Protein AF-A0A0P5ZLC6-F1 (afdb_monomer)

Solvent-accessible surface area (backbone atoms only — not comparable to full-atom values): 36305 Å² total; per-residue (Å²): 135,82,75,66,70,66,67,54,58,65,62,53,58,72,60,64,80,68,74,82,70,74,72,88,78,75,92,68,89,77,82,66,95,49,69,71,35,70,66,55,38,49,47,31,71,75,68,74,49,77,73,82,90,65,51,75,67,50,53,50,52,31,55,66,55,39,73,38,44,49,76,55,96,86,38,50,26,39,29,52,99,82,68,77,58,70,16,45,52,54,86,52,72,65,59,50,50,48,56,44,39,51,44,32,66,30,88,89,67,7,75,60,70,48,57,68,54,36,47,58,57,46,61,67,49,38,42,52,92,61,47,72,61,52,48,45,51,51,46,62,66,31,63,71,49,45,54,54,50,55,52,52,53,52,52,55,55,53,67,71,70,75,76,87,81,88,84,89,78,86,88,78,81,89,84,87,89,83,86,88,80,88,75,60,71,64,57,63,51,47,54,54,49,51,53,50,48,56,52,48,54,54,48,52,53,52,50,56,45,53,52,52,46,52,54,49,52,49,53,53,50,53,51,52,52,50,56,53,51,51,51,50,49,53,53,52,54,51,51,52,53,48,53,56,49,54,54,53,49,54,53,51,52,51,51,51,51,35,50,50,53,52,51,52,52,50,52,52,52,53,53,43,51,51,52,44,53,48,52,50,53,54,50,55,48,30,61,74,69,74,45,89,81,74,79,75,91,59,73,75,64,74,57,82,78,86,76,85,57,78,76,79,50,59,88,90,84,87,86,87,83,60,63,70,59,50,51,54,51,51,59,50,56,72,66,62,75,79,93,65,98,60,64,66,64,39,81,76,46,76,45,73,32,59,11,20,36,40,35,31,56,42,51,48,59,43,81,79,31,65,72,53,30,53,38,38,70,68,59,78,55,69,75,61,32,39,38,38,37,38,69,44,75,57,57,95,83,58,71,80,85,52,67,83,73,68,49,73,95,62,49,48,76,45,71,72,76,56,90,78,42,63,46,77,48,67,86,44,58,56,69,44,51,28,30,36,32,45,29,42,28,58,75,90,56,95,58,68,50,71,68,46,76,67,47,78,48,61,18,80,38,62,54,76,39,48,50,88,87,51,97,39,46,49,67,44,99,81,29,31,38,40,32,33,70,36,80,37,81,68,61,48,45,36,63,52,60,75,48,40,65,55,37,70,45,34,39,29,37,61,32,72,37,97,65,81,51,85,81,19,34,42,25,41,31,32,79,88,60,73,83,80,64,64,71,26,70,49,18,46,20,36,25,39,71,18,43,32,24,52,48,55,37,84,72,53,72,53,79,55,47,79,49,75,58,36,48,43,32,43,37,30,44,64,71,65,46,82,48,99,72,24,30,37,39,41,35,37,42,34,43,90,94,47,77,47,79,47,78,48,70,32,64,52,88,62,71,45,21,27,39,35,40,33,51,54,45,40,57,27,26,40,36,56,89

Foldseek 3Di:
DDDCPVVVVVVVVLVVPDDPQPDPPPPDDDDPVDLQDPNQLLCCQVPVDGPPPDDPVSVVVSVVSNVQWHQDPSWIWGQDPVRPATATEDDDPVVLVVLLCQCDPDPVHHPNPDLPSSLVVNVRHHDDPCSSVVSNVVSCVDPVNVVVVVVVVVVVVVVVPPPDDDDDDDDDDDDDDDDDDDDPVVVVVVVVVVVVVVVVVLVVVVVVLVVVVVVVQVVVVVVLVCVVVVVVVVVVVVVVVVVVVVVVVVLVVLVVVLVVVVVVVVVVQVVLVVVVVVVVVVVVVCVVVVHDDDDDPCPVSPDDDDDDDPPNSPDDDDDDDCPVVVVVVVVVVVVPDDDDPDDQKDFPDWDFAAQKIWTDIDGPVLVVPVVVVVCQLVVVDFQFKKKKKAKDQDDSPDPRPPPVVDDVVRIDIDTRDHDGDIDMDHNHDAPGKMWMWMWMDGPPRPDIRDIDGTDIDGHNHHHWAWAPDDPQWDADPSRFKIFGDDQDFDKIKTNDLRDFAQHKKKKWFQWDDPDFDQQFFKKWAAPPDDDDGQQAARIFTAGQQQFTHAHNHTDDGDHGNPDHGWMKMKHWHNDWDADPQEIKIWIWIDTDPDIDIDIHGHRDNDRGTMMIGGTRDGTTMMGMD

InterPro domains:
  IPR041588 Integrase zinc-binding domain [PF17921] (94-148)
  IPR052742 Mitochondrial N-acetyltransferase [PTHR43138] (35-176)
  IPR059495 CRLF3, C-terminal domain [PF27985] (475-624)

Mean predicted aligned error: 20.34 Å

pLDDT: mean 76.03, std 17.11, range [25.86, 96.0]

Radius of gyration: 42.12 Å; Cα contacts (8 Å, |Δi|>4): 835; chains: 1; bounding box: 69×86×165 Å

Structure (mmCIF, N/CA/C/O backbone):
data_AF-A0A0P5ZLC6-F1
#
_entry.id   AF-A0A0P5ZLC6-F1
#
loop_
_atom_site.group_PDB
_atom_site.id
_atom_site.type_symbol
_atom_site.label_atom_id
_atom_site.label_alt_id
_atom_site.label_comp_id
_atom_site.label_asym_id
_atom_site.label_entity_id
_atom_site.label_seq_id
_atom_site.pdbx_PDB_ins_code
_atom_site.Cartn_x
_atom_site.Cartn_y
_atom_site.Cartn_z
_atom_site.occupancy
_atom_site.B_iso_or_equiv
_atom_site.auth_seq_id
_atom_site.auth_comp_id
_atom_site.auth_asym_id
_atom_site.auth_atom_id
_atom_site.pdbx_PDB_model_num
ATOM 1 N N . MET A 1 1 ? 9.560 -15.381 13.502 1.00 28.95 1 MET A N 1
ATOM 2 C CA . MET A 1 1 ? 8.642 -16.264 14.250 1.00 28.95 1 MET A CA 1
ATOM 3 C C . MET A 1 1 ? 7.577 -15.371 14.850 1.00 28.95 1 MET A C 1
ATOM 5 O O . MET A 1 1 ? 7.908 -14.575 15.717 1.00 28.95 1 MET A O 1
ATOM 9 N N . MET A 1 2 ? 6.371 -15.386 14.280 1.00 25.91 2 MET A N 1
ATOM 10 C CA . MET A 1 2 ? 5.254 -14.570 14.760 1.00 25.91 2 MET A CA 1
ATOM 11 C C . MET A 1 2 ? 4.713 -15.161 16.063 1.00 25.91 2 MET A C 1
ATOM 13 O O . MET A 1 2 ? 4.604 -16.378 16.200 1.00 25.91 2 MET A O 1
ATOM 17 N N . ASP A 1 3 ? 4.433 -14.281 17.015 1.00 25.86 3 ASP A N 1
ATOM 18 C CA . ASP A 1 3 ? 3.972 -14.602 18.357 1.00 25.86 3 ASP A CA 1
ATOM 19 C C . ASP A 1 3 ? 2.525 -15.128 18.310 1.00 25.86 3 ASP A C 1
ATOM 21 O O . ASP A 1 3 ? 1.561 -14.383 18.141 1.00 25.86 3 ASP A O 1
ATOM 25 N N . THR A 1 4 ? 2.369 -16.447 18.425 1.00 31.38 4 THR A N 1
ATOM 26 C CA . THR A 1 4 ? 1.079 -17.158 18.412 1.00 31.38 4 THR A CA 1
ATOM 27 C C . THR A 1 4 ? 0.213 -16.871 19.646 1.00 31.38 4 THR A C 1
ATOM 29 O O . THR A 1 4 ? -0.922 -17.342 19.721 1.00 31.38 4 THR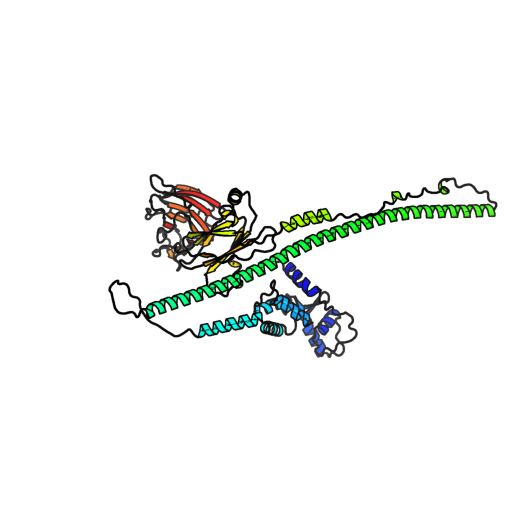 A O 1
ATOM 32 N N . SER A 1 5 ? 0.715 -16.110 20.626 1.00 31.25 5 SER A N 1
ATOM 33 C CA . SER A 1 5 ? -0.018 -15.800 21.859 1.00 31.25 5 SER A CA 1
ATOM 34 C C . SER A 1 5 ? -1.151 -14.784 21.649 1.00 31.25 5 SER A C 1
ATOM 36 O O . SER A 1 5 ? -2.208 -14.934 22.266 1.00 31.25 5 SER A O 1
ATOM 38 N N . GLN A 1 6 ? -1.005 -13.832 20.718 1.00 31.92 6 GLN A N 1
ATOM 39 C CA . GLN A 1 6 ? -2.061 -12.860 20.385 1.00 31.92 6 GLN A CA 1
ATOM 40 C C . GLN A 1 6 ? -3.216 -13.484 19.586 1.00 31.92 6 GLN A C 1
ATOM 42 O O . GLN A 1 6 ? -4.374 -13.159 19.841 1.00 31.92 6 GLN A O 1
ATOM 47 N N . PHE A 1 7 ? -2.928 -14.463 18.721 1.00 33.59 7 PHE A N 1
ATOM 48 C CA . PHE A 1 7 ? -3.941 -15.215 17.962 1.00 33.59 7 PHE A CA 1
ATOM 49 C C . PHE A 1 7 ? -4.897 -16.022 18.856 1.00 33.59 7 PHE A C 1
ATOM 51 O O . PHE A 1 7 ? -6.050 -16.248 18.502 1.00 33.59 7 PHE A O 1
ATOM 58 N N . SER A 1 8 ? -4.442 -16.437 20.042 1.00 34.16 8 SER A N 1
ATOM 59 C CA . SER A 1 8 ? -5.262 -17.212 20.983 1.00 34.16 8 SER A CA 1
ATOM 60 C C . SER A 1 8 ? -6.288 -16.371 21.756 1.00 34.16 8 SER A C 1
ATOM 62 O O . SER A 1 8 ? -7.283 -16.904 22.249 1.00 34.16 8 SER A O 1
ATOM 64 N N . PHE A 1 9 ? -6.066 -15.057 21.867 1.00 34.09 9 PHE A N 1
ATOM 65 C CA . PHE A 1 9 ? -6.827 -14.200 22.778 1.00 34.09 9 PHE A CA 1
ATOM 66 C C . PHE A 1 9 ? -8.134 -13.678 22.164 1.00 34.09 9 PHE A C 1
ATOM 68 O O . PHE A 1 9 ? -9.108 -13.485 22.889 1.00 34.09 9 PHE A O 1
ATOM 75 N N . GLN A 1 10 ? -8.182 -13.510 20.837 1.00 36.94 10 GLN A N 1
ATOM 76 C CA . GLN A 1 10 ? -9.348 -12.964 20.127 1.00 36.94 10 GLN A CA 1
ATOM 77 C C . GLN A 1 10 ? -10.417 -14.037 19.863 1.00 36.94 10 GLN A C 1
ATOM 79 O O . GLN A 1 10 ? -11.593 -13.829 20.150 1.00 36.94 10 GLN A O 1
ATOM 84 N N . ILE A 1 11 ? -9.989 -15.251 19.503 1.00 38.09 11 ILE A N 1
ATOM 85 C CA . ILE A 1 11 ? -10.858 -16.439 19.415 1.00 38.09 11 ILE A CA 1
ATOM 86 C C . ILE A 1 11 ? -11.350 -16.871 20.811 1.00 38.09 11 ILE A C 1
ATOM 88 O O . ILE A 1 11 ? -12.447 -17.406 20.978 1.00 38.09 11 ILE A O 1
ATOM 92 N N . GLY A 1 12 ? -10.571 -16.569 21.854 1.00 36.78 12 GLY A N 1
ATOM 93 C CA . GLY A 1 12 ? -10.929 -16.821 23.248 1.00 36.78 12 GLY A CA 1
ATOM 94 C C . GLY A 1 12 ? -12.065 -15.954 23.805 1.00 36.78 12 GLY A C 1
ATOM 95 O O . GLY A 1 12 ? -12.509 -16.242 24.917 1.00 36.78 12 GLY A O 1
ATOM 96 N N . HIS A 1 13 ? -12.530 -14.919 23.092 1.00 38.31 13 HIS A N 1
ATOM 97 C CA . HIS A 1 13 ? -13.626 -14.059 23.556 1.00 38.31 13 HIS A CA 1
ATOM 98 C C . HIS A 1 13 ? -15.006 -14.512 23.050 1.00 38.31 13 HIS A C 1
ATOM 100 O O . HIS A 1 13 ? -15.978 -14.365 23.781 1.00 38.31 13 HIS A O 1
ATOM 106 N N . VAL A 1 14 ? -15.092 -15.145 21.872 1.00 39.56 14 VAL A N 1
ATOM 107 C CA . VAL A 1 14 ? -16.370 -15.633 21.305 1.00 39.56 14 VAL A CA 1
ATOM 108 C C . VAL A 1 14 ? -16.795 -16.977 21.918 1.00 39.56 14 VAL A C 1
ATOM 110 O O . VAL A 1 14 ? -17.975 -17.236 22.125 1.00 39.56 14 VAL A O 1
ATOM 113 N N . VAL A 1 15 ? -15.840 -17.803 22.360 1.00 39.44 15 VAL A N 1
ATOM 114 C CA . VAL A 1 15 ? -16.124 -19.077 23.058 1.00 39.44 15 VAL A CA 1
ATOM 115 C C . VAL A 1 15 ? -16.441 -18.875 24.558 1.00 39.44 15 VAL A C 1
ATOM 117 O O . VAL A 1 15 ? -16.693 -19.841 25.275 1.00 39.44 15 VAL A O 1
ATOM 120 N N . ARG A 1 16 ? -16.432 -17.635 25.079 1.00 39.97 16 ARG A N 1
ATOM 121 C CA . ARG A 1 16 ? -16.689 -17.359 26.510 1.00 39.97 16 ARG A CA 1
ATOM 122 C C . ARG A 1 16 ? -18.163 -17.334 26.907 1.00 39.97 16 ARG A C 1
ATOM 124 O O . ARG A 1 16 ? -18.427 -17.387 28.101 1.00 39.97 16 ARG A O 1
ATOM 131 N N . GLU A 1 17 ? -19.098 -17.287 25.961 1.00 36.44 17 GLU A N 1
ATOM 132 C CA . GLU A 1 17 ? -20.529 -17.199 26.299 1.00 36.44 17 GLU A CA 1
ATOM 133 C C . GLU A 1 17 ? -21.289 -18.529 26.166 1.00 36.44 17 GLU A C 1
ATOM 135 O O . GLU A 1 17 ? -22.337 -18.685 26.784 1.00 36.44 17 GLU A O 1
ATOM 140 N N . ASN A 1 18 ? -20.714 -19.537 25.497 1.00 38.59 18 ASN A N 1
ATOM 141 C CA . ASN A 1 18 ? -21.269 -20.895 25.427 1.00 38.59 18 ASN A CA 1
ATOM 142 C C . ASN A 1 18 ? -20.369 -21.888 26.184 1.00 38.59 18 ASN A C 1
ATOM 144 O O . ASN A 1 18 ? -19.677 -22.727 25.606 1.00 38.59 18 ASN A O 1
ATOM 148 N N . GLU A 1 19 ? -20.339 -21.770 27.514 1.00 37.28 19 GLU A N 1
ATOM 149 C CA . GLU A 1 19 ? -19.616 -22.693 28.392 1.00 37.28 19 GLU A CA 1
ATOM 150 C C . GLU A 1 19 ? -20.279 -24.084 28.426 1.00 37.28 19 GLU A C 1
ATOM 152 O O . GLU A 1 19 ? -21.095 -24.381 29.296 1.00 37.28 19 GLU A O 1
ATOM 157 N N . THR A 1 20 ? -19.865 -25.015 27.561 1.00 39.91 20 THR A N 1
ATOM 158 C CA . THR A 1 20 ? -19.992 -26.452 27.875 1.00 39.91 20 THR A CA 1
ATOM 159 C C . THR A 1 20 ? -18.895 -26.855 28.856 1.00 39.91 20 THR A C 1
ATOM 161 O O . THR A 1 20 ? -17.867 -27.431 28.495 1.00 39.91 20 THR A O 1
ATOM 164 N N . THR A 1 21 ? -19.111 -26.545 30.131 1.00 39.16 21 THR A N 1
ATOM 165 C CA . THR A 1 21 ? -18.448 -27.263 31.217 1.00 39.16 21 THR A CA 1
ATOM 166 C C . THR A 1 21 ? -18.990 -28.695 31.236 1.00 39.16 21 THR A C 1
ATOM 168 O O . THR A 1 21 ? -20.187 -28.933 31.391 1.00 39.16 21 THR A O 1
ATOM 171 N N . LEU A 1 22 ? -18.116 -29.689 31.051 1.00 44.75 22 LEU A N 1
ATOM 172 C CA . LEU A 1 22 ? -18.455 -31.076 31.370 1.00 44.75 22 LEU A CA 1
ATOM 173 C C . LEU A 1 22 ? -18.626 -31.154 32.894 1.00 44.75 22 LEU A C 1
ATOM 175 O O . LEU A 1 22 ? -17.638 -31.220 33.625 1.00 44.75 22 LEU A O 1
ATOM 179 N N . ASN A 1 23 ? -19.874 -31.069 33.366 1.00 41.03 23 ASN A N 1
ATOM 180 C CA . ASN A 1 23 ? -20.218 -31.170 34.783 1.00 41.03 23 ASN A CA 1
ATOM 181 C C . ASN A 1 23 ? -19.609 -32.440 35.394 1.00 41.03 23 ASN A C 1
ATOM 183 O O . ASN A 1 23 ? -19.802 -33.550 34.900 1.00 41.03 23 ASN A O 1
ATOM 187 N N . ALA A 1 24 ? -18.880 -32.255 36.494 1.00 38.88 24 ALA A N 1
ATOM 188 C CA . ALA A 1 24 ? -18.143 -33.291 37.212 1.00 38.88 24 ALA A CA 1
ATOM 189 C C . ALA A 1 24 ? -19.029 -34.222 38.069 1.00 38.88 24 ALA A C 1
ATOM 191 O O . ALA A 1 24 ? -18.501 -34.976 38.884 1.00 38.88 24 ALA A O 1
ATOM 192 N N . ASP A 1 25 ? -20.348 -34.225 37.864 1.00 39.88 25 ASP A N 1
ATOM 193 C CA . ASP A 1 25 ? -21.283 -35.146 38.518 1.00 39.88 25 ASP A CA 1
ATOM 194 C C . ASP A 1 25 ? -21.645 -36.305 37.578 1.00 39.88 25 ASP A C 1
ATOM 196 O O . ASP A 1 25 ? -22.735 -36.396 37.022 1.00 39.88 25 ASP A O 1
ATOM 200 N N . LEU A 1 26 ? -20.700 -37.229 37.396 1.00 42.03 26 LEU A N 1
ATOM 201 C CA . LEU A 1 26 ? -20.891 -38.476 36.645 1.00 42.03 26 LEU A CA 1
ATOM 202 C C . LEU A 1 26 ? -20.723 -39.683 37.576 1.00 42.03 26 LEU A C 1
ATOM 204 O O . LEU A 1 26 ? -19.782 -40.467 37.459 1.00 42.03 26 LEU A O 1
ATOM 208 N N . SER A 1 27 ? -21.662 -39.837 38.515 1.00 34.69 27 SER A N 1
ATOM 209 C CA . SER A 1 27 ? -21.934 -41.139 39.144 1.00 34.69 27 SER A CA 1
ATOM 210 C C . SER A 1 27 ? -23.074 -41.903 38.468 1.00 34.69 27 SER A C 1
ATOM 212 O O . SER A 1 27 ? -23.225 -43.088 38.733 1.00 34.69 27 SER A O 1
ATOM 214 N N . ASN A 1 28 ? -23.815 -41.298 37.535 1.00 42.03 28 ASN A N 1
ATOM 215 C CA . ASN A 1 28 ? -24.847 -41.986 36.768 1.00 42.03 28 ASN A CA 1
ATOM 216 C C . ASN A 1 28 ? -24.924 -41.426 35.343 1.00 42.03 28 ASN A C 1
ATOM 218 O O . ASN A 1 28 ? -24.839 -40.223 35.148 1.00 42.03 28 ASN A O 1
ATOM 222 N N . VAL A 1 29 ? -25.146 -42.323 34.378 1.00 43.06 29 VAL A N 1
ATOM 223 C CA . VAL A 1 29 ? -25.292 -42.101 32.925 1.00 43.06 29 VAL A CA 1
ATOM 224 C C . VAL A 1 29 ? -23.987 -42.127 32.119 1.00 43.06 29 VAL A C 1
ATOM 226 O O . VAL A 1 29 ? -23.409 -41.107 31.773 1.00 43.06 29 VAL A O 1
ATOM 229 N N . ILE A 1 30 ? -23.606 -43.328 31.676 1.00 42.31 30 ILE A N 1
ATOM 230 C CA . ILE A 1 30 ? -23.017 -43.502 30.344 1.00 42.31 30 ILE A CA 1
ATOM 231 C C . ILE A 1 30 ? -23.722 -44.688 29.687 1.00 42.31 30 ILE A C 1
ATOM 233 O O . ILE A 1 30 ? -23.449 -45.842 30.003 1.00 42.31 30 ILE A O 1
ATOM 237 N N . SER A 1 31 ? -24.599 -44.394 28.733 1.00 44.81 31 SER A N 1
ATOM 238 C CA . SER A 1 31 ? -24.837 -45.283 27.597 1.00 44.81 31 SER A CA 1
ATOM 239 C C . SER A 1 31 ? -24.770 -44.446 26.327 1.00 44.81 31 SER A C 1
ATOM 241 O O . SER A 1 31 ? -25.758 -44.265 25.622 1.00 44.81 31 SER A O 1
ATOM 243 N N . SER A 1 32 ? -23.589 -43.894 26.031 1.00 50.62 32 SER A N 1
ATOM 244 C CA . SER A 1 32 ? -23.278 -43.643 24.631 1.00 50.62 32 SER A CA 1
ATOM 245 C C . SER A 1 32 ? -22.975 -45.016 24.021 1.00 50.62 32 SER A C 1
ATOM 247 O O . SER A 1 32 ? -22.033 -45.699 24.418 1.00 50.62 32 SER A O 1
ATOM 249 N N . ASN A 1 33 ? -23.778 -45.450 23.045 1.00 58.88 33 ASN A N 1
ATOM 250 C CA . ASN A 1 33 ? -23.579 -46.718 22.322 1.00 58.88 33 ASN A CA 1
ATOM 251 C C . ASN A 1 33 ? -22.194 -46.812 21.632 1.00 58.88 33 ASN A C 1
ATOM 253 O O . ASN A 1 33 ? -21.820 -47.856 21.099 1.00 58.88 33 ASN A O 1
ATOM 257 N N . ASN A 1 34 ? -21.413 -45.724 21.636 1.00 74.50 34 ASN A N 1
ATOM 258 C CA . ASN A 1 34 ? -20.078 -45.633 21.071 1.00 74.50 34 ASN A CA 1
ATOM 259 C C . ASN A 1 34 ? -19.000 -45.601 22.166 1.00 74.50 34 ASN A C 1
ATOM 261 O O . ASN A 1 34 ? -18.747 -44.582 22.805 1.00 74.50 34 ASN A O 1
ATOM 265 N N . VAL A 1 35 ? -18.265 -46.705 22.280 1.00 78.62 35 VAL A N 1
ATOM 266 C CA . VAL A 1 35 ? -17.125 -46.890 23.196 1.00 78.62 35 VAL A CA 1
ATOM 267 C C . VAL A 1 35 ? -16.083 -45.772 23.099 1.00 78.62 35 VAL A C 1
ATOM 269 O O . VAL A 1 35 ? -15.397 -45.494 24.073 1.00 78.62 35 VAL A O 1
ATOM 272 N N . THR A 1 36 ? -15.951 -45.121 21.941 1.00 81.81 36 THR A N 1
ATOM 273 C CA . THR A 1 36 ? -14.960 -44.059 21.702 1.00 81.81 36 THR A CA 1
ATOM 274 C C . THR A 1 36 ? -15.544 -42.648 21.763 1.00 81.81 36 THR A C 1
ATOM 276 O O . THR A 1 36 ? -14.909 -41.730 21.251 1.00 81.81 36 THR A O 1
ATOM 279 N N . SER A 1 37 ? -16.743 -42.449 22.318 1.00 83.44 37 SER A N 1
ATOM 280 C CA . SER A 1 37 ? -17.325 -41.105 22.437 1.00 83.44 37 SER A CA 1
ATOM 281 C C . SER A 1 37 ? -16.407 -40.158 23.224 1.00 83.44 37 SER A C 1
ATOM 283 O O . SER A 1 37 ? -15.587 -40.601 24.036 1.00 83.44 37 SER A O 1
ATOM 285 N N . PHE A 1 38 ? -16.499 -38.855 22.955 1.00 86.31 38 PHE A N 1
ATOM 286 C CA . PHE A 1 38 ? -15.625 -37.874 23.599 1.00 86.31 38 PHE A CA 1
ATOM 287 C C . PHE A 1 38 ? -15.866 -37.795 25.112 1.00 86.31 38 PHE A C 1
ATOM 289 O O . PHE A 1 38 ? -14.915 -37.592 25.859 1.00 86.31 38 PHE A O 1
ATOM 296 N N . GLU A 1 39 ? -17.086 -38.075 25.570 1.00 83.50 39 GLU A N 1
ATOM 297 C CA . GLU A 1 39 ? -17.454 -38.188 26.985 1.00 83.50 39 GLU A CA 1
ATOM 298 C C . GLU A 1 39 ? -16.741 -39.378 27.639 1.00 83.50 39 GLU A C 1
ATOM 300 O O . GLU A 1 39 ? -16.135 -39.233 28.698 1.00 83.50 39 GLU A O 1
ATOM 305 N N . ASN A 1 40 ? -16.717 -40.539 26.969 1.00 80.94 40 ASN A N 1
ATOM 306 C CA . ASN A 1 40 ? -16.002 -41.730 27.441 1.00 80.94 40 ASN A CA 1
ATOM 307 C C . ASN A 1 40 ? -14.485 -41.514 27.482 1.00 80.94 40 ASN A C 1
ATOM 309 O O . ASN A 1 40 ? -13.812 -41.977 28.406 1.00 80.94 40 ASN A O 1
ATOM 313 N N . ILE A 1 41 ? -13.941 -40.813 26.482 1.00 85.19 41 ILE A N 1
ATOM 314 C CA . ILE A 1 41 ? -12.521 -40.450 26.419 1.00 85.19 41 ILE A CA 1
ATOM 315 C C . ILE A 1 41 ? -12.179 -39.461 27.537 1.00 85.19 41 ILE A C 1
ATOM 317 O O . ILE A 1 41 ? -11.199 -39.679 28.247 1.00 85.19 41 ILE A O 1
ATOM 321 N N . SER A 1 42 ? -12.994 -38.424 27.731 1.00 83.69 42 SER A N 1
ATOM 322 C CA . SER A 1 42 ? -12.812 -37.428 28.789 1.00 83.69 42 SER A CA 1
ATOM 323 C C . SER A 1 42 ? -12.886 -38.072 30.177 1.00 83.69 42 SER A C 1
ATOM 325 O O . SER A 1 42 ? -11.958 -37.924 30.971 1.00 83.69 42 SER A O 1
ATOM 327 N N . PHE A 1 43 ? -13.900 -38.911 30.428 1.00 81.94 43 PHE A N 1
ATOM 328 C CA . PHE A 1 43 ? -14.047 -39.670 31.674 1.00 81.94 43 PHE A CA 1
ATOM 329 C C . PHE A 1 43 ? -12.829 -40.558 31.957 1.00 81.94 43 PHE A C 1
ATOM 331 O O . PHE A 1 43 ? -12.304 -40.560 33.073 1.00 81.94 43 PHE A O 1
ATOM 338 N N . PHE A 1 44 ? -12.335 -41.287 30.950 1.00 83.81 44 PHE A N 1
ATOM 339 C CA . PHE A 1 44 ? -11.149 -42.132 31.097 1.00 83.81 44 PHE A CA 1
ATOM 340 C C . PHE A 1 44 ? -9.868 -41.315 31.335 1.00 83.81 44 PHE A C 1
ATOM 342 O O . PHE A 1 44 ? -9.028 -41.722 32.139 1.00 83.81 44 PHE A O 1
ATOM 349 N N . LEU A 1 45 ? -9.697 -40.168 30.668 1.00 85.75 45 LEU A N 1
ATOM 350 C CA . LEU A 1 45 ? -8.536 -39.290 30.857 1.00 85.75 45 LEU A CA 1
ATOM 351 C C . LEU A 1 45 ? -8.540 -38.605 32.231 1.00 85.75 45 LEU A C 1
ATOM 353 O O . LEU A 1 45 ? -7.473 -38.511 32.838 1.00 85.75 45 LEU A O 1
ATOM 357 N N . ALA A 1 46 ? -9.712 -38.202 32.729 1.00 82.31 46 ALA A N 1
ATOM 358 C CA . ALA A 1 46 ? -9.887 -37.560 34.031 1.00 82.31 46 ALA A CA 1
ATOM 359 C C . ALA A 1 46 ? -9.755 -38.546 35.204 1.00 82.31 46 ALA A C 1
ATOM 361 O O . ALA A 1 46 ? -9.043 -38.279 36.167 1.00 82.31 46 ALA A O 1
ATOM 362 N N . THR A 1 47 ? -10.426 -39.702 35.132 1.00 82.25 47 THR A N 1
ATOM 363 C CA . THR A 1 47 ? -10.571 -40.616 36.284 1.00 82.25 47 THR A CA 1
ATO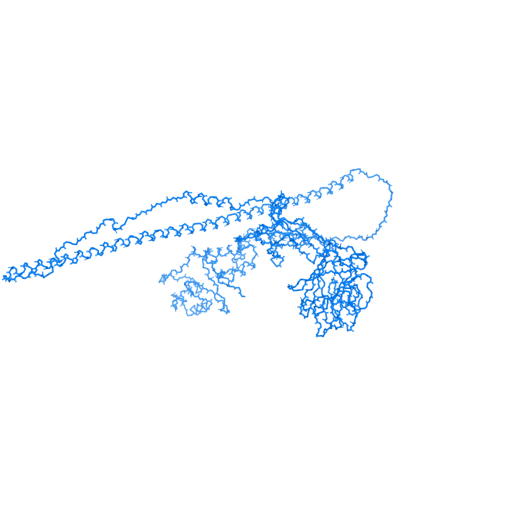M 364 C C . THR A 1 47 ? -9.643 -41.829 36.245 1.00 82.25 47 THR A C 1
ATOM 366 O O . THR A 1 47 ? -9.493 -42.518 37.254 1.00 82.25 47 THR A O 1
ATOM 369 N N . ARG A 1 48 ? -9.068 -42.148 35.074 1.00 83.81 48 ARG A N 1
ATOM 370 C CA . ARG A 1 48 ? -8.356 -43.412 34.785 1.00 83.81 48 ARG A CA 1
ATOM 371 C C . ARG A 1 48 ? -9.189 -44.681 35.036 1.00 83.81 48 ARG A C 1
ATOM 373 O O . ARG A 1 48 ? -8.640 -45.783 35.043 1.00 83.81 48 ARG A O 1
ATOM 380 N N . LYS A 1 49 ? -10.512 -44.546 35.180 1.00 81.31 49 LYS A N 1
ATOM 381 C CA . LYS A 1 49 ? -11.486 -45.641 35.291 1.00 81.31 49 LYS A CA 1
ATOM 382 C C . LYS A 1 49 ? -12.242 -45.819 33.971 1.00 81.31 49 LYS A C 1
ATOM 384 O O . LYS A 1 49 ? -12.244 -44.942 33.112 1.00 81.31 49 LYS A O 1
ATOM 389 N N . TYR A 1 50 ? -12.868 -46.980 33.797 1.00 78.12 50 TYR A N 1
ATOM 390 C CA . TYR A 1 50 ? -13.663 -47.295 32.607 1.00 78.12 50 TYR A CA 1
ATOM 391 C C . TYR A 1 50 ? -15.155 -47.098 32.898 1.00 78.12 50 TYR A C 1
ATOM 393 O O . TYR A 1 50 ? -15.577 -47.462 33.997 1.00 78.12 50 TYR A O 1
ATOM 401 N N . PRO A 1 51 ? -15.951 -46.613 31.928 1.00 78.31 51 PRO A N 1
ATOM 402 C CA . PRO A 1 51 ? -17.408 -46.663 32.009 1.00 78.31 51 PRO A CA 1
ATOM 403 C C . PRO A 1 51 ? -17.924 -48.079 32.324 1.00 78.31 51 PRO A C 1
ATOM 405 O O . PRO A 1 51 ? -17.345 -49.080 31.879 1.00 78.31 51 PRO A O 1
ATOM 408 N N . ASN A 1 52 ? -19.005 -48.164 33.103 1.00 72.88 52 ASN A N 1
ATOM 409 C CA . ASN A 1 52 ? -19.603 -49.436 33.517 1.00 72.88 52 ASN A CA 1
ATOM 410 C C . ASN A 1 52 ? -20.127 -50.216 32.294 1.00 72.88 52 ASN A C 1
ATOM 412 O O . ASN A 1 52 ? -20.685 -49.631 31.373 1.00 72.88 52 ASN A O 1
ATOM 416 N N . GLY A 1 53 ? -19.937 -51.542 32.273 1.00 74.62 53 GLY A N 1
ATOM 417 C CA . GLY A 1 53 ? -20.438 -52.420 31.200 1.00 74.62 53 GLY A CA 1
ATOM 418 C C . GLY A 1 53 ? -19.499 -52.661 30.005 1.00 74.62 53 GLY A C 1
ATOM 419 O O . GLY A 1 53 ? -19.847 -53.439 29.122 1.00 74.62 53 GLY A O 1
ATOM 420 N N . LEU A 1 54 ? -18.295 -52.067 29.966 1.00 78.75 54 LEU A N 1
ATOM 421 C CA . LEU A 1 54 ? -17.336 -52.302 28.870 1.00 78.75 54 LEU A CA 1
ATOM 422 C C . LEU A 1 54 ? -16.574 -53.638 28.997 1.00 78.75 54 LEU A C 1
ATOM 424 O O . LEU A 1 54 ? -15.957 -53.922 30.030 1.00 78.75 54 LEU A O 1
ATOM 428 N N . ASN A 1 55 ? -16.508 -54.414 27.909 1.00 79.69 55 ASN A N 1
ATOM 429 C CA . ASN A 1 55 ? -15.701 -55.641 27.823 1.00 79.69 55 ASN A CA 1
ATOM 430 C C . ASN A 1 55 ? -14.200 -55.361 27.561 1.00 79.69 55 ASN A C 1
ATOM 432 O O . ASN A 1 55 ? -13.797 -54.231 27.276 1.00 79.69 55 ASN A O 1
ATOM 436 N N . LEU A 1 56 ? -13.341 -56.388 27.645 1.00 77.75 56 LEU A N 1
ATOM 437 C CA . LEU A 1 56 ? -11.880 -56.242 27.496 1.00 77.75 56 LEU A CA 1
ATOM 438 C C . LEU A 1 56 ? -11.456 -55.606 26.159 1.00 77.75 56 LEU A C 1
ATOM 440 O O . LEU A 1 56 ? -10.559 -54.757 26.137 1.00 77.75 56 LEU A O 1
ATOM 444 N N . ASN A 1 57 ? -12.122 -55.965 25.059 1.00 76.69 57 ASN A N 1
ATOM 445 C CA . ASN A 1 57 ? -11.838 -55.403 23.738 1.00 76.69 57 ASN A CA 1
ATOM 446 C C . ASN A 1 57 ? -12.259 -53.934 23.657 1.00 76.69 57 ASN A C 1
ATOM 448 O O . ASN A 1 57 ? -11.489 -53.100 23.190 1.00 76.69 57 ASN A O 1
ATOM 452 N N . GLN A 1 58 ? -13.428 -53.585 24.189 1.00 82.00 58 GLN A N 1
ATOM 453 C CA . GLN A 1 58 ? -13.908 -52.204 24.234 1.00 82.00 58 GLN A CA 1
ATOM 454 C C . GLN A 1 58 ? -13.000 -51.315 25.099 1.00 82.00 58 GLN A C 1
ATOM 456 O O . GLN A 1 58 ? -12.630 -50.219 24.683 1.00 82.00 58 GLN A O 1
ATOM 461 N N . LYS A 1 59 ? -12.527 -51.818 26.248 1.00 82.44 59 LYS A N 1
ATOM 462 C CA . LYS A 1 59 ? -11.526 -51.129 27.085 1.00 82.44 59 LYS A CA 1
ATOM 463 C C . LYS A 1 59 ? -10.197 -50.917 26.352 1.00 82.44 59 LYS A C 1
ATOM 465 O O . LYS A 1 59 ? -9.548 -49.885 26.527 1.00 82.44 59 LYS A O 1
ATOM 470 N N . ARG A 1 60 ? -9.761 -51.875 25.525 1.00 79.12 60 ARG A N 1
ATOM 471 C CA . ARG A 1 60 ? -8.571 -51.725 24.665 1.00 79.12 60 ARG A CA 1
ATOM 472 C C . ARG A 1 60 ? -8.791 -50.653 23.593 1.00 79.12 60 ARG A C 1
ATOM 474 O O . ARG A 1 60 ? -7.907 -49.825 23.385 1.00 79.12 60 ARG A O 1
ATOM 481 N N . THR A 1 61 ? -9.960 -50.640 22.963 1.00 82.19 61 THR A N 1
ATOM 482 C CA . THR A 1 61 ? -10.340 -49.648 21.949 1.00 82.19 61 THR A CA 1
ATOM 483 C C . THR A 1 61 ? -10.403 -48.236 22.526 1.00 82.19 61 THR A C 1
ATOM 485 O O . THR A 1 61 ? -9.832 -47.322 21.936 1.00 82.19 61 THR A O 1
ATOM 488 N N . LEU A 1 62 ? -10.995 -48.062 23.714 1.00 85.50 62 LEU A N 1
ATOM 489 C CA . LEU A 1 62 ? -11.042 -46.772 24.409 1.00 85.50 62 LEU A CA 1
ATOM 490 C C . LEU A 1 62 ? -9.637 -46.257 24.746 1.00 85.50 62 LEU A C 1
ATOM 492 O O . LEU A 1 62 ? -9.325 -45.108 24.451 1.00 85.50 62 LEU A O 1
ATOM 496 N N . ARG A 1 63 ? -8.754 -47.118 25.275 1.00 85.12 63 ARG A N 1
ATOM 497 C CA . ARG A 1 63 ? -7.351 -46.749 25.537 1.00 85.12 63 ARG A CA 1
ATOM 498 C C . ARG A 1 63 ? -6.632 -46.278 24.279 1.00 85.12 63 ARG A C 1
ATOM 500 O O . ARG A 1 63 ? -5.957 -45.258 24.321 1.00 85.12 63 ARG A O 1
ATOM 507 N N . LYS A 1 64 ? -6.787 -47.006 23.168 1.00 85.81 64 LYS A N 1
ATOM 508 C CA . LYS A 1 64 ? -6.162 -46.656 21.884 1.00 85.81 64 LYS A CA 1
ATOM 509 C C . LYS A 1 64 ? -6.724 -45.358 21.299 1.00 85.81 64 LYS A C 1
ATOM 511 O O . LYS A 1 64 ? -5.990 -44.623 20.658 1.00 85.81 64 LYS A O 1
ATOM 516 N N . ALA A 1 65 ? -8.008 -45.069 21.500 1.00 85.25 65 ALA A N 1
ATOM 517 C CA . ALA A 1 65 ? -8.589 -43.798 21.080 1.00 85.25 65 ALA A CA 1
ATOM 518 C C . ALA A 1 65 ? -8.065 -42.637 21.940 1.00 85.25 65 ALA A C 1
ATOM 520 O O . ALA A 1 65 ? -7.653 -41.614 21.401 1.00 85.25 65 ALA A O 1
ATOM 521 N N . ALA A 1 66 ? -8.013 -42.825 23.263 1.00 87.31 66 ALA A N 1
ATOM 522 C CA . ALA A 1 66 ? -7.604 -41.805 24.224 1.00 87.31 66 ALA A CA 1
ATOM 523 C C . ALA A 1 66 ? -6.144 -41.343 24.069 1.00 87.31 66 ALA A C 1
ATOM 525 O O . ALA A 1 66 ? -5.822 -40.245 24.505 1.00 87.31 66 ALA A O 1
ATOM 526 N N . THR A 1 67 ? -5.260 -42.118 23.425 1.00 86.75 67 THR A N 1
ATOM 527 C CA . THR A 1 67 ? -3.871 -41.679 23.172 1.00 86.75 67 THR A CA 1
ATOM 528 C C . THR A 1 67 ? -3.765 -40.472 22.245 1.00 86.75 67 THR A C 1
ATOM 530 O O . THR A 1 67 ? -2.733 -39.809 22.253 1.00 86.75 67 THR A O 1
ATOM 533 N N . ASN A 1 68 ? -4.802 -40.193 21.451 1.00 87.19 68 ASN A N 1
ATOM 534 C CA . ASN A 1 68 ? -4.838 -39.054 20.532 1.00 87.19 68 ASN A CA 1
ATOM 535 C C . ASN A 1 68 ? -5.482 -37.812 21.168 1.00 87.19 68 ASN A C 1
ATOM 537 O O . ASN A 1 68 ? -5.808 -36.865 20.460 1.00 87.19 68 ASN A O 1
ATOM 541 N N . PHE A 1 69 ? -5.728 -37.821 22.481 1.00 88.62 69 PHE A N 1
ATOM 542 C CA . PHE A 1 69 ? -6.392 -36.724 23.176 1.00 88.62 69 PHE A CA 1
ATOM 543 C C . PHE A 1 69 ? -5.677 -36.369 24.480 1.00 88.62 69 PHE A C 1
ATOM 545 O O . PHE A 1 69 ? -5.098 -37.227 25.147 1.00 88.62 69 PHE A O 1
ATOM 552 N N . SER A 1 70 ? -5.760 -35.100 24.872 1.00 87.81 70 SER A N 1
ATOM 553 C CA . SER A 1 70 ? -5.379 -34.627 26.206 1.00 87.81 70 SER A CA 1
ATOM 554 C C . SER A 1 70 ? -6.494 -33.814 26.825 1.00 87.81 70 SER A C 1
ATOM 556 O O . SER A 1 70 ? -7.114 -33.005 26.143 1.00 87.81 70 SER A O 1
ATOM 558 N N . LEU A 1 71 ? -6.684 -33.978 28.128 1.00 85.56 71 LEU A N 1
ATOM 559 C CA . LEU A 1 71 ? -7.579 -33.149 28.920 1.00 85.56 71 LEU A CA 1
ATOM 560 C C . LEU A 1 71 ? -6.743 -32.094 29.659 1.00 85.56 71 LEU A C 1
ATOM 562 O O . LEU A 1 71 ? -5.826 -32.460 30.393 1.00 85.56 71 LEU A O 1
ATOM 566 N N . VAL A 1 72 ? -7.031 -30.814 29.432 1.00 82.88 72 VAL A N 1
ATOM 567 C CA . VAL A 1 72 ? -6.373 -29.666 30.083 1.00 82.88 72 VAL A CA 1
ATOM 568 C C . VAL A 1 72 ? -7.469 -28.691 30.498 1.00 82.88 72 VAL A C 1
ATOM 570 O O . VAL A 1 72 ? -8.305 -28.354 29.669 1.00 82.88 72 VAL A O 1
ATOM 573 N N . ASP A 1 73 ? -7.509 -28.283 31.769 1.00 77.50 73 ASP A N 1
ATOM 574 C CA . ASP A 1 73 ? -8.509 -27.346 32.313 1.00 77.50 73 ASP A CA 1
ATOM 575 C C . ASP A 1 73 ? -9.968 -27.722 31.977 1.00 77.50 73 ASP A C 1
ATOM 577 O O . ASP A 1 73 ? -10.757 -26.896 31.524 1.00 77.50 73 ASP A O 1
ATOM 581 N N . ASN A 1 74 ? -10.319 -29.006 32.143 1.00 77.44 74 ASN A N 1
ATOM 582 C CA . ASN A 1 74 ? -11.612 -29.603 31.761 1.00 77.44 74 ASN A CA 1
ATOM 583 C C . ASN A 1 74 ? -11.988 -29.492 30.269 1.00 77.44 74 ASN A C 1
ATOM 585 O O . ASN A 1 74 ? -13.103 -29.847 29.888 1.00 77.44 74 ASN A O 1
ATOM 589 N N . LYS A 1 75 ? -11.055 -29.084 29.405 1.00 81.88 75 LYS A N 1
ATOM 590 C CA . LYS A 1 75 ? -11.226 -29.023 27.951 1.00 81.88 75 LYS A CA 1
ATOM 591 C C . LYS A 1 75 ? -10.477 -30.162 27.277 1.00 81.88 75 LYS A C 1
ATOM 593 O O . LYS A 1 75 ? -9.320 -30.457 27.592 1.00 81.88 75 LYS A O 1
ATOM 598 N N . LEU A 1 76 ? -11.152 -30.826 26.344 1.00 86.50 76 LEU A N 1
ATOM 599 C CA . LEU A 1 76 ? -10.572 -31.921 25.579 1.00 86.50 76 LEU A CA 1
ATOM 600 C C . LEU A 1 76 ? -9.864 -31.356 24.344 1.00 86.50 76 LEU A C 1
ATOM 602 O O . LEU A 1 76 ? -10.453 -30.611 23.567 1.00 86.50 76 LEU A O 1
ATOM 606 N N . TYR A 1 77 ? -8.610 -31.741 24.145 1.00 87.25 77 TYR A N 1
ATOM 607 C CA . TYR A 1 77 ? -7.808 -31.381 22.980 1.00 87.25 77 TYR A CA 1
ATOM 608 C C . TYR A 1 77 ? -7.464 -32.630 22.183 1.00 87.25 77 TYR A C 1
ATOM 610 O O . TYR A 1 77 ? -7.077 -33.649 22.757 1.00 87.25 77 TYR A O 1
ATOM 618 N N . TYR A 1 78 ? -7.568 -32.544 20.861 1.00 87.06 78 TYR A N 1
ATOM 619 C CA . TYR A 1 78 ? -7.056 -33.544 19.941 1.00 87.06 78 TYR A CA 1
ATOM 620 C C . TYR A 1 78 ? -5.577 -33.279 19.674 1.00 87.06 78 TYR A C 1
ATOM 622 O O . TYR A 1 78 ? -5.181 -32.178 19.291 1.00 87.06 78 TYR A O 1
ATOM 630 N N . ILE A 1 79 ? -4.771 -34.310 19.889 1.00 83.75 79 ILE A N 1
ATOM 631 C CA . ILE A 1 79 ? -3.337 -34.321 19.661 1.00 83.75 79 ILE A CA 1
ATOM 632 C C . ILE A 1 79 ? -3.118 -35.287 18.500 1.00 83.75 79 ILE A C 1
ATOM 634 O O . ILE A 1 79 ? -3.218 -36.505 18.665 1.00 83.75 79 ILE A O 1
ATOM 638 N N . GLY A 1 80 ? -2.884 -34.748 17.304 1.00 67.31 80 GLY A N 1
ATOM 639 C CA . GLY A 1 80 ? -2.685 -35.549 16.094 1.00 67.31 80 GLY A CA 1
ATOM 640 C C . GLY A 1 80 ? -1.505 -36.532 16.196 1.00 67.31 80 GLY A C 1
ATOM 641 O O . GLY A 1 80 ? -0.769 -36.575 17.182 1.00 67.31 80 GLY A O 1
ATOM 642 N N . LYS A 1 81 ? -1.270 -37.317 15.135 1.00 60.00 81 LYS A N 1
ATOM 643 C CA . LYS A 1 81 ? -0.244 -38.386 15.109 1.00 60.00 81 LYS A CA 1
ATOM 644 C C . LYS A 1 81 ? 1.177 -37.912 15.470 1.00 60.00 81 LYS A C 1
ATOM 646 O O . LYS A 1 81 ? 1.941 -38.699 16.022 1.00 60.00 81 LYS A O 1
ATOM 651 N N . ASN A 1 82 ? 1.499 -36.642 15.208 1.00 64.06 82 ASN A N 1
ATOM 652 C CA . ASN A 1 82 ? 2.827 -36.052 15.427 1.00 64.06 82 ASN A CA 1
ATOM 653 C C . ASN A 1 82 ? 3.023 -35.466 16.839 1.00 64.06 82 ASN A C 1
ATOM 655 O O . ASN A 1 82 ? 4.120 -35.042 17.173 1.00 64.06 82 ASN A O 1
ATOM 659 N N . LYS A 1 83 ? 1.981 -35.458 17.683 1.00 66.50 83 LYS A N 1
ATOM 660 C CA . LYS A 1 83 ? 1.982 -34.962 19.074 1.00 66.50 83 LYS A CA 1
ATOM 661 C C . LYS A 1 83 ? 2.351 -33.490 19.324 1.00 66.50 83 LYS A C 1
ATOM 663 O O . LYS A 1 83 ? 2.365 -33.080 20.483 1.00 66.50 83 LYS A O 1
ATOM 668 N N . THR A 1 84 ? 2.594 -32.698 18.285 1.00 61.69 84 THR A N 1
ATOM 669 C CA . THR A 1 84 ? 2.981 -31.281 18.390 1.00 61.69 84 THR A CA 1
ATOM 670 C C . THR A 1 84 ? 1.790 -30.325 18.393 1.00 61.69 84 THR A C 1
ATOM 672 O O . THR A 1 84 ? 1.803 -29.346 19.134 1.00 61.69 84 THR A O 1
ATOM 675 N N . ASP A 1 85 ? 0.738 -30.638 17.635 1.00 71.81 85 ASP A N 1
ATOM 676 C CA . ASP A 1 85 ? -0.365 -29.705 17.388 1.00 71.81 85 ASP A CA 1
ATOM 677 C C . ASP A 1 85 ? -1.574 -30.077 18.254 1.00 71.81 85 ASP A C 1
ATOM 679 O O . ASP A 1 85 ? -2.093 -31.197 18.166 1.00 71.81 85 ASP A O 1
ATOM 683 N N . LYS A 1 86 ? -2.018 -29.140 19.100 1.00 81.38 86 LYS A N 1
ATOM 684 C CA . LYS A 1 86 ? -3.196 -29.292 19.965 1.00 81.38 86 LYS A CA 1
ATOM 685 C C . LYS A 1 86 ? -4.375 -28.531 19.371 1.00 81.38 86 LYS A C 1
ATOM 687 O O . LYS A 1 86 ? -4.311 -27.315 19.250 1.00 81.38 86 LYS A O 1
ATOM 692 N N . ARG A 1 87 ? -5.458 -29.243 19.063 1.00 85.50 87 ARG A N 1
ATOM 693 C CA . ARG A 1 87 ? -6.700 -28.671 18.516 1.00 85.50 87 ARG A CA 1
ATOM 694 C C . ARG A 1 87 ? -7.824 -28.823 19.531 1.00 85.50 87 ARG A C 1
ATOM 696 O O . ARG A 1 87 ? -7.977 -29.908 20.090 1.00 85.50 87 ARG A O 1
ATOM 703 N N . LEU A 1 88 ? -8.594 -27.774 19.796 1.00 85.06 88 LEU A N 1
ATOM 704 C CA . LEU A 1 88 ? -9.693 -27.829 20.764 1.00 85.06 88 LEU A CA 1
ATOM 705 C C . LEU A 1 88 ? -10.848 -28.682 20.216 1.00 85.06 88 LEU A C 1
ATOM 707 O O . LEU A 1 88 ? -11.272 -28.486 19.078 1.00 85.06 88 LEU A O 1
ATOM 711 N N . VAL A 1 89 ? -11.357 -29.632 21.008 1.00 86.69 89 VAL A N 1
ATOM 712 C CA . VAL A 1 89 ? -12.488 -30.477 20.600 1.00 86.69 89 VAL A CA 1
ATOM 713 C C . VAL A 1 89 ? -13.809 -29.763 20.875 1.00 86.69 89 VAL A C 1
ATOM 715 O O . VAL A 1 89 ? -14.084 -29.421 22.023 1.00 86.69 89 VAL A O 1
ATOM 718 N N . ILE A 1 90 ? -14.634 -29.595 19.840 1.00 85.19 90 ILE A N 1
ATOM 719 C CA . ILE A 1 90 ? -15.982 -29.016 19.943 1.00 85.19 90 ILE A CA 1
ATOM 720 C C . ILE A 1 90 ? -17.017 -30.146 19.923 1.00 85.19 90 ILE A C 1
ATOM 722 O O . ILE A 1 90 ? -16.977 -31.022 19.050 1.00 85.19 90 ILE A O 1
ATOM 726 N N . LEU A 1 91 ? -17.903 -30.172 20.920 1.00 77.62 91 LEU A N 1
ATOM 727 C CA . LEU A 1 91 ? -18.823 -31.289 21.161 1.00 77.62 91 LEU A CA 1
ATOM 728 C C . LEU A 1 91 ? -20.234 -30.994 20.653 1.00 77.62 91 LEU A C 1
ATOM 730 O O . LEU A 1 91 ? -20.846 -31.852 20.017 1.00 77.62 91 LEU A O 1
ATOM 734 N N . ASP A 1 92 ? -20.724 -29.790 20.919 1.00 79.25 92 ASP A N 1
ATOM 735 C CA . ASP A 1 92 ? -22.071 -29.336 20.617 1.00 79.25 92 ASP A CA 1
ATOM 736 C C . ASP A 1 92 ? -22.198 -28.804 19.182 1.00 79.25 92 ASP A C 1
ATOM 738 O O . ASP A 1 92 ? -21.257 -28.266 18.602 1.00 79.25 92 ASP A O 1
ATOM 742 N N . GLU A 1 93 ? -23.373 -28.992 18.579 1.00 76.19 93 GLU A N 1
ATOM 743 C CA . GLU A 1 93 ? -23.642 -28.552 17.202 1.00 76.19 93 GLU A CA 1
ATOM 744 C C . GLU A 1 93 ? -23.628 -27.025 17.054 1.00 76.19 93 GLU A C 1
ATOM 746 O O . GLU A 1 93 ? -23.228 -26.519 16.006 1.00 76.19 93 GLU A O 1
ATOM 751 N N . GLU A 1 94 ? -24.016 -26.294 18.101 1.00 76.75 94 GLU A N 1
ATOM 752 C CA . GLU A 1 94 ? -24.062 -24.829 18.092 1.00 76.75 94 GLU A CA 1
ATOM 753 C C . GLU A 1 94 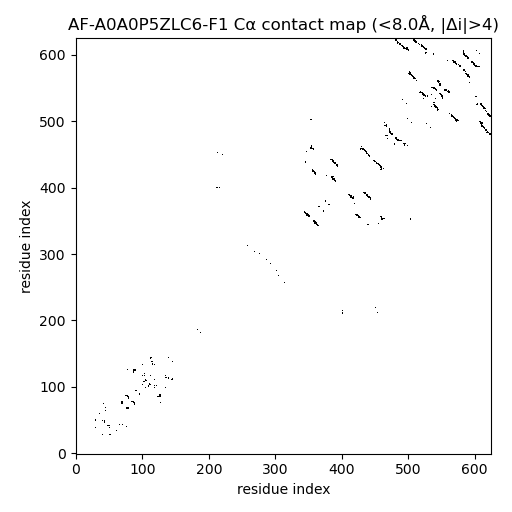? -22.651 -24.232 18.049 1.00 76.75 94 GLU A C 1
ATOM 755 O O . GLU A 1 94 ? -22.341 -23.412 17.189 1.00 76.75 94 GLU A O 1
ATOM 760 N N . GLY A 1 95 ? -21.743 -24.739 18.881 1.00 77.25 95 GLY A N 1
ATOM 761 C CA . GLY A 1 95 ? -20.333 -24.374 18.880 1.00 77.25 95 GLY A CA 1
ATOM 762 C C . GLY A 1 95 ? -19.640 -24.699 17.559 1.00 77.25 95 GLY A C 1
ATOM 763 O O . GLY A 1 95 ? -18.809 -23.917 17.101 1.00 77.25 95 GLY A O 1
ATOM 764 N N . LYS A 1 96 ? -19.992 -25.809 16.890 1.00 86.19 96 LYS A N 1
ATOM 765 C CA . LYS A 1 96 ? -19.435 -26.115 15.557 1.00 86.19 96 LYS A CA 1
ATOM 766 C C . LYS A 1 96 ? -19.889 -25.098 14.510 1.00 86.19 96 LYS A C 1
ATOM 768 O O . LYS A 1 96 ? -19.072 -24.686 13.687 1.00 86.19 96 LYS A O 1
ATOM 773 N N . LYS A 1 97 ? -21.166 -24.696 14.541 1.00 82.12 97 LYS A N 1
ATOM 774 C CA . LYS A 1 97 ? -21.710 -23.661 13.650 1.00 82.12 97 LYS A CA 1
ATOM 775 C C . LYS A 1 97 ? -21.088 -22.297 13.921 1.00 82.12 97 LYS A C 1
ATOM 777 O O . LYS A 1 97 ? -20.729 -21.623 12.966 1.00 82.12 97 LYS A O 1
ATOM 782 N N . GLN A 1 98 ? -20.896 -21.931 15.186 1.00 80.12 98 GLN A N 1
ATOM 783 C CA . GLN A 1 98 ? -20.251 -20.670 15.549 1.00 80.12 98 GLN A CA 1
ATOM 784 C C . GLN A 1 98 ? -18.800 -20.623 15.058 1.00 80.12 98 GLN A C 1
ATOM 786 O O . GLN A 1 98 ? -18.411 -19.687 14.371 1.00 80.12 98 GLN A O 1
ATOM 791 N N . VAL A 1 99 ? -18.019 -21.681 15.318 1.00 82.56 99 VAL A N 1
ATOM 792 C CA . VAL A 1 99 ? -16.641 -21.799 14.812 1.00 82.56 99 VAL A CA 1
ATOM 793 C C . VAL A 1 99 ? -16.600 -21.717 13.287 1.00 82.56 99 VAL A C 1
ATOM 795 O O . VAL A 1 99 ? -15.686 -21.112 12.725 1.00 82.56 99 VAL A O 1
ATOM 798 N N . PHE A 1 100 ? -17.574 -22.330 12.608 1.00 84.00 100 PHE A N 1
ATOM 799 C CA . PHE A 1 100 ? -17.711 -22.195 11.166 1.00 84.00 100 PHE A CA 1
ATOM 800 C C . PHE A 1 100 ? -17.976 -20.744 10.762 1.00 84.00 100 PHE A C 1
ATOM 802 O O . PHE A 1 100 ? -17.228 -20.239 9.934 1.00 84.00 100 PHE A O 1
ATOM 809 N N . GLU A 1 101 ? -18.962 -20.068 11.350 1.00 80.69 101 GLU A N 1
ATOM 8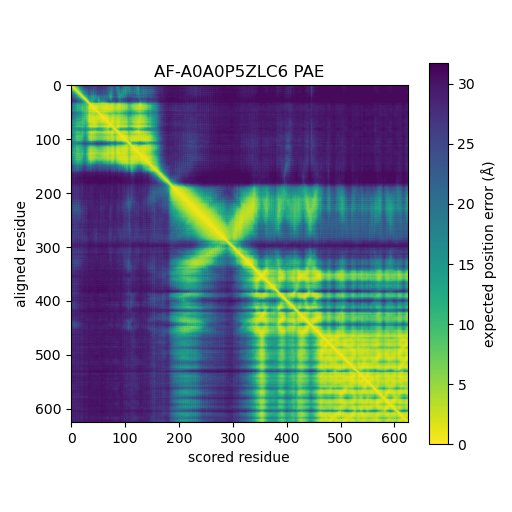10 C CA . GLU A 1 101 ? -19.336 -18.694 11.000 1.00 80.69 101 GLU A CA 1
ATOM 811 C C . GLU A 1 101 ? -18.184 -17.705 11.238 1.00 80.69 101 GLU A C 1
ATOM 813 O O . GLU A 1 101 ? -17.843 -16.917 10.356 1.00 80.69 101 GLU A O 1
ATOM 818 N N . ASP A 1 102 ? -17.479 -17.833 12.362 1.00 77.94 102 ASP A N 1
ATOM 819 C CA . ASP A 1 102 ? -16.316 -17.002 12.688 1.00 77.94 102 ASP A CA 1
ATOM 820 C C . ASP A 1 102 ? -15.168 -17.205 11.681 1.00 77.94 102 ASP A C 1
ATOM 822 O O . ASP A 1 102 ? -14.468 -16.265 11.298 1.00 77.94 102 ASP A O 1
ATOM 826 N N . CYS A 1 103 ? -14.977 -18.443 11.210 1.00 75.75 103 CYS A N 1
ATOM 827 C CA . CYS A 1 103 ? -13.923 -18.788 10.254 1.00 75.75 103 CYS A CA 1
ATOM 828 C C . CYS A 1 103 ? -14.340 -18.639 8.779 1.00 75.75 103 CYS A C 1
ATOM 830 O O . CYS A 1 103 ? -13.470 -18.689 7.903 1.00 75.75 103 CYS A O 1
ATOM 832 N N . HIS A 1 104 ? -15.636 -18.507 8.484 1.00 78.12 104 HIS A N 1
ATOM 833 C CA . HIS A 1 104 ? -16.195 -18.543 7.128 1.00 78.12 104 HIS A CA 1
ATOM 834 C C . HIS A 1 104 ? -16.937 -17.273 6.700 1.00 78.12 104 HIS A C 1
ATOM 836 O O . HIS A 1 104 ? -16.809 -16.924 5.526 1.00 78.12 104 HIS A O 1
ATOM 842 N N . GLY A 1 105 ? -17.725 -16.660 7.590 1.00 53.78 105 GLY A N 1
ATOM 843 C CA . GLY A 1 105 ? -18.637 -15.545 7.303 1.00 53.78 105 GLY A CA 1
ATOM 844 C C . GLY A 1 105 ? -18.266 -14.210 7.961 1.00 53.78 105 GLY A C 1
ATOM 845 O O . GLY A 1 105 ? -18.732 -13.165 7.513 1.00 53.78 105 GLY A O 1
ATOM 846 N N . SER A 1 106 ? -17.410 -14.199 8.989 1.00 54.88 106 SER A N 1
ATOM 847 C CA . SER A 1 106 ? -16.973 -12.949 9.629 1.00 54.88 106 SER A CA 1
ATOM 848 C C . SER A 1 106 ? -16.069 -12.112 8.714 1.00 54.88 106 SER A C 1
ATOM 850 O O . SER A 1 106 ? -15.002 -12.569 8.307 1.00 54.88 106 SER A O 1
ATOM 852 N N . SER A 1 107 ? -16.430 -10.849 8.465 1.00 38.72 107 SER A N 1
ATOM 853 C CA . SER A 1 107 ? -15.666 -9.898 7.633 1.00 38.72 107 SER A CA 1
ATOM 854 C C . SER A 1 107 ? -14.225 -9.655 8.101 1.00 38.72 107 SER A C 1
ATOM 856 O O . SER A 1 107 ? -13.391 -9.216 7.317 1.00 38.72 107 SER A O 1
ATOM 858 N N . ILE A 1 108 ? -13.917 -9.954 9.367 1.00 42.28 108 ILE A N 1
ATOM 859 C CA . ILE A 1 108 ? -12.586 -9.756 9.962 1.00 42.28 108 ILE A CA 1
ATOM 860 C C . ILE A 1 108 ? -11.684 -10.978 9.726 1.00 42.28 108 ILE A C 1
ATOM 862 O O . ILE A 1 108 ? -10.465 -10.856 9.632 1.00 42.28 108 ILE A O 1
ATOM 866 N N . GLU A 1 109 ? -12.265 -12.176 9.629 1.00 50.22 109 GLU A N 1
ATOM 867 C CA . GLU A 1 109 ? -11.523 -13.430 9.789 1.00 50.22 109 GLU A CA 1
ATOM 868 C C . GLU A 1 109 ? -11.845 -14.513 8.744 1.00 50.22 109 GLU A C 1
ATOM 870 O O . GLU A 1 109 ? -11.000 -15.372 8.468 1.00 50.22 109 GLU A O 1
ATOM 875 N N . GLY A 1 110 ? -13.030 -14.482 8.143 1.00 57.28 110 GLY A N 1
ATOM 876 C CA . GLY A 1 110 ? -13.556 -15.460 7.200 1.00 57.28 110 GLY A CA 1
ATOM 877 C C . GLY A 1 110 ? -14.232 -14.761 6.025 1.00 57.28 110 GLY A C 1
ATOM 878 O O . GLY A 1 110 ? -15.440 -14.608 5.989 1.00 57.28 110 GLY A O 1
ATOM 879 N N . GLY A 1 111 ? -13.456 -14.338 5.029 1.00 59.69 111 GLY A N 1
ATOM 880 C CA . GLY A 1 111 ? -13.973 -13.680 3.821 1.00 59.69 11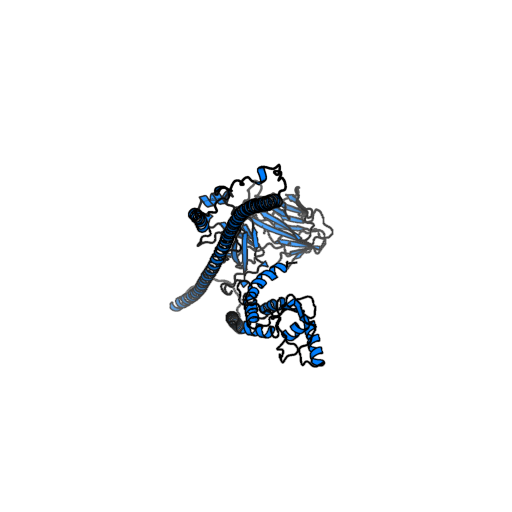1 GLY A CA 1
ATOM 881 C C . GLY A 1 111 ? -14.525 -14.650 2.767 1.00 59.69 111 GLY A C 1
ATOM 882 O O . GLY A 1 111 ? -14.111 -14.580 1.609 1.00 59.69 111 GLY A O 1
ATOM 883 N N . HIS A 1 112 ? -15.373 -15.618 3.141 1.00 75.06 112 HIS A N 1
ATOM 884 C CA . HIS A 1 112 ? -15.968 -16.602 2.215 1.00 75.06 112 HIS A CA 1
ATOM 885 C C . HIS A 1 112 ? -14.953 -17.281 1.264 1.00 75.06 112 HIS A C 1
ATOM 887 O O . HIS A 1 112 ? -15.209 -17.496 0.074 1.00 75.06 112 HIS A O 1
ATOM 893 N N . GLY A 1 113 ? -13.770 -17.636 1.781 1.00 65.12 113 GLY A N 1
ATOM 894 C CA . GLY A 1 113 ? -12.598 -18.094 1.013 1.00 65.12 113 GLY A CA 1
ATOM 895 C C . GLY A 1 113 ? -12.705 -19.468 0.327 1.00 65.12 113 GLY A C 1
ATOM 896 O O . GLY A 1 113 ? -11.699 -19.978 -0.172 1.00 65.12 113 GLY A O 1
ATOM 897 N N . GLY A 1 114 ? -13.894 -20.074 0.297 1.00 71.88 114 GLY A N 1
ATOM 898 C CA . GLY A 1 114 ? -14.150 -21.402 -0.261 1.00 71.88 114 GLY A CA 1
ATOM 899 C C . GLY A 1 114 ? -13.751 -22.559 0.664 1.00 71.88 114 GLY A C 1
ATOM 900 O O . GLY A 1 114 ? -13.069 -22.383 1.673 1.00 71.88 114 GLY A O 1
ATOM 901 N N . GLN A 1 115 ? -14.175 -23.775 0.298 1.00 81.19 115 GLN A N 1
ATOM 902 C CA . GLN A 1 115 ? -14.104 -24.976 1.149 1.00 81.19 115 GLN A CA 1
ATOM 903 C C . GLN A 1 115 ? -12.695 -25.252 1.691 1.00 81.19 115 GLN A C 1
ATOM 905 O O . GLN A 1 115 ? -12.528 -25.496 2.883 1.00 81.19 115 GLN A O 1
ATOM 910 N N . LYS A 1 116 ? -11.676 -25.177 0.825 1.00 75.94 116 LYS A N 1
ATOM 911 C CA . LYS A 1 116 ? -10.287 -25.504 1.173 1.00 75.94 116 LYS A CA 1
ATOM 912 C C . LYS A 1 116 ? -9.716 -24.562 2.239 1.00 75.94 116 LYS A C 1
ATOM 914 O O . LYS A 1 116 ? -9.192 -25.037 3.239 1.00 75.94 116 LYS A O 1
ATOM 919 N N . LYS A 1 117 ? -9.856 -23.244 2.050 1.00 76.12 117 LYS A N 1
ATOM 920 C CA . LYS A 1 117 ? -9.307 -22.240 2.978 1.00 76.12 117 LYS A CA 1
ATOM 921 C C . LYS A 1 117 ? -10.021 -22.266 4.328 1.00 76.12 117 LYS A C 1
ATOM 923 O O . LYS A 1 117 ? -9.368 -22.217 5.366 1.00 76.12 117 LYS A O 1
ATOM 928 N N . THR A 1 118 ? -11.351 -22.386 4.318 1.00 79.88 118 THR A N 1
ATOM 929 C CA . THR A 1 118 ? -12.137 -22.508 5.554 1.00 79.88 118 THR A CA 1
ATOM 930 C C . THR A 1 118 ? -11.752 -23.777 6.320 1.00 79.88 118 THR A C 1
ATOM 932 O O . THR A 1 118 ? -11.577 -23.726 7.535 1.00 79.88 118 THR A O 1
ATOM 935 N N . LEU A 1 119 ? -11.539 -24.899 5.625 1.00 82.75 119 LEU A N 1
ATOM 936 C CA . LEU A 1 119 ? -11.130 -26.147 6.264 1.00 82.75 119 LEU A CA 1
ATOM 937 C C . LEU A 1 119 ? -9.721 -26.067 6.867 1.00 82.75 119 LEU A C 1
ATOM 939 O O . LEU A 1 119 ? -9.552 -26.437 8.023 1.00 82.75 119 LEU A O 1
ATOM 943 N N . GLU A 1 120 ? -8.735 -25.549 6.129 1.00 79.81 120 GLU A N 1
ATOM 944 C CA . GLU A 1 120 ? -7.359 -25.375 6.623 1.00 79.81 120 GLU A CA 1
ATOM 945 C C . GLU A 1 120 ? -7.318 -24.511 7.894 1.00 79.81 120 GLU A C 1
ATOM 947 O O . GLU A 1 120 ? -6.613 -24.838 8.852 1.00 79.81 120 GLU A O 1
ATOM 952 N N . LYS A 1 121 ? -8.131 -23.447 7.941 1.00 80.25 121 LYS A N 1
ATOM 953 C CA . LYS A 1 121 ? -8.220 -22.557 9.103 1.00 80.25 121 LYS A CA 1
ATOM 954 C C . LYS A 1 121 ? -8.842 -23.258 10.309 1.00 80.25 121 LYS A C 1
ATOM 956 O O . LYS A 1 121 ? -8.241 -23.265 11.383 1.00 80.25 121 LYS A O 1
ATOM 961 N N . ILE A 1 122 ? -9.995 -23.905 10.137 1.00 84.81 122 ILE A N 1
ATOM 962 C CA . ILE A 1 122 ? -10.666 -24.625 11.228 1.00 84.81 122 ILE A CA 1
ATOM 963 C C . ILE A 1 122 ? -9.785 -25.782 11.726 1.00 84.81 122 ILE A C 1
ATOM 965 O O . ILE A 1 122 ? -9.627 -25.954 12.933 1.00 84.81 122 ILE A O 1
ATOM 969 N N . GLU A 1 123 ? -9.148 -26.539 10.828 1.00 83.06 123 GLU A N 1
ATOM 970 C CA . GLU A 1 123 ? -8.254 -27.643 11.193 1.00 83.06 123 GLU A CA 1
ATOM 971 C C . GLU A 1 123 ? -7.002 -27.193 11.946 1.00 83.06 123 GLU A C 1
ATOM 973 O O . GLU A 1 123 ? -6.415 -28.002 12.662 1.00 83.06 123 GLU A O 1
ATOM 978 N N . SER A 1 124 ? -6.583 -25.934 11.826 1.00 79.81 124 SER A N 1
ATOM 979 C CA . SER A 1 124 ? -5.419 -25.431 12.560 1.00 79.81 124 SER A CA 1
ATOM 980 C C . SER A 1 124 ? -5.687 -25.239 14.060 1.00 79.81 124 SER A C 1
ATOM 982 O O . SER A 1 124 ? -4.754 -25.324 14.857 1.00 79.81 124 SER A O 1
ATOM 984 N N . LEU A 1 125 ? -6.954 -25.060 14.461 1.00 81.00 125 LEU A N 1
ATOM 985 C CA . LEU A 1 125 ? -7.330 -24.672 15.829 1.00 81.00 125 LEU A CA 1
ATOM 986 C C . LEU A 1 125 ? -8.343 -25.610 16.496 1.00 81.00 125 LEU A C 1
ATOM 988 O O . LEU A 1 125 ? -8.290 -25.806 17.713 1.00 81.00 125 LEU A O 1
ATOM 992 N N . PHE A 1 126 ? -9.236 -26.229 15.725 1.00 86.94 126 PHE A N 1
ATOM 993 C CA . PHE A 1 126 ? -10.388 -26.971 16.234 1.00 86.94 126 PHE A CA 1
ATOM 994 C C . PHE A 1 126 ? -10.467 -28.395 15.676 1.00 86.94 126 PHE A C 1
ATOM 996 O O . PHE A 1 126 ? -9.830 -28.755 14.683 1.00 86.94 126 PHE A O 1
ATOM 1003 N N . PHE A 1 127 ? -11.248 -29.239 16.348 1.00 87.12 127 PHE A N 1
ATOM 1004 C CA . PHE A 1 127 ? -11.503 -30.609 15.927 1.00 87.12 127 PHE A CA 1
ATOM 1005 C C . PHE A 1 127 ? -12.903 -31.078 16.329 1.00 87.12 127 PHE A C 1
ATOM 1007 O O . PHE A 1 127 ? -13.316 -30.944 17.477 1.00 87.12 127 PHE A O 1
ATOM 1014 N N . TRP A 1 128 ? -13.598 -31.744 15.412 1.00 91.12 128 TRP A N 1
ATOM 1015 C CA . TRP A 1 128 ? -14.733 -32.606 15.732 1.00 91.12 128 TRP A CA 1
ATOM 1016 C C . TRP A 1 128 ? -14.828 -33.749 14.720 1.00 91.12 128 TRP A C 1
ATOM 1018 O O . TRP A 1 128 ? -14.235 -33.722 13.637 1.00 91.12 128 TRP A O 1
ATOM 1028 N N . ARG A 1 129 ? -15.558 -34.811 15.075 1.00 84.19 129 ARG A N 1
ATOM 1029 C CA . ARG A 1 129 ? -15.769 -35.941 14.159 1.00 84.19 129 ARG A CA 1
ATOM 1030 C C . ARG A 1 129 ? -16.640 -35.490 12.995 1.00 84.19 129 ARG A C 1
ATOM 1032 O O . ARG A 1 129 ? -17.742 -35.017 13.228 1.00 84.19 129 ARG A O 1
ATOM 1039 N N . GLY A 1 130 ? -16.166 -35.707 11.770 1.00 82.44 130 GLY A N 1
ATOM 1040 C CA . GLY A 1 130 ? -16.913 -35.342 10.565 1.00 82.44 130 GLY A CA 1
ATOM 1041 C C . GLY A 1 130 ? -16.693 -33.908 10.083 1.00 82.44 130 GLY A C 1
ATOM 1042 O O . GLY A 1 130 ? -17.284 -33.552 9.071 1.00 82.44 130 GLY A O 1
ATOM 1043 N N . MET A 1 131 ? -15.790 -33.135 10.706 1.00 86.19 131 MET A N 1
ATOM 1044 C CA . MET A 1 131 ? -15.604 -31.707 10.403 1.00 86.19 131 MET A CA 1
ATOM 1045 C C . MET A 1 131 ? -15.429 -31.364 8.927 1.00 86.19 131 MET A C 1
ATOM 1047 O O . MET A 1 131 ? -16.022 -30.406 8.452 1.00 86.19 131 MET A O 1
ATOM 1051 N N . VAL A 1 132 ? -14.692 -32.181 8.171 1.00 82.25 132 VAL A N 1
ATOM 1052 C CA . VAL A 1 132 ? -14.504 -31.977 6.729 1.00 82.25 132 VAL A CA 1
ATOM 1053 C C . VAL A 1 132 ? -15.846 -31.998 5.994 1.00 82.25 132 VAL A C 1
ATOM 1055 O O . VAL A 1 132 ? -16.111 -31.148 5.151 1.00 82.25 132 VAL A O 1
ATOM 1058 N N . LYS A 1 133 ? -16.713 -32.959 6.331 1.00 83.81 133 LYS A N 1
ATOM 1059 C CA . LYS A 1 133 ? -18.027 -33.116 5.705 1.00 83.81 133 LYS A CA 1
ATOM 1060 C C . LYS A 1 133 ? -18.952 -31.959 6.077 1.00 83.81 133 LYS A C 1
ATOM 1062 O O . LYS A 1 133 ? -19.636 -31.442 5.197 1.00 83.81 133 LYS A O 1
ATOM 1067 N N . ASP A 1 134 ? -18.942 -31.560 7.345 1.00 86.38 134 ASP A N 1
ATOM 1068 C CA . ASP A 1 134 ? -19.789 -30.480 7.854 1.00 86.38 134 ASP A CA 1
ATOM 1069 C C . ASP A 1 134 ? -19.394 -29.139 7.229 1.00 86.38 134 ASP A C 1
ATOM 1071 O O . ASP A 1 134 ? -20.236 -28.459 6.654 1.00 86.38 134 ASP A O 1
ATOM 1075 N N . VAL A 1 135 ? -18.096 -28.815 7.216 1.00 85.62 135 VAL A N 1
ATOM 1076 C CA . VAL A 1 135 ? -17.573 -27.585 6.601 1.00 85.62 135 VAL A CA 1
ATOM 1077 C C . VAL A 1 135 ? -17.871 -27.553 5.103 1.00 85.62 135 VAL A C 1
ATOM 1079 O O . VAL A 1 135 ? -18.367 -26.547 4.606 1.00 85.62 135 VAL A O 1
ATOM 1082 N N . ILE A 1 136 ? -17.639 -28.648 4.367 1.00 81.31 136 ILE A N 1
ATOM 1083 C CA . ILE A 1 136 ? -17.991 -28.714 2.938 1.00 81.31 136 ILE A CA 1
ATOM 1084 C C . ILE A 1 136 ? -19.488 -28.462 2.740 1.00 81.31 136 ILE A C 1
ATOM 1086 O O . ILE A 1 136 ? -19.868 -27.677 1.869 1.00 81.31 136 ILE A O 1
ATOM 1090 N N . HIS A 1 137 ? -20.340 -29.098 3.545 1.00 83.38 137 HIS A N 1
ATOM 1091 C CA . HIS A 1 137 ? -21.785 -28.921 3.467 1.00 83.38 137 HIS A CA 1
ATOM 1092 C C . HIS A 1 137 ? -22.201 -27.470 3.749 1.00 83.38 137 HIS A C 1
ATOM 1094 O O . HIS A 1 137 ? -22.948 -26.898 2.957 1.00 83.38 137 HIS A O 1
ATOM 1100 N N . TRP A 1 138 ? -21.676 -26.852 4.809 1.00 88.56 138 TRP A N 1
ATOM 1101 C CA . TRP A 1 138 ? -22.016 -25.483 5.201 1.00 88.56 138 TRP A CA 1
ATOM 1102 C C . TRP A 1 138 ? -21.516 -24.435 4.203 1.00 88.56 138 TRP A C 1
ATOM 1104 O O . TRP A 1 138 ? -22.275 -23.540 3.840 1.00 88.56 138 TRP A O 1
ATOM 1114 N N . VAL A 1 139 ? -20.311 -24.592 3.644 1.00 82.31 139 VAL A N 1
ATOM 1115 C CA . VAL A 1 139 ? -19.837 -23.719 2.552 1.00 82.31 139 VAL A CA 1
ATOM 1116 C C . VAL A 1 139 ? -20.696 -23.878 1.294 1.00 82.31 139 VAL A C 1
ATOM 1118 O O . VAL A 1 139 ? -20.976 -22.897 0.612 1.00 82.31 139 VAL A O 1
ATOM 1121 N N . THR A 1 140 ? -21.136 -25.098 0.974 1.00 76.69 140 THR A N 1
ATOM 1122 C CA . THR A 1 140 ? -21.994 -25.351 -0.201 1.00 76.69 140 THR A CA 1
ATOM 1123 C C . THR A 1 140 ? -23.407 -24.784 -0.007 1.00 76.69 140 THR A C 1
ATOM 1125 O O . THR A 1 140 ? -24.045 -24.349 -0.967 1.00 76.69 140 THR A O 1
ATOM 1128 N N . ALA A 1 141 ? -23.901 -24.775 1.233 1.00 81.00 141 ALA A N 1
ATOM 1129 C CA . ALA A 1 141 ? -25.179 -24.178 1.606 1.00 81.00 141 ALA A CA 1
ATOM 1130 C C . ALA A 1 141 ? -25.122 -22.641 1.714 1.00 81.00 141 ALA A C 1
ATOM 1132 O O . ALA A 1 141 ? -26.167 -21.998 1.626 1.00 81.00 141 ALA A O 1
ATOM 1133 N N . CYS A 1 142 ? -23.929 -22.051 1.860 1.00 81.44 142 CYS A N 1
ATOM 1134 C CA . CYS A 1 142 ? -23.737 -20.605 1.929 1.00 81.44 142 CYS A CA 1
ATOM 1135 C C . CYS A 1 142 ? -24.165 -19.925 0.622 1.00 81.44 142 CYS A C 1
ATOM 1137 O O . CYS A 1 142 ? -23.638 -20.207 -0.459 1.00 81.44 142 CYS A O 1
ATOM 1139 N N . GLU A 1 143 ? -25.103 -18.982 0.713 1.00 73.81 143 GLU A N 1
ATOM 1140 C CA . GLU A 1 143 ? -25.649 -18.303 -0.462 1.00 73.81 143 GLU A CA 1
ATOM 1141 C C . GLU A 1 143 ? -24.588 -17.466 -1.183 1.00 73.81 143 GLU A C 1
ATOM 1143 O O . GLU A 1 143 ? -24.503 -17.511 -2.412 1.00 73.81 143 GLU A O 1
ATOM 1148 N N . ILE A 1 144 ? -23.714 -16.796 -0.428 1.00 73.06 144 ILE A N 1
ATOM 1149 C CA . ILE A 1 144 ? -22.633 -15.948 -0.947 1.00 73.06 144 ILE A CA 1
ATOM 1150 C C . ILE A 1 144 ? -21.644 -16.788 -1.773 1.00 73.06 144 ILE A C 1
ATOM 1152 O O . ILE A 1 144 ? -21.349 -16.459 -2.927 1.00 73.06 144 ILE A O 1
ATOM 1156 N N . CYS A 1 145 ? -21.201 -17.936 -1.246 1.00 71.88 145 CYS A N 1
ATOM 1157 C CA . CYS A 1 145 ? -20.332 -18.860 -1.981 1.00 71.88 145 CYS A CA 1
ATOM 1158 C C . CYS A 1 145 ? -21.039 -19.502 -3.187 1.00 71.88 145 CYS A C 1
ATOM 1160 O O . CYS A 1 145 ? -20.451 -19.585 -4.268 1.00 71.88 145 CYS A O 1
ATOM 1162 N N . ARG A 1 146 ? -22.315 -19.888 -3.045 1.00 68.94 146 ARG A N 1
ATOM 1163 C CA . ARG A 1 146 ? -23.128 -20.481 -4.122 1.00 68.94 146 ARG A CA 1
ATOM 1164 C C . ARG A 1 146 ? -23.330 -19.519 -5.299 1.00 68.94 146 ARG A C 1
ATOM 1166 O O . ARG A 1 146 ? -23.311 -19.945 -6.455 1.00 68.94 146 ARG A O 1
ATOM 1173 N N . HIS A 1 147 ? -23.520 -18.226 -5.035 1.00 58.25 147 HIS A N 1
ATOM 1174 C CA . HIS A 1 147 ? -23.638 -17.202 -6.078 1.00 58.25 147 HIS A CA 1
ATOM 1175 C C . HIS A 1 147 ? -22.297 -16.938 -6.785 1.00 58.25 147 HIS A C 1
ATOM 1177 O O . HIS A 1 147 ? -22.274 -16.829 -8.015 1.00 58.25 147 HIS A O 1
ATOM 1183 N N . LYS A 1 148 ? -21.175 -16.944 -6.049 1.00 58.19 148 LYS A N 1
ATOM 1184 C CA . LYS A 1 148 ? -19.814 -16.830 -6.608 1.00 58.19 148 LYS A CA 1
ATOM 1185 C C . LYS A 1 148 ? -19.466 -18.006 -7.534 1.00 58.19 148 LYS A C 1
ATOM 1187 O O . LYS A 1 148 ? -18.938 -17.800 -8.627 1.00 58.19 148 LYS A O 1
ATOM 1192 N N . GLU A 1 149 ? -19.840 -19.230 -7.157 1.00 48.97 149 GLU A N 1
ATOM 1193 C CA . GLU A 1 149 ? -19.603 -20.441 -7.955 1.00 48.97 149 GLU A CA 1
ATOM 1194 C C . GLU A 1 149 ? -20.458 -20.493 -9.237 1.00 48.97 149 GLU A C 1
ATOM 1196 O O . GLU A 1 149 ? -19.953 -20.832 -10.310 1.00 48.97 149 GLU A O 1
ATOM 1201 N N . LYS A 1 150 ? -21.736 -20.083 -9.175 1.00 50.66 150 LYS A N 1
ATOM 1202 C CA . LYS A 1 150 ? -22.606 -19.972 -10.365 1.00 50.66 150 LYS A CA 1
ATOM 1203 C C . LYS A 1 150 ? -22.067 -18.964 -11.390 1.00 50.66 150 LYS A C 1
ATOM 1205 O O . LYS A 1 150 ? -22.105 -19.250 -12.587 1.00 50.66 150 LYS A O 1
ATOM 1210 N N . ARG A 1 151 ? -21.515 -17.835 -10.927 1.00 45.28 151 ARG A N 1
ATOM 1211 C CA . ARG A 1 151 ? -20.895 -16.797 -11.771 1.00 45.28 151 ARG A CA 1
ATOM 1212 C C . ARG A 1 151 ? -19.603 -17.294 -12.436 1.00 45.28 151 ARG A C 1
ATOM 1214 O O . ARG A 1 151 ? -19.463 -17.157 -13.649 1.00 45.28 151 ARG A O 1
ATOM 1221 N N . CYS A 1 152 ? -18.709 -17.957 -11.696 1.00 38.47 152 CYS A N 1
ATOM 1222 C CA . CYS A 1 152 ? -17.495 -18.563 -12.266 1.00 38.47 152 CYS A CA 1
ATOM 1223 C C . CYS A 1 152 ? -17.798 -19.691 -13.267 1.00 38.47 152 CYS A C 1
ATOM 1225 O O . CYS A 1 152 ? -17.167 -19.763 -14.319 1.00 38.47 152 CYS A O 1
ATOM 1227 N N . ASN A 1 153 ? -18.800 -20.534 -13.001 1.00 38.34 153 ASN A N 1
ATOM 1228 C CA . ASN A 1 153 ? -19.192 -21.608 -13.919 1.00 38.34 153 ASN A CA 1
ATOM 1229 C C . ASN A 1 153 ? -19.878 -21.090 -15.200 1.00 38.34 153 ASN A C 1
ATOM 1231 O O . ASN A 1 153 ? -19.758 -21.722 -16.251 1.00 38.34 153 ASN A O 1
ATOM 1235 N N . GLN A 1 154 ? -20.559 -19.937 -15.155 1.00 43.84 154 GLN A N 1
ATOM 1236 C CA . GLN A 1 154 ? -21.058 -19.250 -16.358 1.00 43.84 154 GLN A CA 1
ATOM 1237 C C . GLN A 1 154 ? -19.919 -18.668 -17.206 1.00 43.84 154 GLN A C 1
ATOM 1239 O O . GLN A 1 154 ? -19.943 -18.811 -18.428 1.00 43.84 154 GLN A O 1
ATOM 1244 N N . LEU A 1 155 ? -18.894 -18.088 -16.574 1.00 41.72 155 LEU A N 1
ATOM 1245 C CA . LEU A 1 155 ? -17.698 -17.580 -17.258 1.00 41.72 155 LEU A CA 1
ATOM 1246 C C . LEU A 1 155 ? -16.860 -18.715 -17.873 1.00 41.72 155 LEU A C 1
ATOM 1248 O O . LEU A 1 155 ? -16.422 -18.601 -19.014 1.00 41.72 155 LEU A O 1
ATOM 1252 N N . TYR A 1 156 ? -16.733 -19.853 -17.183 1.00 33.94 156 TYR A N 1
ATOM 1253 C CA . TYR A 1 156 ? -16.031 -21.039 -17.691 1.00 33.94 156 TYR A CA 1
ATOM 1254 C C . TYR A 1 156 ? -16.756 -21.704 -18.880 1.00 33.94 156 TYR A C 1
ATOM 1256 O O . TYR A 1 156 ? -16.113 -22.222 -19.790 1.00 33.94 156 TYR A O 1
ATOM 1264 N N . LYS A 1 157 ? -18.098 -21.651 -18.928 1.00 36.22 157 LYS A N 1
ATOM 1265 C CA . LYS A 1 157 ? -18.886 -22.107 -20.092 1.00 36.22 157 LYS A CA 1
ATOM 1266 C C . LYS A 1 157 ? -18.810 -21.139 -21.282 1.00 36.22 157 LYS A C 1
ATOM 1268 O O . LYS A 1 157 ? -18.786 -21.605 -22.420 1.00 36.22 157 LYS A O 1
ATOM 1273 N N . LYS A 1 158 ? -18.713 -19.825 -21.034 1.00 40.12 158 LYS A N 1
ATOM 1274 C CA . LYS A 1 158 ? -18.461 -18.807 -22.073 1.00 40.12 158 LYS A CA 1
ATOM 1275 C C . LYS A 1 158 ? -17.049 -18.923 -22.660 1.00 40.12 158 LYS A C 1
ATOM 1277 O O . LYS A 1 158 ? -16.900 -18.834 -23.865 1.00 40.12 158 LYS A O 1
ATOM 1282 N N . ALA A 1 159 ? -16.037 -19.227 -21.847 1.00 38.00 159 ALA A N 1
ATOM 1283 C CA . ALA A 1 159 ? -14.660 -19.416 -22.317 1.00 38.00 159 ALA A CA 1
ATOM 1284 C C . ALA A 1 159 ? -14.459 -20.678 -23.183 1.00 38.00 159 ALA A C 1
ATOM 1286 O O . ALA A 1 159 ? -13.518 -20.739 -23.960 1.00 38.00 159 ALA A O 1
ATOM 1287 N N . LYS A 1 160 ? -15.347 -21.679 -23.084 1.00 32.09 160 LYS A N 1
ATOM 1288 C CA . LYS A 1 160 ? -15.274 -22.927 -23.870 1.00 32.09 160 LYS A CA 1
ATOM 1289 C C . LYS A 1 160 ? -16.019 -22.889 -25.211 1.00 32.09 160 LYS A C 1
ATOM 1291 O O . LYS A 1 160 ? -15.991 -23.876 -25.935 1.00 32.09 160 LYS A O 1
ATOM 1296 N N . THR A 1 161 ? -16.733 -21.802 -25.509 1.00 33.16 161 THR A N 1
ATOM 1297 C CA . THR A 1 161 ? -17.557 -21.649 -26.725 1.00 33.16 161 THR A CA 1
ATOM 1298 C C . THR A 1 161 ? -16.967 -20.662 -27.742 1.00 33.16 161 THR A C 1
ATOM 1300 O O . THR A 1 161 ? -17.601 -20.414 -28.760 1.00 33.16 161 THR A O 1
ATOM 1303 N N . VAL A 1 162 ? -15.757 -20.137 -27.501 1.00 35.38 162 VAL A N 1
ATOM 1304 C CA . VAL A 1 162 ? -15.087 -19.115 -28.339 1.00 35.38 162 VAL A CA 1
ATOM 1305 C C . VAL A 1 162 ? -13.804 -19.656 -28.999 1.00 35.38 162 VAL A C 1
ATOM 1307 O O . VAL A 1 162 ? -12.897 -18.899 -29.307 1.00 35.38 162 VAL A O 1
ATOM 1310 N N . ASP A 1 163 ? -13.729 -20.963 -29.262 1.00 34.94 163 ASP A N 1
ATOM 1311 C CA . ASP A 1 163 ? -12.722 -21.528 -30.170 1.00 34.94 163 ASP A CA 1
ATOM 1312 C C . ASP A 1 163 ? -13.433 -22.048 -31.428 1.00 34.94 163 ASP A C 1
ATOM 1314 O O . ASP A 1 163 ? -14.372 -22.835 -31.319 1.00 34.94 163 ASP A O 1
ATOM 1318 N N . PHE A 1 164 ? -12.943 -21.618 -32.597 1.00 33.75 164 PHE A N 1
ATOM 1319 C CA . PHE A 1 164 ? -13.484 -21.735 -33.966 1.00 33.75 164 PHE A CA 1
ATOM 1320 C C . PHE A 1 164 ? -14.459 -20.641 -34.417 1.00 33.75 164 PHE A C 1
ATOM 1322 O O . PHE A 1 164 ? -15.656 -20.881 -34.506 1.00 33.75 164 PHE A O 1
ATOM 1329 N N . VAL A 1 165 ? -13.908 -19.507 -34.869 1.00 29.48 165 VAL A N 1
ATOM 1330 C CA . VAL A 1 165 ? -14.011 -19.088 -36.282 1.00 29.48 165 VAL A CA 1
ATOM 1331 C C . VAL A 1 165 ? -12.690 -18.401 -36.662 1.00 29.48 165 VAL A C 1
ATOM 1333 O O . VAL A 1 165 ? -12.328 -17.380 -36.088 1.00 29.48 165 VAL A O 1
ATOM 1336 N N . ASN A 1 166 ? -11.952 -19.013 -37.592 1.00 31.50 166 ASN A N 1
ATOM 1337 C CA . ASN A 1 166 ? -10.858 -18.376 -38.326 1.00 31.50 166 ASN A CA 1
ATOM 1338 C C . ASN A 1 166 ? -11.446 -17.252 -39.175 1.00 31.50 166 ASN A C 1
ATOM 1340 O O . ASN A 1 166 ? -12.401 -17.523 -39.900 1.00 31.50 166 ASN A O 1
ATOM 1344 N N . ASP A 1 167 ? -10.806 -16.084 -39.216 1.00 26.92 167 ASP A N 1
ATOM 1345 C CA . ASP A 1 167 ? -10.831 -15.330 -40.462 1.00 26.92 167 ASP A CA 1
ATOM 1346 C C . ASP A 1 167 ? -9.497 -14.676 -40.802 1.00 26.92 167 ASP A C 1
ATOM 1348 O O . ASP A 1 167 ? -8.726 -14.224 -39.955 1.00 26.92 167 ASP A O 1
ATOM 1352 N N . THR A 1 168 ? -9.223 -14.764 -42.093 1.00 32.66 168 THR A N 1
ATOM 1353 C CA . THR A 1 168 ? -7.950 -14.567 -42.770 1.00 32.66 168 THR A CA 1
ATOM 1354 C C . THR A 1 168 ? -8.019 -13.252 -43.525 1.00 32.66 168 THR A C 1
ATOM 1356 O O . THR A 1 168 ? -8.864 -13.135 -44.400 1.00 32.66 168 THR A O 1
ATOM 1359 N N . SER A 1 169 ? -7.106 -12.315 -43.263 1.00 30.92 169 SER A N 1
ATOM 1360 C CA . SER A 1 169 ? -6.695 -11.254 -44.209 1.00 30.92 169 SER A CA 1
ATOM 1361 C C . SER A 1 169 ? -5.669 -10.362 -43.505 1.00 30.92 169 SER A C 1
ATOM 1363 O O . SER A 1 169 ? -6.001 -9.655 -42.562 1.00 30.92 169 SER A O 1
ATOM 1365 N N . GLN A 1 170 ? -4.370 -10.572 -43.720 1.00 29.92 170 GLN A N 1
ATOM 1366 C CA . GLN A 1 170 ? -3.563 -9.872 -44.730 1.00 29.92 170 GLN A CA 1
ATOM 1367 C C . GLN A 1 170 ? -3.770 -8.351 -44.754 1.00 29.92 170 GLN A C 1
ATOM 1369 O O . GLN A 1 170 ? -4.761 -7.826 -45.246 1.00 29.92 170 GLN A O 1
ATOM 1374 N N . SER A 1 171 ? -2.748 -7.690 -44.221 1.00 34.53 171 SER A N 1
ATOM 1375 C CA . SER A 1 171 ? -2.364 -6.298 -44.393 1.00 34.53 171 SER A CA 1
ATOM 1376 C C . SER A 1 171 ? -2.031 -5.957 -45.847 1.00 34.53 171 SER A C 1
ATOM 1378 O O . SER A 1 171 ? -1.264 -6.690 -46.471 1.00 34.53 171 SER A O 1
ATOM 1380 N N . SER A 1 172 ? -2.458 -4.781 -46.306 1.00 27.62 172 SER A N 1
ATOM 1381 C CA . SER A 1 172 ? -1.649 -3.924 -47.183 1.00 27.62 172 SER A CA 1
ATOM 1382 C C . SER A 1 172 ? -2.221 -2.504 -47.229 1.00 27.62 172 SER A C 1
ATOM 1384 O O . SER A 1 172 ? -3.340 -2.296 -47.688 1.00 27.62 172 SER A O 1
ATOM 1386 N N . ASP A 1 173 ? -1.442 -1.573 -46.687 1.00 30.83 173 ASP A N 1
ATOM 1387 C CA . ASP A 1 173 ? -1.034 -0.283 -47.255 1.00 30.83 173 ASP A CA 1
ATOM 1388 C C . ASP A 1 173 ? -1.972 0.502 -48.195 1.00 30.83 173 ASP A C 1
ATOM 1390 O O . ASP A 1 173 ? -2.324 0.076 -49.289 1.00 30.83 173 ASP A O 1
ATOM 1394 N N . THR A 1 174 ? -2.238 1.734 -47.743 1.00 39.50 174 THR A N 1
ATOM 1395 C CA . THR A 1 174 ? -2.303 3.018 -48.471 1.00 39.50 174 THR A CA 1
ATOM 1396 C C . THR A 1 174 ? -2.798 3.047 -49.920 1.00 39.50 174 THR A C 1
ATOM 1398 O O . THR A 1 174 ? -2.072 2.639 -50.820 1.00 39.50 174 THR A O 1
ATOM 1401 N N . CYS A 1 175 ? -3.874 3.805 -50.160 1.00 28.09 175 CYS A N 1
ATOM 1402 C CA . CYS A 1 175 ? -3.840 4.987 -51.038 1.00 28.09 175 CYS A CA 1
ATOM 1403 C C . CYS A 1 175 ? -5.155 5.784 -50.988 1.00 28.09 175 CYS A C 1
ATOM 1405 O O . CYS A 1 175 ? -6.238 5.239 -50.796 1.00 28.09 175 CYS A O 1
ATOM 1407 N N . GLN A 1 176 ? -4.993 7.096 -51.130 1.00 39.00 176 GLN A N 1
ATOM 1408 C CA . GLN A 1 176 ? -6.014 8.124 -51.288 1.00 39.00 176 GLN A CA 1
ATOM 1409 C C . GLN A 1 176 ? -6.740 8.048 -52.647 1.00 39.00 176 GLN A C 1
ATOM 1411 O O . GLN A 1 176 ? -6.183 7.557 -53.625 1.00 39.00 176 GLN A O 1
ATOM 1416 N N . ASP A 1 177 ? -7.919 8.677 -52.641 1.00 32.12 177 ASP A N 1
ATOM 1417 C CA . ASP A 1 177 ? -8.640 9.352 -53.732 1.00 32.12 177 ASP A CA 1
ATOM 1418 C C . ASP A 1 177 ? -9.752 8.633 -54.533 1.00 32.12 177 ASP A C 1
ATOM 1420 O O . ASP A 1 177 ? -9.654 7.493 -54.976 1.00 32.12 177 ASP A O 1
ATOM 1424 N N . ASP A 1 178 ? -10.796 9.452 -54.733 1.00 32.31 178 ASP A N 1
ATOM 1425 C CA . ASP A 1 178 ? -11.847 9.477 -55.758 1.00 32.31 178 ASP A CA 1
ATOM 1426 C C . ASP A 1 178 ? -13.182 8.706 -55.607 1.00 32.31 178 ASP A C 1
ATOM 1428 O O . ASP A 1 178 ? -13.386 7.585 -56.055 1.00 32.31 178 ASP A O 1
ATOM 1432 N N . ILE A 1 179 ? -14.148 9.447 -55.040 1.00 39.25 179 ILE A N 1
ATOM 1433 C CA . ILE A 1 179 ? -15.413 9.918 -55.653 1.00 39.25 179 ILE A CA 1
ATOM 1434 C C . ILE A 1 179 ? -16.404 8.883 -56.247 1.00 39.25 179 ILE A C 1
ATOM 1436 O O . ILE A 1 179 ? -16.253 8.332 -57.331 1.00 39.25 179 ILE A O 1
ATOM 1440 N N . THR A 1 180 ? -17.579 8.895 -55.599 1.00 44.75 180 THR A N 1
ATOM 1441 C CA . THR A 1 180 ? -18.951 8.577 -56.051 1.00 44.75 180 THR A CA 1
ATOM 1442 C C . THR A 1 180 ? -19.334 7.123 -56.306 1.00 44.75 180 THR A C 1
ATOM 1444 O O . THR A 1 180 ? -18.964 6.519 -57.302 1.00 44.75 180 THR A O 1
ATOM 1447 N N . THR A 1 181 ? -20.283 6.630 -55.502 1.00 37.09 181 THR A N 1
ATOM 1448 C CA . THR A 1 181 ? -21.643 6.301 -55.976 1.00 37.09 181 THR A CA 1
ATOM 1449 C C . THR A 1 181 ? -22.548 5.878 -54.811 1.00 37.09 181 THR A C 1
ATOM 1451 O O . THR A 1 181 ? -22.321 4.872 -54.159 1.00 37.09 181 THR A O 1
ATOM 1454 N N . GLY A 1 182 ? -23.602 6.666 -54.573 1.00 43.75 182 GLY A N 1
ATOM 1455 C CA . GLY A 1 182 ? -24.888 6.202 -54.039 1.00 43.75 182 GLY A CA 1
ATOM 1456 C C . GLY A 1 182 ? -24.896 5.355 -52.764 1.00 43.75 182 GLY A C 1
ATOM 1457 O O . GLY A 1 182 ? -25.474 4.272 -52.780 1.00 43.75 182 GLY A O 1
ATOM 1458 N N . GLU A 1 183 ? -24.374 5.855 -51.644 1.00 41.94 183 GLU A N 1
ATOM 1459 C CA . GLU A 1 183 ? -24.760 5.292 -50.350 1.00 41.94 183 GLU A CA 1
ATOM 1460 C C . GLU A 1 183 ? -26.132 5.833 -49.955 1.00 41.94 183 GLU A C 1
ATOM 1462 O O . GLU A 1 183 ? -26.346 7.037 -49.805 1.00 41.94 183 GLU A O 1
ATOM 1467 N N . ASN A 1 184 ? -27.087 4.916 -49.821 1.00 47.38 184 ASN A N 1
ATOM 1468 C CA . ASN A 1 184 ? -28.387 5.191 -49.233 1.00 47.38 184 ASN A CA 1
ATOM 1469 C C . ASN A 1 184 ? -28.126 5.863 -47.866 1.00 47.38 184 ASN A C 1
ATOM 1471 O O . ASN A 1 184 ? -27.488 5.232 -47.020 1.00 47.38 184 ASN A O 1
ATOM 1475 N N . PRO A 1 185 ? -28.555 7.117 -47.619 1.00 52.00 185 PRO A N 1
ATOM 1476 C CA . PRO A 1 185 ? -28.152 7.886 -46.432 1.00 52.00 185 PRO A CA 1
ATOM 1477 C C . PRO A 1 185 ? -28.521 7.189 -45.113 1.00 52.00 185 PRO A C 1
ATOM 1479 O O . PRO A 1 185 ? -27.944 7.460 -44.065 1.00 52.00 185 PRO A O 1
ATOM 1482 N N . THR A 1 186 ? -29.448 6.235 -45.173 1.00 55.31 186 THR A N 1
ATOM 1483 C CA . THR A 1 186 ? -29.840 5.353 -44.077 1.00 55.31 186 THR A CA 1
ATOM 1484 C C . THR A 1 186 ? -28.739 4.397 -43.610 1.00 55.31 186 THR A C 1
ATOM 1486 O O . THR A 1 186 ? -28.728 4.075 -42.427 1.00 55.31 186 THR A O 1
ATOM 1489 N N . ASN A 1 187 ? -27.801 3.972 -44.466 1.00 58.38 187 ASN A N 1
ATOM 1490 C CA . ASN A 1 187 ? -26.753 3.008 -44.098 1.00 58.38 187 ASN A CA 1
ATOM 1491 C C . ASN A 1 187 ? -25.635 3.659 -43.265 1.00 58.38 187 ASN A C 1
ATOM 1493 O O . ASN A 1 187 ? -25.241 3.120 -42.235 1.00 58.38 187 ASN A O 1
ATOM 1497 N N . GLY A 1 188 ? -25.198 4.867 -43.640 1.00 66.38 188 GLY A N 1
ATOM 1498 C CA . GLY A 1 188 ? -24.251 5.653 -42.837 1.00 66.38 188 GLY A CA 1
ATOM 1499 C C . GLY A 1 188 ? -24.843 6.098 -41.494 1.00 66.38 188 GLY A C 1
ATOM 1500 O O . GLY A 1 188 ? -24.167 6.054 -40.465 1.00 66.38 188 GLY A O 1
ATOM 1501 N N . ILE A 1 189 ? -26.136 6.453 -41.476 1.00 73.06 189 ILE A N 1
ATOM 1502 C CA . ILE A 1 189 ? -26.869 6.745 -40.234 1.00 73.06 189 ILE A CA 1
ATOM 1503 C C . ILE A 1 189 ? -26.985 5.485 -39.363 1.00 73.06 189 ILE A C 1
ATOM 1505 O O . ILE A 1 189 ? -26.799 5.579 -38.153 1.00 73.06 189 ILE A O 1
ATOM 1509 N N . TYR A 1 190 ? -27.249 4.314 -39.953 1.00 76.25 190 TYR A N 1
ATOM 1510 C CA . TYR A 1 190 ? -27.349 3.043 -39.232 1.00 76.25 190 TYR A CA 1
ATOM 1511 C C . TYR A 1 190 ? -26.025 2.643 -38.569 1.00 76.25 190 TYR A C 1
ATOM 1513 O O . TYR A 1 190 ? -26.018 2.372 -37.371 1.00 76.25 190 TYR A O 1
ATOM 1521 N N . GLU A 1 191 ? -24.904 2.674 -39.295 1.00 75.19 191 GLU A N 1
ATOM 1522 C CA . GLU A 1 191 ? -23.595 2.321 -38.725 1.00 75.19 191 GLU A CA 1
ATOM 1523 C C . GLU A 1 191 ? -23.143 3.329 -37.655 1.00 75.19 191 GLU A C 1
ATOM 1525 O O . GLU A 1 191 ? -22.650 2.941 -36.595 1.00 75.19 191 GLU A O 1
ATOM 1530 N N . THR A 1 192 ? -23.415 4.623 -37.856 1.00 75.69 192 THR A N 1
ATOM 1531 C CA . THR A 1 192 ? -23.140 5.658 -36.842 1.00 75.69 192 THR A CA 1
ATOM 1532 C C . THR A 1 192 ? -24.007 5.471 -35.593 1.00 75.69 192 THR A C 1
ATOM 1534 O O . THR A 1 192 ? -23.518 5.604 -34.467 1.00 75.69 192 THR A O 1
ATOM 1537 N N . ALA A 1 193 ? -25.294 5.147 -35.762 1.00 80.38 193 ALA A N 1
ATOM 1538 C CA . ALA A 1 193 ? -26.216 4.886 -34.660 1.00 80.38 193 ALA A CA 1
ATOM 1539 C C . ALA A 1 193 ? -25.843 3.607 -33.900 1.00 80.38 193 ALA A C 1
ATOM 1541 O O . ALA A 1 193 ? -25.885 3.602 -32.673 1.00 80.38 193 ALA A O 1
ATOM 1542 N N . LYS A 1 194 ? -25.421 2.555 -34.608 1.00 79.12 194 LYS A N 1
ATOM 1543 C CA . LYS A 1 194 ? -24.952 1.301 -34.015 1.00 79.12 194 LYS A CA 1
ATOM 1544 C C . LYS A 1 194 ? -23.675 1.505 -33.200 1.00 79.12 194 LYS A C 1
ATOM 1546 O O . LYS A 1 194 ? -23.644 1.109 -32.040 1.00 79.12 194 LYS A O 1
ATOM 1551 N N . TYR A 1 195 ? -22.677 2.201 -33.749 1.00 76.56 195 TYR A N 1
ATOM 1552 C CA . TYR A 1 195 ? -21.470 2.563 -33.000 1.00 76.56 195 TYR A CA 1
ATOM 1553 C C . TYR A 1 195 ? -21.811 3.406 -31.765 1.00 76.56 195 TYR A C 1
ATOM 1555 O O . TYR A 1 195 ? -21.343 3.127 -30.665 1.00 76.56 195 TYR A O 1
ATOM 1563 N N . SER A 1 196 ? -22.685 4.406 -31.916 1.00 74.75 196 SER A N 1
ATOM 1564 C CA . SER A 1 196 ? -23.122 5.249 -30.796 1.00 74.75 196 SER A CA 1
ATOM 1565 C C . SER A 1 196 ? -23.853 4.442 -29.720 1.00 74.75 196 SER A C 1
ATOM 1567 O O . SER A 1 196 ? -23.626 4.667 -28.535 1.00 74.75 196 SER A O 1
ATOM 1569 N N . MET A 1 197 ? -24.695 3.482 -30.111 1.00 84.94 197 MET A N 1
ATOM 1570 C CA . MET A 1 197 ? -25.378 2.571 -29.192 1.00 84.94 197 MET A CA 1
ATOM 1571 C C . MET A 1 197 ? -24.371 1.717 -28.413 1.00 84.94 197 MET A C 1
ATOM 1573 O O . MET A 1 197 ? -24.448 1.682 -27.190 1.00 84.94 197 MET A O 1
ATOM 1577 N N . GLU A 1 198 ? -23.385 1.115 -29.085 1.00 74.44 198 GLU A N 1
ATOM 1578 C CA . GLU A 1 198 ? -22.322 0.332 -28.435 1.00 74.44 198 GLU A CA 1
ATOM 1579 C C . GLU A 1 198 ? -21.501 1.187 -27.449 1.00 74.44 198 GLU A C 1
ATOM 1581 O O . GLU A 1 198 ? -21.202 0.749 -26.335 1.00 74.44 198 GLU A O 1
ATOM 1586 N N . GLN A 1 199 ? -21.191 2.442 -27.800 1.00 71.25 199 GLN A N 1
ATOM 1587 C CA . GLN A 1 199 ? -20.513 3.372 -26.887 1.00 71.25 199 GLN A CA 1
ATOM 1588 C C . GLN A 1 199 ? -21.389 3.764 -25.687 1.00 71.25 199 GLN A C 1
ATOM 1590 O O . GLN A 1 199 ? -20.886 3.860 -24.566 1.00 71.25 199 GLN A O 1
ATOM 1595 N N . ILE A 1 200 ? -22.693 3.976 -25.889 1.00 74.81 200 ILE A N 1
ATOM 1596 C CA . ILE A 1 200 ? -23.636 4.280 -24.803 1.00 74.81 200 ILE A CA 1
ATOM 1597 C C . ILE A 1 200 ? -23.778 3.078 -23.868 1.00 74.81 200 ILE A C 1
ATOM 1599 O O . ILE A 1 200 ? -23.730 3.258 -22.654 1.00 74.81 200 ILE A O 1
ATOM 1603 N N . GLU A 1 201 ? -23.902 1.862 -24.397 1.00 74.31 201 GLU A N 1
ATOM 1604 C CA . GLU A 1 201 ? -23.955 0.640 -23.590 1.00 74.31 201 GLU A CA 1
ATOM 1605 C C . GLU A 1 201 ? -22.687 0.475 -22.742 1.00 74.31 201 GLU A C 1
ATOM 1607 O O . GLU A 1 201 ? -22.778 0.186 -21.546 1.00 74.31 201 GLU A O 1
ATOM 1612 N N . LEU A 1 202 ? -21.510 0.747 -23.316 1.00 68.44 202 LEU A N 1
ATOM 1613 C CA . LEU A 1 202 ? -20.247 0.761 -22.577 1.00 68.44 202 LEU A CA 1
ATOM 1614 C C . LEU A 1 202 ? -20.230 1.843 -21.482 1.00 68.44 202 LEU A C 1
ATOM 1616 O O . LEU A 1 202 ? -19.775 1.593 -20.365 1.00 68.44 202 LEU A O 1
ATOM 1620 N N . CYS A 1 203 ? -20.736 3.044 -21.771 1.00 65.56 203 CYS A N 1
ATOM 1621 C CA . CYS A 1 203 ? -20.864 4.116 -20.782 1.00 65.56 203 CYS A CA 1
ATOM 1622 C C . CYS A 1 203 ? -21.826 3.745 -19.646 1.00 65.56 203 CYS A C 1
ATOM 1624 O O . CYS A 1 203 ? -21.508 3.991 -18.485 1.00 65.56 203 CYS A O 1
ATOM 1626 N N . LEU A 1 204 ? -22.961 3.108 -19.944 1.00 70.19 204 LEU A N 1
ATOM 1627 C CA . LEU A 1 204 ? -23.911 2.646 -18.931 1.00 70.19 204 LEU A CA 1
ATOM 1628 C C . LEU A 1 204 ? -23.291 1.583 -18.017 1.00 70.19 204 LEU A C 1
ATOM 1630 O O . LEU A 1 204 ? -23.485 1.636 -16.805 1.00 70.19 204 LEU A O 1
ATOM 1634 N N . GLN A 1 205 ? -22.485 0.670 -18.567 1.00 70.25 205 GLN A N 1
ATOM 1635 C CA . GLN A 1 205 ? -21.728 -0.296 -17.763 1.00 70.25 205 GLN A CA 1
ATOM 1636 C C . GLN A 1 205 ? -20.721 0.394 -16.827 1.00 70.25 205 GLN A C 1
ATOM 1638 O O . GLN A 1 205 ? -20.592 0.002 -15.668 1.00 70.25 205 GLN A O 1
ATOM 1643 N N . LYS A 1 206 ? -20.039 1.453 -17.291 1.00 67.31 206 LYS A N 1
ATOM 1644 C CA . LYS A 1 206 ? -19.137 2.260 -16.448 1.00 67.31 206 LYS A CA 1
ATOM 1645 C C . LYS A 1 206 ? -19.884 3.030 -15.357 1.00 67.31 206 LYS A C 1
ATOM 1647 O O . LYS A 1 206 ? -19.401 3.103 -14.235 1.00 67.31 206 LYS A O 1
ATOM 1652 N N . ILE A 1 207 ? -21.062 3.578 -15.654 1.00 70.06 207 ILE A N 1
ATOM 1653 C CA . ILE A 1 207 ? -21.882 4.268 -14.646 1.00 70.06 207 ILE A CA 1
ATOM 1654 C C . ILE A 1 207 ? -22.297 3.290 -13.544 1.00 70.06 207 ILE A C 1
ATOM 1656 O O . ILE A 1 207 ? -22.091 3.587 -12.373 1.00 70.06 207 ILE A O 1
ATOM 1660 N N . GLN A 1 208 ? -22.770 2.092 -13.903 1.00 70.50 208 GLN A N 1
ATOM 1661 C CA . GLN A 1 208 ? -23.095 1.045 -12.924 1.00 70.50 208 GLN A CA 1
ATOM 1662 C C . GLN A 1 208 ? -21.886 0.649 -12.057 1.00 70.50 208 GLN A C 1
ATOM 1664 O O . GLN A 1 208 ? -22.045 0.326 -10.880 1.00 70.50 208 GLN A O 1
ATOM 1669 N N . HIS A 1 209 ? -20.670 0.687 -12.617 1.00 64.75 209 HIS A N 1
ATOM 1670 C CA . HIS A 1 209 ? -19.435 0.477 -11.856 1.00 64.75 209 HIS A CA 1
ATOM 1671 C C . HIS A 1 209 ? -19.231 1.568 -10.802 1.00 64.75 209 HIS A C 1
ATOM 1673 O O . HIS A 1 209 ? -19.022 1.253 -9.632 1.00 64.75 209 HIS A O 1
ATOM 1679 N N . TYR A 1 210 ? -19.333 2.838 -11.201 1.00 72.81 210 TYR A N 1
ATOM 1680 C CA . TYR A 1 210 ? -19.186 3.965 -10.281 1.00 72.81 210 TYR A CA 1
ATOM 1681 C C . TYR A 1 210 ? -20.268 3.970 -9.199 1.00 72.81 210 TYR A C 1
ATOM 1683 O O . TYR A 1 210 ? -19.962 4.243 -8.043 1.00 72.81 210 TYR A O 1
ATOM 1691 N N . GLU A 1 211 ? -21.505 3.597 -9.531 1.00 73.69 211 GLU A N 1
ATOM 1692 C CA . GLU A 1 211 ? -22.578 3.440 -8.545 1.00 73.69 211 GLU A CA 1
ATOM 1693 C C . GLU A 1 211 ? -22.222 2.392 -7.480 1.00 73.69 211 GLU A C 1
ATOM 1695 O O . GLU A 1 211 ? -22.360 2.661 -6.285 1.00 73.69 211 GLU A O 1
ATOM 1700 N N . LEU A 1 212 ? -21.718 1.217 -7.881 1.00 72.56 212 LEU A N 1
ATOM 1701 C CA . LEU A 1 212 ? -21.346 0.171 -6.923 1.00 72.56 212 LEU A CA 1
ATOM 1702 C C . LEU A 1 212 ? -20.140 0.572 -6.063 1.00 72.56 212 LEU A C 1
ATOM 1704 O O . LEU A 1 212 ? -20.119 0.275 -4.869 1.00 72.56 212 LEU A O 1
ATOM 1708 N N . GLU A 1 213 ? -19.149 1.248 -6.647 1.00 67.38 213 GLU A N 1
ATOM 1709 C CA . GLU A 1 213 ? -18.006 1.778 -5.897 1.00 67.38 213 GLU A CA 1
ATOM 1710 C C . GLU A 1 213 ? -18.449 2.795 -4.845 1.00 67.38 213 GLU A C 1
ATOM 1712 O O . GLU A 1 213 ? -18.047 2.666 -3.692 1.00 67.38 213 GLU A O 1
ATOM 1717 N N . VAL A 1 214 ? -19.331 3.738 -5.196 1.00 74.38 214 VAL A N 1
ATOM 1718 C CA . VAL A 1 214 ? -19.878 4.715 -4.240 1.00 74.38 214 VAL A CA 1
ATOM 1719 C C . VAL A 1 214 ? -20.596 4.011 -3.086 1.00 74.38 214 VAL A C 1
ATOM 1721 O O . VAL A 1 214 ? -20.351 4.348 -1.930 1.00 74.38 214 VAL A O 1
ATOM 1724 N N . VAL A 1 215 ? -21.429 3.006 -3.378 1.00 76.25 215 VAL A N 1
ATOM 1725 C CA . VAL A 1 215 ? -22.155 2.237 -2.349 1.00 76.25 215 VAL A CA 1
ATOM 1726 C C . VAL A 1 215 ? -21.201 1.466 -1.431 1.00 76.25 215 VAL A C 1
ATOM 1728 O O . VAL A 1 215 ? -21.403 1.414 -0.218 1.00 76.25 215 VAL A O 1
ATOM 1731 N N . ASN A 1 216 ? -20.150 0.858 -1.981 1.00 72.12 216 ASN A N 1
ATOM 1732 C CA . ASN A 1 216 ? -19.169 0.145 -1.167 1.00 72.12 216 ASN A CA 1
ATOM 1733 C C . ASN A 1 216 ? -18.341 1.113 -0.315 1.00 72.12 216 ASN A C 1
ATOM 1735 O O . ASN A 1 216 ? -18.157 0.870 0.874 1.00 72.12 216 ASN A O 1
ATOM 1739 N N . MET A 1 217 ? -17.888 2.230 -0.892 1.00 72.75 217 MET A N 1
ATOM 1740 C CA . MET A 1 217 ? -17.147 3.265 -0.169 1.00 72.75 217 MET A CA 1
ATOM 1741 C C . MET A 1 217 ? -17.972 3.854 0.976 1.00 72.75 217 MET A C 1
ATOM 1743 O O . MET A 1 217 ? -17.437 4.027 2.070 1.00 72.75 217 MET A O 1
ATOM 1747 N N . SER A 1 218 ? -19.266 4.118 0.757 1.00 76.56 218 SER A N 1
ATOM 1748 C CA . SER A 1 218 ? -20.150 4.627 1.808 1.00 76.56 218 SER A CA 1
ATOM 1749 C C . SER A 1 218 ? -20.323 3.607 2.928 1.00 76.56 218 SER A C 1
ATOM 1751 O O . SER A 1 218 ? -20.186 3.960 4.093 1.00 76.56 218 SER A O 1
ATOM 1753 N N . LYS A 1 219 ? -20.535 2.331 2.590 1.00 75.75 219 LYS A N 1
ATOM 1754 C CA . LYS A 1 219 ? -20.687 1.264 3.584 1.00 75.75 219 LYS A CA 1
ATOM 1755 C C . LYS A 1 219 ? -19.422 1.063 4.421 1.00 75.75 219 LYS A C 1
ATOM 1757 O O . LYS A 1 219 ? -19.510 0.877 5.629 1.00 75.75 219 LYS A O 1
ATOM 1762 N N . THR A 1 220 ? -18.246 1.115 3.798 1.00 72.94 220 THR A N 1
ATOM 1763 C CA . THR A 1 220 ? -16.972 1.042 4.526 1.00 72.94 220 THR A CA 1
ATOM 1764 C C . THR A 1 220 ? -16.788 2.253 5.439 1.00 72.94 220 THR A C 1
ATOM 1766 O O . THR A 1 220 ? -16.365 2.087 6.580 1.00 72.94 220 THR A O 1
ATOM 1769 N N . ALA A 1 221 ? -17.150 3.455 4.976 1.00 76.44 221 ALA A N 1
ATOM 1770 C CA . ALA A 1 221 ? -17.097 4.663 5.796 1.00 76.44 221 ALA A CA 1
ATOM 1771 C C . ALA A 1 221 ? -18.057 4.595 6.998 1.00 76.44 221 ALA A C 1
ATOM 1773 O O . ALA A 1 221 ? -17.669 4.985 8.093 1.00 76.44 221 ALA A O 1
ATOM 1774 N N . GLU A 1 222 ? -19.273 4.068 6.822 1.00 79.69 222 GLU A N 1
ATOM 1775 C CA . GLU A 1 222 ? -20.229 3.839 7.917 1.00 79.69 222 GLU A CA 1
ATOM 1776 C C . GLU A 1 222 ? -19.641 2.919 8.995 1.00 79.69 222 GLU A C 1
ATOM 1778 O O . GLU A 1 222 ? -19.637 3.279 10.170 1.00 79.69 222 GLU A O 1
ATOM 1783 N N . VAL A 1 223 ? -19.059 1.782 8.596 1.00 77.75 223 VAL A N 1
ATOM 1784 C CA . VAL A 1 223 ? -18.414 0.845 9.534 1.00 77.75 223 VAL A CA 1
ATOM 1785 C C . VAL A 1 223 ? -17.240 1.502 10.267 1.00 77.75 223 VAL A C 1
ATOM 1787 O O . VAL A 1 223 ? -17.096 1.331 11.473 1.00 77.75 223 VAL A O 1
ATOM 1790 N N . GLU A 1 224 ? -16.410 2.283 9.570 1.00 76.50 224 GLU A N 1
ATOM 1791 C CA . GLU A 1 224 ? -15.277 2.977 10.196 1.00 76.50 224 GLU A CA 1
ATOM 1792 C C . GLU A 1 224 ? -15.736 4.050 11.199 1.00 76.50 224 GLU A C 1
ATOM 1794 O O . GLU A 1 224 ? -15.120 4.215 12.257 1.00 76.50 224 GLU A O 1
ATOM 1799 N N . ILE A 1 225 ? -16.831 4.760 10.903 1.00 81.69 225 ILE A N 1
ATOM 1800 C CA . ILE A 1 225 ? -17.450 5.718 11.829 1.00 81.69 225 ILE A CA 1
ATOM 1801 C C . ILE A 1 225 ? -17.917 4.997 13.095 1.00 81.69 225 ILE A C 1
ATOM 1803 O O . ILE A 1 225 ? -17.569 5.432 14.197 1.00 81.69 225 ILE A O 1
ATOM 1807 N N . ASP A 1 226 ? -18.653 3.896 12.944 1.00 82.81 226 ASP A N 1
ATOM 1808 C CA . ASP A 1 226 ? -19.160 3.117 14.075 1.00 82.81 226 ASP A CA 1
ATOM 1809 C C . ASP A 1 226 ? -18.001 2.594 14.936 1.00 82.81 226 ASP A C 1
ATOM 1811 O O . ASP A 1 226 ? -17.928 2.897 16.129 1.00 82.81 226 ASP A O 1
ATOM 1815 N N . ASP A 1 227 ? -17.017 1.928 14.326 1.00 78.88 227 ASP A N 1
ATOM 1816 C CA . ASP A 1 227 ? -15.856 1.368 15.025 1.00 78.88 227 ASP A CA 1
ATOM 1817 C C . ASP A 1 227 ? -15.058 2.439 15.790 1.00 78.88 227 ASP A C 1
ATOM 1819 O O . ASP A 1 227 ? -14.637 2.232 16.937 1.00 78.88 227 ASP A O 1
ATOM 1823 N N . THR A 1 228 ? -14.822 3.603 15.175 1.00 79.12 228 THR A N 1
ATOM 1824 C CA . THR A 1 228 ? -14.028 4.675 15.795 1.00 79.12 228 THR A CA 1
ATOM 1825 C C . THR A 1 228 ? -14.762 5.353 16.948 1.00 79.12 228 THR A C 1
ATOM 1827 O O . THR A 1 228 ? -14.157 5.585 18.007 1.00 79.12 228 THR A O 1
ATOM 1830 N N . LEU A 1 229 ? -16.052 5.654 16.784 1.00 82.81 229 LEU A N 1
ATOM 1831 C CA . LEU A 1 229 ? -16.859 6.288 17.824 1.00 82.81 229 LEU A CA 1
ATOM 1832 C C . LEU A 1 229 ? -17.162 5.324 18.976 1.00 82.81 229 LEU A C 1
ATOM 1834 O O . LEU A 1 229 ? -17.037 5.729 20.137 1.00 82.81 229 LEU A O 1
ATOM 1838 N N . ASP A 1 230 ? -17.441 4.050 18.698 1.00 84.31 230 ASP A N 1
ATOM 1839 C CA . ASP A 1 230 ? -17.633 3.024 19.727 1.00 84.31 230 ASP A CA 1
ATOM 1840 C C . ASP A 1 230 ? -16.350 2.774 20.522 1.00 84.31 230 ASP A C 1
ATOM 1842 O O . ASP A 1 230 ? -16.368 2.656 21.755 1.00 84.31 230 ASP A O 1
ATOM 1846 N N . PHE A 1 231 ? -15.196 2.776 19.854 1.00 80.38 231 PHE A N 1
ATOM 1847 C CA . PHE A 1 231 ? -13.912 2.673 20.535 1.00 80.38 231 PHE A CA 1
ATOM 1848 C C . PHE A 1 231 ? -13.635 3.878 21.449 1.00 80.38 231 PHE A C 1
ATOM 1850 O O . PHE A 1 231 ? -13.150 3.712 22.580 1.00 80.38 231 PHE A O 1
ATOM 1857 N N . LEU A 1 232 ? -13.953 5.098 21.000 1.00 82.75 232 LEU A N 1
ATOM 1858 C CA . LEU A 1 232 ? -13.851 6.302 21.827 1.00 82.75 232 LEU A CA 1
ATOM 1859 C C . LEU A 1 232 ? -14.805 6.231 23.028 1.00 82.75 232 LEU A C 1
ATOM 1861 O O . LEU A 1 232 ? -14.386 6.494 24.162 1.00 82.75 232 LEU A O 1
ATOM 1865 N N . LEU A 1 233 ? -16.051 5.812 22.805 1.00 84.88 233 LEU A N 1
ATOM 1866 C CA . LEU A 1 233 ? -17.050 5.609 23.849 1.00 84.88 233 LEU A CA 1
ATOM 1867 C C . LEU A 1 233 ? -16.552 4.611 24.900 1.00 84.88 233 LEU A C 1
ATOM 1869 O O . LEU A 1 233 ? -16.579 4.907 26.098 1.00 84.88 233 LEU A O 1
ATOM 1873 N N . ALA A 1 234 ? -16.010 3.468 24.473 1.00 83.31 234 ALA A N 1
ATOM 1874 C CA . ALA A 1 234 ? -15.447 2.459 25.365 1.00 83.31 234 ALA A CA 1
ATOM 1875 C C . ALA A 1 234 ? -14.300 3.022 26.225 1.00 83.31 234 ALA A C 1
ATOM 1877 O O . ALA A 1 234 ? -14.230 2.764 27.436 1.00 83.31 234 ALA A O 1
ATOM 1878 N N . LYS A 1 235 ? -13.418 3.845 25.639 1.00 85.12 235 LYS A N 1
ATOM 1879 C CA . LYS A 1 235 ? -12.348 4.536 26.380 1.00 85.12 235 LYS A CA 1
ATOM 1880 C C . LYS A 1 235 ? -12.903 5.506 27.425 1.00 85.12 235 LYS A C 1
ATOM 1882 O O . LYS A 1 235 ? -12.459 5.461 28.577 1.00 85.12 235 LYS A O 1
ATOM 1887 N N . ILE A 1 236 ? -13.878 6.341 27.065 1.00 87.00 236 ILE A N 1
ATOM 1888 C CA . ILE A 1 236 ? -14.511 7.299 27.987 1.00 87.00 236 ILE A CA 1
ATOM 1889 C C . ILE A 1 236 ? -15.214 6.553 29.132 1.00 87.00 236 ILE A C 1
ATOM 1891 O O . ILE A 1 236 ? -14.986 6.851 30.308 1.00 87.00 236 ILE A O 1
ATOM 1895 N N . MET A 1 237 ? -15.983 5.509 28.816 1.00 86.50 237 MET A N 1
ATOM 1896 C CA . MET A 1 237 ? -16.678 4.672 29.801 1.00 86.50 237 MET A CA 1
ATOM 1897 C C . MET A 1 237 ? -15.716 4.009 30.791 1.00 86.50 237 MET A C 1
ATOM 1899 O O . MET A 1 237 ? -15.998 3.935 31.995 1.00 86.50 237 MET A O 1
ATOM 1903 N N . LYS A 1 238 ? -14.541 3.575 30.321 1.00 87.56 238 LYS A N 1
ATOM 1904 C CA . LYS A 1 238 ? -13.483 3.023 31.176 1.00 87.56 238 LYS A CA 1
ATOM 1905 C C . LYS A 1 238 ? -12.931 4.066 32.151 1.00 87.56 238 LYS A C 1
ATOM 1907 O O . LYS A 1 238 ? -12.730 3.743 33.326 1.00 87.56 238 LYS A O 1
ATOM 1912 N N . LEU A 1 239 ? -12.716 5.305 31.700 1.00 87.81 239 LEU A N 1
ATOM 1913 C CA . LEU A 1 239 ? -12.245 6.406 32.550 1.00 87.81 239 LEU A CA 1
ATOM 1914 C C . LEU A 1 239 ? -13.275 6.768 33.629 1.00 87.81 239 LEU A C 1
ATOM 1916 O O . LEU A 1 239 ? -12.924 6.825 34.811 1.00 87.81 239 LEU A O 1
ATOM 1920 N N . ILE A 1 240 ? -14.549 6.909 33.251 1.00 88.88 240 ILE A N 1
ATOM 1921 C CA . ILE A 1 240 ? -15.653 7.183 34.186 1.00 88.88 240 ILE A CA 1
ATOM 1922 C C . ILE A 1 240 ? -15.766 6.058 35.223 1.00 88.88 240 ILE A C 1
ATOM 1924 O O . ILE A 1 240 ? -15.829 6.306 36.430 1.00 88.88 240 ILE A O 1
ATOM 1928 N N . SER A 1 241 ? -15.718 4.802 34.775 1.00 89.06 241 SER A N 1
ATOM 1929 C CA . SER A 1 241 ? -15.782 3.630 35.656 1.00 89.06 241 SER A CA 1
ATOM 1930 C C . SER A 1 241 ? -14.608 3.565 36.634 1.00 89.06 241 SER A C 1
ATOM 1932 O O . SER A 1 241 ? -14.782 3.164 37.790 1.00 89.06 241 SER A O 1
ATOM 1934 N N . ARG A 1 242 ? -13.408 3.979 36.203 1.00 90.75 242 ARG A N 1
ATOM 1935 C CA . ARG A 1 242 ? -12.237 4.083 37.080 1.00 90.75 242 ARG A CA 1
ATOM 1936 C C . ARG A 1 242 ? -12.453 5.146 38.157 1.00 90.75 242 ARG A C 1
ATOM 1938 O O . ARG A 1 242 ? -12.327 4.819 39.336 1.00 90.75 242 ARG A O 1
ATOM 1945 N N . LYS A 1 243 ? -12.878 6.356 37.775 1.00 89.62 243 LYS A N 1
ATOM 1946 C CA . LYS A 1 243 ? -13.157 7.449 38.720 1.00 89.62 243 LYS A CA 1
ATOM 1947 C C . LYS A 1 243 ? -14.245 7.071 39.730 1.00 89.62 243 LYS A C 1
ATOM 1949 O O . LYS A 1 243 ? -14.096 7.314 40.925 1.00 89.62 243 LYS A O 1
ATOM 1954 N N . LYS A 1 244 ? -15.304 6.392 39.277 1.00 90.88 244 LYS A N 1
ATOM 1955 C CA . LYS A 1 244 ? -16.365 5.847 40.140 1.00 90.88 244 LYS A CA 1
ATOM 1956 C C . LYS A 1 244 ? -15.811 4.914 41.219 1.00 90.88 244 LYS A C 1
ATOM 1958 O O . LYS A 1 244 ? -16.225 5.010 42.373 1.00 90.88 244 LYS A O 1
ATOM 1963 N N . ARG A 1 245 ? -14.891 4.009 40.864 1.00 92.44 245 ARG A N 1
ATOM 1964 C CA . ARG A 1 245 ? -14.245 3.108 41.834 1.00 92.44 245 ARG A CA 1
ATOM 1965 C C . ARG A 1 245 ? -13.358 3.867 42.813 1.00 92.44 245 ARG A C 1
ATOM 1967 O O . ARG A 1 245 ? -13.490 3.641 44.009 1.00 92.44 245 ARG A O 1
ATOM 1974 N N . GLU A 1 246 ? -12.515 4.769 42.319 1.00 92.75 246 GLU A N 1
ATOM 1975 C CA . GLU A 1 246 ? -11.622 5.583 43.156 1.00 92.75 246 GLU A CA 1
ATOM 1976 C C . GLU A 1 246 ? -12.400 6.338 44.243 1.00 92.75 246 GLU A C 1
ATOM 1978 O O . GLU A 1 246 ? -12.058 6.256 45.418 1.00 92.75 246 GLU A O 1
ATOM 1983 N N . MET A 1 247 ? -13.509 6.992 43.886 1.00 90.31 247 MET A N 1
ATOM 1984 C CA . MET A 1 247 ? -14.322 7.732 44.861 1.00 90.31 247 MET A CA 1
ATOM 1985 C C . MET A 1 247 ? -15.009 6.820 45.885 1.00 90.31 247 MET A C 1
ATOM 1987 O O . MET A 1 247 ? -15.094 7.166 47.060 1.00 90.31 247 MET A O 1
ATOM 1991 N N . LYS A 1 248 ? -15.486 5.637 45.473 1.00 91.25 248 LYS A N 1
ATOM 1992 C CA . LYS A 1 248 ? -16.066 4.661 46.413 1.00 91.25 248 LYS A CA 1
ATOM 1993 C C . LYS A 1 248 ? -15.034 4.154 47.421 1.00 91.25 248 LYS A C 1
ATOM 1995 O O . LYS A 1 248 ? -15.380 3.959 48.582 1.00 91.25 248 LYS A O 1
ATOM 2000 N N . ILE A 1 249 ? -13.791 3.959 46.982 1.00 92.19 249 ILE A N 1
ATOM 2001 C CA . ILE A 1 249 ? -12.685 3.571 47.864 1.00 92.19 249 ILE A CA 1
ATOM 2002 C C . ILE A 1 249 ? -12.426 4.678 48.890 1.00 92.19 249 ILE A C 1
ATOM 2004 O O . ILE A 1 249 ? -12.404 4.385 50.079 1.00 92.19 249 ILE A O 1
ATOM 2008 N N . GLN A 1 250 ? -12.352 5.942 48.462 1.00 90.00 250 GLN A N 1
ATOM 2009 C CA . GLN A 1 250 ? -12.161 7.082 49.372 1.00 90.00 250 GLN A CA 1
ATOM 2010 C C . GLN A 1 250 ? -13.260 7.178 50.445 1.00 90.00 250 GLN A C 1
ATOM 2012 O O . GLN A 1 250 ? -12.975 7.449 51.612 1.00 90.00 250 GLN A O 1
ATOM 2017 N N . VAL A 1 251 ? -14.518 6.912 50.074 1.00 91.56 251 VAL A N 1
ATOM 2018 C CA . VAL A 1 251 ? -15.638 6.857 51.029 1.00 91.56 251 VAL A CA 1
ATOM 2019 C C . VAL A 1 251 ? -15.440 5.744 52.061 1.00 91.56 251 VAL A C 1
ATOM 2021 O O . VAL A 1 251 ? -15.626 5.973 53.258 1.00 91.56 251 VAL A O 1
ATOM 2024 N N . GLU A 1 252 ? -15.055 4.544 51.623 1.00 91.75 252 GLU A N 1
ATOM 2025 C CA . GLU A 1 252 ? -14.846 3.414 52.532 1.00 91.75 252 GLU A CA 1
ATOM 2026 C C . GLU A 1 252 ? -13.627 3.632 53.440 1.00 91.75 252 GLU A C 1
ATOM 2028 O O . GLU A 1 252 ? -13.697 3.340 54.631 1.00 91.75 252 GLU A O 1
ATOM 2033 N N . GLU A 1 253 ? -12.543 4.218 52.930 1.00 91.06 253 GLU A N 1
ATOM 2034 C CA . GLU A 1 253 ? -11.366 4.591 53.722 1.00 91.06 253 GLU A CA 1
ATOM 2035 C C . GLU A 1 253 ? -11.722 5.587 54.829 1.00 91.06 253 GLU A C 1
ATOM 2037 O O . GLU A 1 253 ? -11.363 5.376 55.993 1.00 91.06 253 GLU A O 1
ATOM 2042 N N . GLN A 1 254 ? -12.483 6.637 54.498 1.00 87.69 254 GLN A N 1
ATOM 2043 C CA . GLN A 1 254 ? -12.923 7.622 55.484 1.00 87.69 254 GLN A CA 1
ATOM 2044 C C . GLN A 1 254 ? -13.844 6.985 56.532 1.00 87.69 254 GLN A C 1
ATOM 2046 O O . GLN A 1 254 ? -13.663 7.202 57.730 1.00 87.69 254 GLN A O 1
ATOM 2051 N N . LYS A 1 255 ? -14.772 6.117 56.113 1.00 91.06 255 LYS A N 1
ATOM 2052 C CA . LYS A 1 255 ? -15.629 5.347 57.025 1.00 91.06 255 LYS A CA 1
ATOM 2053 C C . LYS A 1 255 ? -14.813 4.451 57.959 1.00 91.06 255 LYS A C 1
ATOM 2055 O O . LYS A 1 255 ? -15.066 4.441 59.165 1.00 91.06 255 LYS A O 1
ATOM 2060 N N . ILE A 1 256 ? -13.837 3.707 57.436 1.00 91.44 256 ILE A N 1
ATOM 2061 C CA . ILE A 1 256 ? -12.951 2.847 58.235 1.00 91.44 256 ILE A CA 1
ATOM 2062 C C . ILE A 1 256 ? -12.185 3.691 59.254 1.00 91.44 256 ILE A C 1
ATOM 2064 O O . ILE A 1 256 ? -12.114 3.314 60.426 1.00 91.44 256 ILE A O 1
ATOM 2068 N N . ARG A 1 257 ? -11.658 4.848 58.841 1.00 88.44 257 ARG A N 1
ATOM 2069 C CA . ARG A 1 257 ? -10.934 5.774 59.717 1.00 88.44 257 ARG A CA 1
ATOM 2070 C C . ARG A 1 257 ? -11.804 6.243 60.886 1.00 88.44 257 ARG A C 1
ATOM 2072 O O . ARG A 1 257 ? -11.392 6.085 62.037 1.00 88.44 257 ARG A O 1
ATOM 2079 N N . SER A 1 258 ? -13.018 6.727 60.616 1.00 87.69 258 SER A N 1
ATOM 2080 C CA . SER A 1 258 ? -13.949 7.186 61.657 1.00 87.69 258 SER A CA 1
ATOM 2081 C C . SER A 1 258 ? -14.390 6.039 62.579 1.00 87.69 258 SER A C 1
ATOM 2083 O O . SER A 1 258 ? -14.409 6.189 63.801 1.00 87.69 258 SER A O 1
ATOM 2085 N N . LEU A 1 259 ? -14.680 4.852 62.029 1.00 91.00 259 LEU A N 1
ATOM 2086 C CA . LEU A 1 259 ? -15.057 3.678 62.827 1.00 91.00 259 LEU A CA 1
ATOM 2087 C C . LEU A 1 259 ? -13.912 3.168 63.709 1.00 91.00 259 LEU A C 1
ATOM 2089 O O . LEU A 1 259 ? -14.156 2.743 64.837 1.00 91.00 259 LEU A O 1
ATOM 2093 N N . ASN A 1 260 ? -12.670 3.201 63.228 1.00 90.00 260 ASN A N 1
ATOM 2094 C CA . ASN A 1 260 ? -11.505 2.797 64.015 1.00 90.00 260 ASN A CA 1
ATOM 2095 C C . ASN A 1 260 ? -11.249 3.755 65.181 1.00 90.00 260 ASN A C 1
ATOM 2097 O O . ASN A 1 260 ? -10.930 3.296 66.283 1.00 90.00 260 ASN A O 1
ATOM 2101 N N . LEU A 1 261 ? -11.459 5.058 64.974 1.00 87.50 261 LEU A N 1
ATOM 2102 C CA . LEU A 1 261 ? -11.402 6.046 66.049 1.00 87.50 261 LEU A CA 1
ATOM 2103 C C . LEU A 1 261 ? -12.446 5.720 67.127 1.00 87.50 261 LEU A C 1
ATOM 2105 O O . LEU A 1 261 ? -12.094 5.532 68.291 1.00 87.50 261 LEU A O 1
ATOM 2109 N N . LEU A 1 262 ? -13.705 5.508 66.731 1.00 88.75 262 LEU A N 1
ATOM 2110 C CA . LEU A 1 262 ? -14.785 5.134 67.652 1.00 88.75 262 LEU A CA 1
ATOM 2111 C C . LEU A 1 262 ? -14.517 3.821 68.396 1.00 88.75 262 LEU A C 1
ATOM 2113 O O . LEU A 1 262 ? -14.759 3.737 69.599 1.00 88.75 262 LEU A O 1
ATOM 2117 N N . LYS A 1 263 ? -13.997 2.795 67.713 1.00 90.94 263 LYS A N 1
ATOM 2118 C CA . LYS A 1 263 ? -13.622 1.517 68.343 1.00 90.94 263 LYS A CA 1
ATOM 2119 C C . LYS A 1 263 ? -12.530 1.706 69.395 1.00 90.94 263 LYS A C 1
ATOM 2121 O O . LYS A 1 263 ? -12.607 1.104 70.465 1.00 90.94 263 LYS A O 1
ATOM 2126 N N . THR A 1 264 ? -11.539 2.547 69.107 1.00 88.38 264 THR A N 1
ATOM 2127 C CA . THR A 1 264 ? -10.439 2.850 70.032 1.00 88.38 264 THR A CA 1
ATOM 2128 C C . THR A 1 264 ? -10.959 3.552 71.284 1.00 88.38 264 THR A C 1
ATOM 2130 O O . THR A 1 264 ? -10.680 3.099 72.396 1.00 88.38 264 THR A O 1
ATOM 2133 N N . PHE A 1 265 ? -11.800 4.579 71.113 1.00 87.31 265 PHE A N 1
ATOM 2134 C CA . PHE A 1 265 ? -12.459 5.261 72.227 1.00 87.31 265 PHE A CA 1
ATOM 2135 C C . PHE A 1 265 ? -13.348 4.304 73.029 1.00 87.31 265 PHE A C 1
ATOM 2137 O O . PHE A 1 265 ? -13.203 4.211 74.246 1.00 87.31 265 PHE A O 1
ATOM 2144 N N . ARG A 1 266 ? -14.201 3.503 72.376 1.00 89.25 266 ARG A N 1
ATOM 2145 C CA . ARG A 1 266 ? -15.038 2.502 73.061 1.00 89.25 266 ARG A CA 1
ATOM 2146 C C . ARG A 1 266 ? -14.198 1.572 73.942 1.00 89.25 266 ARG A C 1
ATOM 2148 O O . ARG A 1 266 ? -14.519 1.407 75.116 1.00 89.25 266 ARG A O 1
ATOM 2155 N N . LYS A 1 267 ? -13.094 1.031 73.416 1.00 89.44 267 LYS A N 1
ATOM 2156 C CA . LYS A 1 267 ? -12.190 0.141 74.165 1.00 89.44 267 LYS A CA 1
ATOM 2157 C C . LYS A 1 267 ? -11.591 0.827 75.399 1.00 89.44 267 LYS A C 1
ATOM 2159 O O . LYS A 1 267 ? -11.473 0.199 76.452 1.00 89.44 267 LYS A O 1
ATOM 2164 N N . GLN A 1 268 ? -11.231 2.106 75.291 1.00 87.19 268 GLN A N 1
ATOM 2165 C CA . GLN A 1 268 ? -10.717 2.890 76.417 1.00 87.19 268 GLN A CA 1
ATOM 2166 C C . GLN A 1 268 ? -11.769 3.054 77.525 1.00 87.19 268 GLN A C 1
ATOM 2168 O O . GLN A 1 268 ? -11.460 2.849 78.703 1.00 87.19 268 GLN A O 1
ATOM 2173 N N . PHE A 1 269 ? -13.012 3.381 77.158 1.00 86.50 269 PHE A N 1
ATOM 2174 C CA . PHE A 1 269 ? -14.120 3.528 78.105 1.00 86.50 269 PHE A CA 1
ATOM 2175 C C . PHE A 1 269 ? -14.496 2.192 78.756 1.00 86.50 269 PHE A C 1
ATOM 2177 O O . PHE A 1 269 ? -14.608 2.125 79.978 1.00 86.50 269 PHE A O 1
ATOM 2184 N N . GLU A 1 270 ? -14.621 1.114 77.979 1.00 88.44 270 GLU A N 1
ATOM 2185 C CA . GLU A 1 270 ? -14.903 -0.233 78.495 1.00 88.44 270 GLU A CA 1
ATOM 2186 C C . GLU A 1 270 ? -13.812 -0.716 79.462 1.00 88.44 270 GLU A C 1
ATOM 2188 O O . GLU A 1 270 ? -14.116 -1.251 80.532 1.00 88.44 270 GLU A O 1
ATOM 2193 N N . GLY A 1 271 ? -12.538 -0.476 79.128 1.00 85.81 271 GLY A N 1
ATOM 2194 C CA . GLY A 1 271 ? -11.404 -0.797 79.993 1.00 85.81 271 GLY A CA 1
ATOM 2195 C C . GLY A 1 271 ? -11.454 -0.046 81.324 1.00 85.81 271 GLY A C 1
ATOM 2196 O O . GLY A 1 271 ? -11.316 -0.658 82.384 1.00 85.81 271 GLY A O 1
ATOM 2197 N N . ARG A 1 272 ? -11.724 1.266 81.292 1.00 83.75 272 ARG A N 1
ATOM 2198 C CA . ARG A 1 272 ? -11.891 2.073 82.512 1.00 83.75 272 ARG A CA 1
ATOM 2199 C C . ARG A 1 272 ? -13.091 1.634 83.341 1.00 83.75 272 ARG A C 1
ATOM 2201 O O . ARG A 1 272 ? -12.968 1.486 84.553 1.00 83.75 272 ARG A O 1
ATOM 2208 N N . LEU A 1 273 ? -14.218 1.354 82.699 1.00 85.81 273 LEU A N 1
ATOM 2209 C CA . LEU A 1 273 ? -15.430 0.888 83.363 1.00 85.81 273 LEU A CA 1
ATOM 2210 C C . LEU A 1 273 ? -15.209 -0.456 84.076 1.00 85.81 273 LEU A C 1
ATOM 2212 O O . LEU A 1 273 ? -15.685 -0.644 85.195 1.00 85.81 273 LEU A O 1
ATOM 2216 N N . LYS A 1 274 ? -14.421 -1.366 83.488 1.00 87.62 274 LYS A N 1
ATOM 2217 C CA . LYS A 1 274 ? -13.998 -2.616 84.141 1.00 87.62 274 LYS A CA 1
ATOM 2218 C C . LYS A 1 274 ? -13.140 -2.357 85.385 1.00 87.62 274 LYS A C 1
ATOM 2220 O O . LYS A 1 274 ? -13.371 -2.988 86.414 1.00 87.62 274 LYS A O 1
ATOM 2225 N N . THR A 1 275 ? -12.190 -1.423 85.311 1.00 85.06 275 THR A N 1
ATOM 2226 C CA . THR A 1 275 ? -11.347 -1.027 86.453 1.00 85.06 275 THR A CA 1
ATOM 2227 C C . THR A 1 275 ? -12.175 -0.432 87.591 1.00 85.06 275 THR A C 1
ATOM 2229 O O . THR A 1 275 ? -11.996 -0.830 88.739 1.00 85.06 275 THR A O 1
ATOM 2232 N N . ILE A 1 276 ? -13.121 0.462 87.281 1.00 84.19 276 ILE A N 1
ATOM 2233 C CA . ILE A 1 276 ? -14.015 1.075 88.276 1.00 84.19 276 ILE A CA 1
ATOM 2234 C C . ILE A 1 276 ? -14.917 0.019 88.923 1.00 84.19 276 ILE A C 1
ATOM 2236 O O . ILE A 1 276 ? -15.009 -0.032 90.145 1.00 84.19 276 ILE A O 1
ATOM 2240 N N . ARG A 1 277 ? -15.533 -0.874 88.135 1.00 87.06 277 ARG A N 1
ATOM 2241 C CA . ARG A 1 277 ? -16.344 -1.980 88.676 1.00 87.06 277 ARG A CA 1
ATOM 2242 C C . ARG A 1 277 ? -15.545 -2.864 89.634 1.00 87.06 277 ARG A C 1
ATOM 2244 O O . ARG A 1 277 ? -16.059 -3.230 90.683 1.00 87.06 277 ARG A O 1
ATOM 2251 N N . LYS A 1 278 ? -14.292 -3.186 89.292 1.00 86.44 278 LYS A N 1
ATOM 2252 C CA . LYS A 1 278 ? -13.405 -3.956 90.174 1.00 86.44 278 LYS A CA 1
ATOM 2253 C C . LYS A 1 278 ? -13.119 -3.206 91.478 1.00 86.44 278 LYS A C 1
ATOM 2255 O O . LYS A 1 278 ? -13.235 -3.801 92.539 1.00 86.44 278 LYS A O 1
ATOM 2260 N N . LEU A 1 279 ? -12.801 -1.913 91.399 1.00 84.00 279 LEU A N 1
ATOM 2261 C CA . LEU A 1 279 ? -12.587 -1.071 92.579 1.00 84.00 279 LEU A CA 1
ATOM 2262 C C . LEU A 1 279 ? -13.811 -1.053 93.502 1.00 84.00 279 LEU A C 1
ATOM 2264 O O . LEU A 1 279 ? -13.643 -1.193 94.707 1.00 84.00 279 LEU A O 1
ATOM 2268 N N . ILE A 1 280 ? -15.022 -0.919 92.948 1.00 84.06 280 ILE A N 1
ATOM 2269 C CA . ILE A 1 280 ? -16.270 -0.966 93.726 1.00 84.06 280 ILE A CA 1
ATOM 2270 C C . ILE A 1 280 ? -16.393 -2.310 94.453 1.00 84.06 280 ILE A C 1
ATOM 2272 O O . ILE A 1 280 ? -16.577 -2.316 95.665 1.00 84.06 280 ILE A O 1
ATOM 2276 N N . LEU A 1 281 ? -16.209 -3.433 93.750 1.00 86.44 281 LEU A N 1
ATOM 2277 C CA . LEU A 1 281 ? -16.260 -4.769 94.357 1.00 86.44 281 LEU A CA 1
ATOM 2278 C C . LEU A 1 281 ? -15.208 -4.959 95.463 1.00 86.44 281 LEU A C 1
ATOM 2280 O O . LEU A 1 281 ? -15.514 -5.515 96.516 1.00 86.44 281 LEU A O 1
ATOM 2284 N N . ASP A 1 282 ? -13.975 -4.494 95.240 1.00 82.75 282 ASP A N 1
ATOM 2285 C CA . ASP A 1 282 ? -12.884 -4.590 96.217 1.00 82.75 282 ASP A CA 1
ATOM 2286 C C . ASP A 1 282 ? -13.186 -3.743 97.475 1.00 82.75 282 ASP A C 1
ATOM 2288 O O . ASP A 1 282 ? -12.935 -4.190 98.597 1.00 82.75 282 ASP A O 1
ATOM 2292 N N . VAL A 1 283 ? -13.771 -2.547 97.309 1.00 80.88 283 VAL A N 1
ATOM 2293 C CA . VAL A 1 283 ? -14.223 -1.677 98.413 1.00 80.88 283 VAL A CA 1
ATOM 2294 C C . VAL A 1 283 ? -15.384 -2.314 99.174 1.00 80.88 283 VAL A C 1
ATOM 2296 O O . VAL A 1 283 ? -15.336 -2.404 100.400 1.00 80.88 283 VAL A O 1
ATOM 2299 N N . GLU A 1 284 ? -16.416 -2.789 98.474 1.00 83.81 284 GLU A N 1
ATOM 2300 C CA . GLU A 1 284 ? -17.569 -3.465 99.082 1.00 83.81 284 GLU A CA 1
ATOM 2301 C C . GLU A 1 284 ? -17.133 -4.680 99.909 1.00 83.81 284 GLU A C 1
ATOM 2303 O O . GLU A 1 284 ? -17.632 -4.891 101.017 1.00 83.81 284 GLU A O 1
ATOM 2308 N N . LYS A 1 285 ? -16.159 -5.452 99.409 1.00 82.50 285 LYS A N 1
ATOM 2309 C CA . LYS A 1 285 ? -15.574 -6.586 100.128 1.00 82.50 285 LYS A CA 1
ATOM 2310 C C . LYS A 1 285 ? -14.816 -6.146 101.383 1.00 82.50 285 LYS A C 1
ATOM 2312 O O . LYS A 1 285 ? -15.096 -6.662 102.459 1.00 82.50 285 LYS A O 1
ATOM 2317 N N . ALA A 1 286 ? -13.914 -5.168 101.272 1.00 78.62 286 ALA A N 1
ATOM 2318 C CA . ALA A 1 286 ? -13.164 -4.653 102.422 1.00 78.62 286 ALA A CA 1
ATOM 2319 C C . ALA A 1 286 ? -14.088 -4.095 103.523 1.00 78.62 286 ALA A C 1
ATOM 2321 O O . ALA A 1 286 ? -13.816 -4.272 104.709 1.00 78.62 286 ALA A O 1
ATOM 2322 N N . THR A 1 287 ? -15.206 -3.481 103.120 1.00 77.19 287 THR A N 1
ATOM 2323 C CA . THR A 1 287 ? -16.227 -2.941 104.030 1.00 77.19 287 THR A CA 1
ATOM 2324 C C . THR A 1 287 ? -16.983 -4.057 104.759 1.00 77.19 287 THR A C 1
ATOM 2326 O O . THR A 1 287 ? -17.216 -3.949 105.958 1.00 77.19 287 THR A O 1
ATOM 2329 N N . LYS A 1 288 ? -17.335 -5.151 104.067 1.00 79.00 288 LYS A N 1
ATOM 2330 C CA . LYS A 1 288 ? -17.949 -6.339 104.692 1.00 79.00 288 LYS A CA 1
ATOM 2331 C C . LYS A 1 288 ? -17.005 -7.057 105.660 1.00 79.00 288 LYS A C 1
ATOM 2333 O O . LYS A 1 288 ? -17.462 -7.546 106.687 1.00 79.00 288 LYS A O 1
ATOM 2338 N N . ASP A 1 289 ? -15.713 -7.091 105.346 1.00 79.56 289 ASP A N 1
ATOM 2339 C CA . ASP A 1 289 ? -14.695 -7.803 106.127 1.00 79.56 289 ASP A CA 1
ATOM 2340 C C . ASP A 1 289 ? -14.116 -6.956 107.294 1.00 79.56 289 ASP A C 1
ATOM 2342 O O . ASP A 1 289 ? -13.183 -7.399 107.965 1.00 79.56 289 ASP A O 1
ATOM 2346 N N . ASN A 1 290 ? -14.640 -5.742 107.551 1.00 74.00 290 ASN A N 1
ATOM 2347 C CA . ASN A 1 290 ? -14.147 -4.778 108.560 1.00 74.00 290 ASN A CA 1
ATOM 2348 C C . ASN A 1 290 ? -12.631 -4.476 108.462 1.00 74.00 290 ASN A C 1
ATOM 2350 O O . ASN A 1 290 ? -11.971 -4.142 109.449 1.00 74.00 290 ASN A O 1
ATOM 2354 N N . GLN A 1 291 ? -12.064 -4.578 107.259 1.00 70.44 291 GLN A N 1
ATOM 2355 C CA . GLN A 1 291 ? -10.658 -4.280 106.988 1.00 70.44 291 GLN A CA 1
ATOM 2356 C C . GLN A 1 291 ? -10.477 -2.782 106.674 1.00 70.44 291 GLN A C 1
ATOM 2358 O O . GLN A 1 291 ? -11.267 -2.221 105.911 1.00 70.44 291 GLN A O 1
ATOM 2363 N N . PRO A 1 292 ? -9.429 -2.111 107.194 1.00 62.72 292 PRO A N 1
ATOM 2364 C CA . PRO A 1 292 ? -9.148 -0.724 106.846 1.00 62.72 292 PRO A CA 1
ATOM 2365 C C . PRO A 1 292 ? -8.744 -0.625 105.371 1.00 62.72 292 PRO A C 1
ATOM 2367 O O . PRO A 1 292 ? -7.648 -1.019 104.970 1.00 62.72 292 PRO A O 1
ATOM 2370 N N . TRP A 1 293 ? -9.647 -0.100 104.543 1.00 65.94 293 TRP A N 1
ATOM 2371 C CA . TRP A 1 293 ? -9.373 0.128 103.130 1.00 65.94 293 TRP A CA 1
ATOM 2372 C C . TRP A 1 293 ? -8.403 1.302 102.954 1.00 65.94 293 TRP A C 1
ATOM 2374 O O . TRP A 1 293 ? -8.608 2.386 103.502 1.00 65.94 293 TRP A O 1
ATOM 2384 N N . SER A 1 294 ? -7.354 1.101 102.153 1.00 62.53 294 SER A N 1
ATOM 2385 C CA . SER A 1 294 ? -6.424 2.161 101.760 1.00 62.53 294 SER A CA 1
ATOM 2386 C C . SER A 1 294 ? -6.655 2.547 100.303 1.00 62.53 294 SER A C 1
ATOM 2388 O O . SER A 1 294 ? -6.712 1.695 99.415 1.00 62.53 294 SER A O 1
ATOM 2390 N N . SER A 1 295 ? -6.804 3.850 100.051 1.00 61.81 295 SER A N 1
ATOM 2391 C CA . SER A 1 295 ? -7.101 4.338 98.707 1.00 61.81 295 SER A CA 1
ATOM 2392 C C . SER A 1 295 ? -5.996 3.982 97.720 1.00 61.81 295 SER A C 1
ATOM 2394 O O . SER A 1 295 ? -4.827 4.277 97.994 1.00 61.81 295 SER A O 1
ATOM 2396 N N . PRO A 1 296 ? -6.330 3.449 96.528 1.00 61.41 296 PRO A N 1
ATOM 2397 C CA . PRO A 1 296 ? -5.356 3.338 95.462 1.00 61.41 296 PRO A CA 1
ATOM 2398 C C . PRO A 1 296 ? -4.792 4.731 95.164 1.00 61.41 296 PRO A C 1
ATOM 2400 O O . PRO A 1 296 ? -5.537 5.698 94.997 1.00 61.41 296 PRO A O 1
ATOM 2403 N N . LYS A 1 297 ? -3.461 4.840 95.091 1.00 56.81 297 LYS A N 1
ATOM 2404 C CA . LYS A 1 297 ? -2.732 6.115 94.941 1.00 56.81 297 LYS A CA 1
ATOM 2405 C C . LYS A 1 297 ? -2.986 6.838 93.605 1.00 56.81 297 LYS A C 1
ATOM 2407 O O . LYS A 1 297 ? -2.469 7.931 93.398 1.00 56.81 297 LYS A O 1
ATOM 2412 N N . ASN A 1 298 ? -3.773 6.262 92.693 1.00 57.53 298 ASN A N 1
ATOM 2413 C CA . ASN A 1 298 ? -3.955 6.768 91.336 1.00 57.53 298 ASN A CA 1
ATOM 2414 C C . ASN A 1 298 ? -5.361 7.375 91.138 1.00 57.53 298 ASN A C 1
ATOM 2416 O O . ASN A 1 298 ? -6.269 6.720 90.628 1.00 57.53 298 ASN A O 1
ATOM 2420 N N . LYS A 1 299 ? -5.539 8.651 91.530 1.00 56.34 299 LYS A N 1
ATOM 2421 C CA . LYS A 1 299 ? -6.798 9.425 91.378 1.00 56.34 299 LYS A CA 1
ATOM 2422 C C . LYS A 1 299 ? -7.328 9.471 89.932 1.00 56.34 299 LYS A C 1
ATOM 2424 O O . LYS A 1 299 ? -8.519 9.674 89.718 1.00 56.34 299 LYS A O 1
ATOM 2429 N N . SER A 1 300 ? -6.464 9.242 88.941 1.00 57.41 300 SER A N 1
ATOM 2430 C CA . SER A 1 300 ? -6.804 9.224 87.510 1.00 57.41 300 SER A CA 1
ATOM 2431 C C . SER A 1 300 ? -7.673 8.032 87.070 1.00 57.41 300 SER A C 1
ATOM 2433 O O . SER A 1 300 ? -8.236 8.063 85.977 1.00 57.41 300 SER A O 1
ATOM 2435 N N . ALA A 1 301 ? -7.796 6.983 87.894 1.00 58.06 301 ALA A N 1
ATOM 2436 C CA . ALA A 1 301 ? -8.576 5.785 87.568 1.00 58.06 301 ALA A CA 1
ATOM 2437 C C . ALA A 1 301 ? -10.099 5.984 87.699 1.00 58.06 301 ALA A C 1
ATOM 2439 O O . ALA A 1 301 ? -10.862 5.182 87.163 1.00 58.06 301 ALA A O 1
ATOM 2440 N N . VAL A 1 302 ? -10.530 7.040 88.399 1.00 60.59 302 VAL A N 1
ATOM 2441 C CA . VAL A 1 302 ? -11.942 7.318 88.723 1.00 60.59 302 VAL A CA 1
ATOM 2442 C C . VAL A 1 302 ? -12.503 8.497 87.909 1.00 60.59 302 VAL A C 1
ATOM 2444 O O . VAL A 1 302 ? -13.713 8.699 87.876 1.00 60.59 302 VAL A O 1
ATOM 2447 N N . SER A 1 303 ? -11.664 9.265 87.200 1.00 68.62 303 SER A N 1
ATOM 2448 C CA . SER A 1 303 ? -12.137 10.380 86.368 1.00 68.62 303 SER A CA 1
ATOM 2449 C C . SER A 1 303 ? -12.760 9.904 85.050 1.00 68.62 303 SER A C 1
ATOM 2451 O O . SER A 1 303 ? -12.258 8.981 84.397 1.00 68.62 303 SER A O 1
ATOM 2453 N N . LEU A 1 304 ? -13.850 10.556 84.626 1.00 68.12 304 LEU A N 1
ATOM 2454 C CA . LEU A 1 304 ? -14.444 10.308 83.310 1.00 68.12 304 LEU A CA 1
ATOM 2455 C C . LEU A 1 304 ? -13.444 10.701 82.206 1.00 68.12 304 LEU A C 1
ATOM 2457 O O . LEU A 1 304 ? -12.849 11.776 82.294 1.00 68.12 304 LEU A O 1
ATOM 2461 N N . PRO A 1 305 ? -13.225 9.862 81.177 1.00 71.00 305 PRO A N 1
ATOM 2462 C CA . PRO A 1 305 ? -12.503 10.299 79.987 1.00 71.00 305 PRO A CA 1
ATOM 2463 C C . PRO A 1 305 ? -13.299 11.376 79.244 1.00 71.00 305 PRO A C 1
ATOM 2465 O O . PRO A 1 305 ? -14.530 11.343 79.235 1.00 71.00 305 PRO A O 1
ATOM 2468 N N . GLU A 1 306 ? -12.592 12.293 78.589 1.00 76.31 306 GLU A N 1
ATOM 2469 C CA . GLU A 1 306 ? -13.207 13.279 77.703 1.00 76.31 306 GLU A CA 1
ATOM 2470 C C . GLU A 1 306 ? -13.835 12.579 76.485 1.00 76.31 306 GLU A C 1
ATOM 2472 O O . GLU A 1 306 ? -13.282 11.616 75.943 1.00 76.31 306 GLU A O 1
ATOM 2477 N N . MET A 1 307 ? -15.037 13.013 76.102 1.00 77.88 307 MET A N 1
ATOM 2478 C CA . MET A 1 307 ? -15.790 12.404 75.008 1.00 77.88 307 MET A CA 1
ATOM 2479 C C . MET A 1 307 ? -15.310 12.956 73.664 1.00 77.88 307 MET A C 1
ATOM 2481 O O . MET A 1 307 ? -15.134 14.163 73.525 1.00 77.88 307 MET A O 1
ATOM 2485 N N . LEU A 1 308 ? -15.155 12.071 72.674 1.00 78.56 308 LEU A N 1
ATOM 2486 C CA . LEU A 1 308 ? -14.855 12.460 71.296 1.00 78.56 308 LEU A CA 1
ATOM 2487 C C . LEU A 1 308 ? -15.933 13.425 70.776 1.00 78.56 308 LEU A C 1
ATOM 2489 O O . LEU A 1 308 ? -17.132 13.139 70.893 1.00 78.56 308 LEU A O 1
ATOM 2493 N N . LYS A 1 309 ? -15.516 14.546 70.187 1.00 81.19 309 LYS A N 1
ATOM 2494 C CA . LYS A 1 309 ? -16.439 15.526 69.603 1.00 81.19 309 LYS A CA 1
ATOM 2495 C C . LYS A 1 309 ? -16.933 15.040 68.239 1.00 81.19 309 LYS A C 1
ATOM 2497 O O . LYS A 1 309 ? -16.240 14.312 67.531 1.00 81.19 309 LYS A O 1
ATOM 2502 N N . ARG A 1 310 ? -18.152 15.421 67.842 1.00 70.75 310 ARG A N 1
ATOM 2503 C CA . ARG A 1 310 ? -18.759 14.941 66.582 1.00 70.75 310 ARG A CA 1
ATOM 2504 C C . ARG A 1 310 ? -17.948 15.392 65.366 1.00 70.75 310 ARG A C 1
ATOM 2506 O O . ARG A 1 310 ? -17.843 14.661 64.386 1.00 70.75 310 ARG A O 1
ATOM 2513 N N . GLU A 1 311 ? -17.365 16.577 65.449 1.00 78.31 311 GLU A N 1
ATOM 2514 C CA . GLU A 1 311 ? -16.582 17.218 64.398 1.00 78.31 311 GLU A CA 1
ATOM 2515 C C . GLU A 1 311 ? -15.281 16.447 64.116 1.00 78.31 311 GLU A C 1
ATOM 2517 O O . GLU A 1 311 ? -14.807 16.426 62.982 1.00 78.31 311 GLU A O 1
ATOM 2522 N N . GLU A 1 312 ? -14.751 15.731 65.115 1.00 76.62 312 GLU A N 1
ATOM 2523 C CA . GLU A 1 312 ? -13.522 14.929 65.014 1.00 76.62 312 GLU A CA 1
ATOM 2524 C C . GLU A 1 312 ? -13.715 13.633 64.209 1.00 76.62 312 GLU A C 1
ATOM 2526 O O . GLU A 1 312 ? -12.740 13.017 63.778 1.00 76.62 312 GLU A O 1
ATOM 2531 N N . LEU A 1 313 ? -14.965 13.216 63.966 1.00 74.94 313 LEU A N 1
ATOM 2532 C CA . LEU A 1 313 ? -15.278 12.053 63.130 1.00 74.94 313 LEU A CA 1
ATOM 2533 C C . LEU A 1 313 ? -15.184 12.356 61.631 1.00 74.94 313 LEU A C 1
ATOM 2535 O O . LEU A 1 313 ? -14.963 11.423 60.855 1.00 74.94 313 LEU A O 1
ATOM 2539 N N . GLY A 1 314 ? -15.333 13.630 61.242 1.00 68.06 314 GLY A N 1
ATOM 2540 C CA . GLY A 1 314 ? -15.458 14.076 59.852 1.00 68.06 314 GLY A CA 1
ATOM 2541 C C . GLY A 1 314 ? -16.748 13.577 59.180 1.00 68.06 314 GLY A C 1
ATOM 2542 O O . GLY A 1 314 ? -17.117 12.410 59.294 1.00 68.06 314 GLY A O 1
ATOM 2543 N N . GLY A 1 315 ? -17.462 14.452 58.468 1.00 70.06 315 GLY A N 1
ATOM 2544 C CA . GLY A 1 315 ? -18.612 14.032 57.660 1.00 70.06 315 GLY A CA 1
ATOM 2545 C C . GLY A 1 315 ? -18.184 13.463 56.304 1.00 70.06 315 GLY A C 1
ATOM 2546 O O . GLY A 1 315 ? -17.122 13.801 55.787 1.00 70.06 315 GLY A O 1
ATOM 2547 N N . ILE A 1 316 ? -19.016 12.590 55.733 1.00 83.00 316 ILE A N 1
ATOM 2548 C CA . ILE A 1 316 ? -18.824 12.036 54.387 1.00 83.00 316 ILE A CA 1
ATOM 2549 C C . ILE A 1 316 ? -19.929 12.602 53.495 1.00 83.00 316 ILE A C 1
ATOM 2551 O O . ILE A 1 316 ? -21.104 12.308 53.706 1.00 83.00 316 ILE A O 1
ATOM 2555 N N . TRP A 1 317 ? -19.553 13.402 52.501 1.00 80.56 317 TRP A N 1
ATOM 2556 C CA . TRP A 1 317 ? -20.456 13.966 51.498 1.00 80.56 317 TRP A CA 1
ATOM 2557 C C . TRP A 1 317 ? -19.857 13.808 50.101 1.00 80.56 317 TRP A C 1
ATOM 2559 O O . TRP A 1 317 ? -18.640 13.807 49.926 1.00 80.56 317 TRP A O 1
ATOM 2569 N N . SER A 1 318 ? -20.720 13.694 49.096 1.00 80.06 318 SER A N 1
ATOM 2570 C CA . SER A 1 318 ? -20.332 13.701 47.686 1.00 80.06 318 SER A CA 1
ATOM 2571 C C . SER A 1 318 ? -21.152 14.747 46.945 1.00 80.06 318 SER A C 1
ATOM 2573 O O . SER A 1 318 ? -22.378 14.737 47.053 1.00 80.06 318 SER A O 1
ATOM 2575 N N . VAL A 1 319 ? -20.487 15.610 46.180 1.00 80.44 319 VAL A N 1
ATOM 2576 C CA . VAL A 1 319 ? -21.112 16.607 45.302 1.00 80.44 319 VAL A CA 1
ATOM 2577 C C . VAL A 1 319 ? -20.563 16.395 43.898 1.00 80.44 319 VAL A C 1
ATOM 2579 O O . VAL A 1 319 ? -19.362 16.183 43.733 1.00 80.44 319 VAL A O 1
ATOM 2582 N N . PHE A 1 320 ? -21.443 16.434 42.900 1.00 76.56 320 PHE A N 1
ATOM 2583 C CA . PHE A 1 320 ? -21.089 16.246 41.498 1.00 76.56 320 PHE A CA 1
ATOM 2584 C C . PHE A 1 320 ? -21.585 17.433 40.680 1.00 76.56 320 PHE A C 1
ATOM 2586 O O . PHE A 1 320 ? -22.744 17.816 40.803 1.00 76.56 320 PHE A O 1
ATOM 2593 N N . ASN A 1 321 ? -20.708 17.974 39.837 1.00 79.88 321 ASN A N 1
ATOM 2594 C CA . ASN A 1 321 ? -21.070 18.852 38.734 1.00 79.88 321 ASN A CA 1
ATOM 2595 C C . ASN A 1 321 ? -20.574 18.183 37.449 1.00 79.88 321 ASN A C 1
ATOM 2597 O O . ASN A 1 321 ? -19.388 17.872 37.333 1.00 79.88 321 ASN A O 1
ATOM 2601 N N . THR A 1 322 ? -21.493 17.887 36.535 1.00 83.38 322 THR A N 1
ATOM 2602 C CA . THR A 1 322 ? -21.200 17.208 35.267 1.00 83.38 322 THR A CA 1
ATOM 2603 C C . THR A 1 322 ? -21.219 18.147 34.072 1.00 83.38 322 THR A C 1
ATOM 2605 O O . THR A 1 322 ? -20.789 17.736 32.998 1.00 83.38 322 THR A O 1
ATOM 2608 N N . ASP A 1 323 ? -21.692 19.380 34.239 1.00 86.62 323 ASP A N 1
ATOM 2609 C CA . ASP A 1 323 ? -22.013 20.266 33.120 1.00 86.62 323 ASP A CA 1
ATOM 2610 C C . ASP A 1 323 ? -20.745 20.727 32.396 1.00 86.62 323 ASP A C 1
ATOM 2612 O O . ASP A 1 323 ? -20.655 20.621 31.176 1.00 86.62 323 ASP A O 1
ATOM 2616 N N . GLU A 1 324 ? -19.716 21.113 33.153 1.00 86.50 324 GLU A N 1
ATOM 2617 C CA . GLU A 1 324 ? -18.406 21.505 32.613 1.00 86.50 324 GLU A CA 1
ATOM 2618 C C . GLU A 1 324 ? -17.735 20.348 31.853 1.00 86.50 324 GLU A C 1
ATOM 2620 O O . GLU A 1 324 ? -17.226 20.515 30.745 1.00 86.50 324 GLU A O 1
ATOM 2625 N N . ALA A 1 325 ? -17.797 19.135 32.411 1.00 81.38 325 ALA A N 1
ATOM 2626 C CA . ALA A 1 325 ? -17.245 17.949 31.764 1.00 81.38 325 ALA A CA 1
ATOM 2627 C C . ALA A 1 325 ? -18.015 17.583 30.485 1.00 81.38 325 ALA A C 1
ATOM 2629 O O . ALA A 1 325 ? -17.403 17.209 29.486 1.00 81.38 325 ALA A O 1
ATOM 2630 N N . HIS A 1 326 ? -19.345 17.696 30.501 1.00 84.00 326 HIS A N 1
ATOM 2631 C CA . HIS A 1 326 ? -20.184 17.455 29.331 1.00 84.00 326 HIS A CA 1
ATOM 2632 C C . HIS A 1 326 ? -19.898 18.468 28.214 1.00 84.00 326 HIS A C 1
ATOM 2634 O O . HIS A 1 326 ? -19.795 18.080 27.050 1.00 84.00 326 HIS A O 1
ATOM 2640 N N . GLU A 1 327 ? -19.715 19.746 28.552 1.00 89.62 327 GLU A N 1
ATOM 2641 C CA . GLU A 1 327 ? -19.392 20.792 27.581 1.00 89.62 327 GLU A CA 1
ATOM 2642 C C . GLU A 1 327 ? -18.033 20.549 26.906 1.00 89.62 327 GLU A C 1
ATOM 2644 O O . GLU A 1 327 ? -17.942 20.566 25.676 1.00 89.62 327 GLU A O 1
ATOM 2649 N N . GLU A 1 328 ? -16.988 20.262 27.685 1.00 86.38 328 GLU A N 1
ATOM 2650 C CA . GLU A 1 328 ? -15.647 20.004 27.150 1.00 86.38 328 GLU A CA 1
ATOM 2651 C C . GLU A 1 328 ? -15.593 18.725 26.307 1.00 86.38 328 GLU A C 1
ATOM 2653 O O . GLU A 1 328 ? -15.045 18.728 25.201 1.00 86.38 328 GLU A O 1
ATOM 2658 N N . ILE A 1 329 ? -16.234 17.642 26.762 1.00 86.44 329 ILE A N 1
ATOM 2659 C CA . ILE A 1 329 ? -16.359 16.412 25.968 1.00 86.44 329 ILE A CA 1
ATOM 2660 C C . ILE A 1 329 ? -17.129 16.696 24.671 1.00 86.44 329 ILE A C 1
ATOM 2662 O O . ILE A 1 329 ? -16.700 16.265 23.602 1.00 86.44 329 ILE A O 1
ATOM 2666 N N . GLY A 1 330 ? -18.212 17.477 24.726 1.00 83.94 330 GLY A N 1
ATOM 2667 C CA . GLY A 1 330 ? -18.982 17.875 23.548 1.00 83.94 330 GLY A CA 1
ATOM 2668 C C . GLY A 1 330 ? -18.166 18.686 22.535 1.00 83.94 330 GLY A C 1
ATOM 2669 O O . GLY A 1 330 ? -18.283 18.458 21.330 1.00 83.94 330 GLY A O 1
ATOM 2670 N N . LYS A 1 331 ? -17.296 19.596 22.996 1.00 85.75 331 LYS A N 1
ATOM 2671 C CA . LYS A 1 331 ? -16.361 20.341 22.128 1.00 85.75 331 LYS A CA 1
ATOM 2672 C C . LYS A 1 331 ? -15.350 19.420 21.448 1.00 85.75 331 LYS A C 1
ATOM 2674 O O . LYS A 1 331 ? -15.019 19.652 20.288 1.00 85.75 331 LYS A O 1
ATOM 2679 N N . ILE A 1 332 ? -14.858 18.401 22.153 1.00 81.38 332 ILE A N 1
ATOM 2680 C CA . ILE A 1 332 ? -13.900 17.429 21.608 1.00 81.38 332 ILE A CA 1
ATOM 2681 C C . ILE A 1 332 ? -14.581 16.527 20.576 1.00 81.38 332 ILE A C 1
ATOM 2683 O O . ILE A 1 332 ? -14.073 16.416 19.467 1.00 81.38 332 ILE A O 1
ATOM 2687 N N . ILE A 1 333 ? -15.752 15.961 20.891 1.00 83.56 333 ILE A N 1
ATOM 2688 C CA . ILE A 1 333 ? -16.499 15.077 19.978 1.00 83.56 333 ILE A CA 1
ATOM 2689 C C . ILE A 1 333 ? -16.847 15.801 18.675 1.00 83.56 333 ILE A C 1
ATOM 2691 O O . ILE A 1 333 ? -16.689 15.232 17.604 1.00 83.56 333 ILE A O 1
ATOM 2695 N N . LYS A 1 334 ? -17.233 17.083 18.732 1.00 80.62 334 LYS A N 1
ATOM 2696 C CA . LYS A 1 334 ? -17.491 17.889 17.523 1.00 80.62 334 LYS A CA 1
ATOM 2697 C C . LYS A 1 334 ? -16.273 18.064 16.611 1.00 80.62 334 LYS A C 1
ATOM 2699 O O . LYS A 1 334 ? -16.444 18.419 15.452 1.00 80.62 334 LYS A O 1
ATOM 2704 N N . LYS A 1 335 ? -15.057 17.873 17.128 1.00 74.00 335 LYS A N 1
ATOM 2705 C CA . LYS A 1 335 ? -13.814 17.899 16.345 1.00 74.00 335 LYS A CA 1
ATOM 2706 C C . LYS A 1 335 ? -13.396 16.503 15.861 1.00 74.00 335 LYS A C 1
ATOM 2708 O O . LYS A 1 335 ? -12.441 16.406 15.097 1.00 74.00 335 LYS A O 1
ATOM 2713 N N . CYS A 1 336 ? -14.048 15.435 16.326 1.00 68.50 336 CYS A N 1
ATOM 2714 C CA . CYS A 1 336 ? -13.712 14.059 15.977 1.00 68.50 336 CYS A CA 1
ATOM 2715 C C . CYS A 1 336 ? -14.364 13.670 14.646 1.00 68.50 336 CYS A C 1
ATOM 2717 O O . CYS A 1 336 ? -15.533 13.299 14.611 1.00 68.50 336 CYS A O 1
ATOM 2719 N N . GLY A 1 337 ? -13.570 13.714 13.576 1.00 64.88 337 GLY A N 1
ATOM 2720 C CA . GLY A 1 337 ? -13.984 13.280 12.244 1.00 64.88 337 GLY A CA 1
ATOM 2721 C C . GLY A 1 337 ? -14.794 14.329 11.481 1.00 64.88 337 GLY A C 1
ATOM 2722 O O . GLY A 1 337 ? -15.433 15.209 12.055 1.00 64.88 337 GLY A O 1
ATOM 2723 N N . ASN A 1 338 ? -14.732 14.249 10.155 1.00 70.81 338 ASN A N 1
ATOM 2724 C CA . ASN A 1 338 ? -15.582 15.010 9.249 1.00 70.81 338 ASN A CA 1
ATOM 2725 C C . ASN A 1 338 ? -15.837 14.171 7.993 1.00 70.81 338 ASN A C 1
ATOM 2727 O O . ASN A 1 338 ? -14.931 13.475 7.533 1.00 70.81 338 ASN A O 1
ATOM 2731 N N . ILE A 1 339 ? -17.040 14.256 7.429 1.00 72.25 339 ILE A N 1
ATOM 2732 C CA . ILE A 1 339 ? -17.335 13.638 6.135 1.00 72.25 339 ILE A CA 1
ATOM 2733 C C . ILE A 1 339 ? -16.836 14.600 5.056 1.00 72.25 339 ILE A C 1
ATOM 2735 O O . ILE A 1 339 ? -17.205 15.773 5.043 1.00 72.25 339 ILE A O 1
ATOM 2739 N N . SER A 1 340 ? -15.965 14.113 4.176 1.00 70.31 340 SER A N 1
ATOM 2740 C CA . SER A 1 340 ? -15.424 14.878 3.052 1.00 70.31 340 SER A CA 1
ATOM 2741 C C . SER A 1 340 ? -15.833 14.218 1.745 1.00 70.31 340 SER A C 1
ATOM 2743 O O . SER A 1 340 ? -15.702 13.006 1.598 1.00 70.31 340 SER A O 1
ATOM 2745 N N . GLU A 1 341 ? -16.288 15.019 0.784 1.00 66.94 341 GLU A N 1
ATOM 2746 C CA . GLU A 1 341 ? -16.628 14.556 -0.570 1.00 66.94 341 GLU A CA 1
ATOM 2747 C C . GLU A 1 341 ? -15.382 14.201 -1.395 1.00 66.94 341 GLU A C 1
ATOM 2749 O O . GLU A 1 341 ? -15.469 13.466 -2.376 1.00 66.94 341 GLU A O 1
ATOM 2754 N N . GLN A 1 342 ? -14.211 14.705 -0.994 1.00 65.62 342 GLN A N 1
ATOM 2755 C CA . GLN A 1 342 ? -12.935 14.402 -1.633 1.00 65.62 342 GLN A CA 1
ATOM 2756 C C . GLN A 1 342 ? -11.975 13.730 -0.654 1.00 65.62 342 GLN A C 1
ATOM 2758 O O . GLN A 1 342 ? -11.901 14.142 0.513 1.00 65.62 342 GLN A O 1
ATOM 2763 N N . PRO A 1 343 ? -11.190 12.738 -1.113 1.00 70.06 343 PRO A N 1
ATOM 2764 C CA . PRO A 1 343 ? -10.106 12.218 -0.305 1.00 70.06 343 PRO A CA 1
ATOM 2765 C C . PRO A 1 343 ? -9.117 13.358 -0.015 1.00 70.06 343 PRO A C 1
ATOM 2767 O O . PRO A 1 343 ? -8.818 14.163 -0.899 1.00 70.06 343 PRO A O 1
ATOM 2770 N N . PRO A 1 344 ? -8.566 13.443 1.206 1.00 73.38 344 PRO A N 1
ATOM 2771 C CA . PRO A 1 344 ? -7.612 14.482 1.573 1.00 73.38 344 PRO A CA 1
ATOM 2772 C C . PRO A 1 344 ? -6.352 14.456 0.707 1.00 73.38 344 PRO A C 1
ATOM 2774 O O . PRO A 1 344 ? -5.682 15.476 0.615 1.00 73.38 344 PRO A O 1
ATOM 2777 N N . TYR A 1 345 ? -6.036 13.329 0.063 1.00 79.94 345 TYR A N 1
ATOM 2778 C CA . TYR A 1 345 ? -4.923 13.187 -0.871 1.00 79.94 345 TYR A CA 1
ATOM 2779 C C . TYR A 1 345 ? -5.400 12.758 -2.247 1.00 79.94 345 TYR A C 1
ATOM 2781 O O . TYR A 1 345 ? -6.163 11.801 -2.370 1.00 79.94 345 TYR A O 1
ATOM 2789 N N . ILE A 1 346 ? -4.882 13.438 -3.266 1.00 80.62 346 ILE A N 1
ATOM 2790 C CA . ILE A 1 346 ? -5.189 13.192 -4.673 1.00 80.62 346 ILE A CA 1
ATOM 2791 C C . ILE A 1 346 ? -3.903 13.092 -5.491 1.00 80.62 346 ILE A C 1
ATOM 2793 O O . ILE A 1 346 ? -2.872 13.670 -5.133 1.00 80.62 346 ILE A O 1
ATOM 2797 N N . ILE A 1 347 ? -3.979 12.368 -6.607 1.00 86.12 347 ILE A N 1
ATOM 2798 C CA . ILE A 1 347 ? -2.958 12.423 -7.655 1.00 86.12 347 ILE A CA 1
ATOM 2799 C C . ILE A 1 347 ? -3.175 13.727 -8.415 1.00 86.12 347 ILE A C 1
ATOM 2801 O O . ILE A 1 347 ? -4.163 13.856 -9.131 1.00 86.12 347 ILE A O 1
ATOM 2805 N N . SER A 1 348 ? -2.273 14.690 -8.243 1.00 83.81 348 SER A N 1
ATOM 2806 C CA . SER A 1 348 ? -2.378 15.999 -8.899 1.00 83.81 348 SER A CA 1
ATOM 2807 C C . SER A 1 348 ? -1.656 16.063 -10.233 1.00 83.81 348 SER A C 1
ATOM 2809 O O . SER A 1 348 ? -2.019 16.865 -11.089 1.00 83.81 348 SER A O 1
ATOM 2811 N N . ASN A 1 349 ? -0.627 15.237 -10.431 1.00 86.31 349 ASN A N 1
ATOM 2812 C CA . ASN A 1 349 ? 0.120 15.219 -11.682 1.00 86.31 349 ASN A CA 1
ATOM 2813 C C . ASN A 1 349 ? 0.766 13.854 -11.936 1.00 86.31 349 ASN A C 1
ATOM 2815 O O . ASN A 1 349 ? 1.179 13.167 -11.001 1.00 86.31 349 ASN A O 1
ATOM 2819 N N . ILE A 1 350 ? 0.910 13.490 -13.208 1.00 89.00 350 ILE A N 1
ATOM 2820 C CA . ILE A 1 350 ? 1.682 12.329 -13.646 1.00 89.00 350 ILE A CA 1
ATOM 2821 C C . ILE A 1 350 ? 2.620 12.762 -14.763 1.00 89.00 350 ILE A C 1
ATOM 2823 O O . ILE A 1 350 ? 2.186 13.205 -15.824 1.00 89.00 350 ILE A O 1
ATOM 2827 N N . LEU A 1 351 ? 3.916 12.571 -14.538 1.00 87.25 351 LEU A N 1
ATOM 2828 C CA . LEU A 1 351 ? 4.928 12.712 -15.573 1.00 87.25 351 LEU A CA 1
ATOM 2829 C C . LEU A 1 351 ? 5.272 11.327 -16.131 1.00 87.25 351 LEU A C 1
ATOM 2831 O O . LEU A 1 351 ? 5.651 10.427 -15.378 1.00 87.25 351 LEU A O 1
ATOM 2835 N N . GLN A 1 352 ? 5.142 11.163 -17.448 1.00 89.19 352 GLN A N 1
ATOM 2836 C CA . GLN A 1 352 ? 5.569 9.948 -18.140 1.00 89.19 352 GLN A CA 1
ATOM 2837 C C . GLN A 1 352 ? 7.094 9.904 -18.240 1.00 89.19 352 GLN A C 1
ATOM 2839 O O . GLN A 1 352 ? 7.720 10.891 -18.622 1.00 89.19 352 GLN A O 1
ATOM 2844 N N . LEU A 1 353 ? 7.673 8.755 -17.903 1.00 85.44 353 LEU A N 1
ATOM 2845 C CA . LEU A 1 353 ? 9.106 8.479 -17.937 1.00 85.44 353 LEU A CA 1
ATOM 2846 C C . LEU A 1 353 ? 9.363 7.154 -18.694 1.00 85.44 353 LEU A C 1
ATOM 2848 O O . LEU A 1 353 ? 8.420 6.381 -18.915 1.00 85.44 353 LEU A O 1
ATOM 2852 N N . PRO A 1 354 ? 10.610 6.866 -19.115 1.00 85.56 354 PRO A N 1
ATOM 2853 C CA . PRO A 1 354 ? 10.973 5.597 -19.754 1.00 85.56 354 PRO A CA 1
ATOM 2854 C C . PRO A 1 354 ? 10.519 4.384 -18.935 1.00 85.56 354 PRO A C 1
ATOM 2856 O O . PRO A 1 354 ? 10.994 4.177 -17.818 1.00 85.56 354 PRO A O 1
ATOM 2859 N N . ALA A 1 355 ? 9.563 3.608 -19.466 1.00 84.19 355 ALA A N 1
ATOM 2860 C CA . ALA A 1 355 ? 8.925 2.472 -18.783 1.00 84.19 355 ALA A CA 1
ATOM 2861 C C . ALA A 1 355 ? 8.513 2.750 -17.320 1.00 84.19 355 ALA A C 1
ATOM 2863 O O . ALA A 1 355 ? 8.529 1.850 -16.474 1.00 84.19 355 ALA A O 1
ATOM 2864 N N . SER A 1 356 ? 8.185 4.001 -16.997 1.00 87.44 356 SER A N 1
ATOM 2865 C CA . SER A 1 356 ? 7.875 4.424 -15.637 1.00 87.44 356 SER A CA 1
ATOM 2866 C C . SER A 1 356 ? 6.946 5.640 -15.607 1.00 87.44 356 SER A C 1
ATOM 2868 O O . SER A 1 356 ? 6.738 6.326 -16.607 1.00 87.44 356 SER A O 1
ATOM 2870 N N . LEU A 1 357 ? 6.345 5.898 -14.449 1.00 89.25 357 LEU A N 1
ATOM 2871 C CA . LEU A 1 357 ? 5.539 7.084 -14.175 1.00 89.25 357 LEU A CA 1
ATOM 2872 C C . LEU A 1 357 ? 6.029 7.737 -12.891 1.00 89.25 357 LEU A C 1
ATOM 2874 O O . LEU A 1 357 ? 6.233 7.054 -11.888 1.00 89.25 357 LEU A O 1
ATOM 2878 N N . ARG A 1 358 ? 6.147 9.063 -12.898 1.00 87.25 358 ARG A N 1
ATOM 2879 C CA . ARG A 1 358 ? 6.356 9.862 -11.691 1.00 87.25 358 ARG A CA 1
ATOM 2880 C C . ARG A 1 358 ? 5.036 10.509 -11.290 1.00 87.25 358 ARG A C 1
ATOM 2882 O O . ARG A 1 358 ? 4.565 11.434 -11.947 1.00 87.25 358 ARG A O 1
ATOM 2889 N N . ILE A 1 359 ? 4.458 10.016 -10.206 1.00 88.06 359 ILE A N 1
ATOM 2890 C CA . ILE A 1 359 ? 3.146 10.401 -9.692 1.00 88.06 359 ILE A CA 1
ATOM 2891 C C . ILE A 1 359 ? 3.334 11.431 -8.592 1.00 88.06 359 ILE A C 1
ATOM 2893 O O . ILE A 1 359 ? 3.925 11.131 -7.559 1.00 88.06 359 ILE A O 1
ATOM 2897 N N . GLN A 1 360 ? 2.808 12.629 -8.797 1.00 86.25 360 GLN A N 1
ATOM 2898 C CA . GLN A 1 360 ? 2.748 13.667 -7.782 1.00 86.25 360 GLN A CA 1
ATOM 2899 C C . GLN A 1 360 ? 1.458 13.531 -6.981 1.00 86.25 360 GLN A C 1
ATOM 2901 O O . GLN A 1 360 ? 0.366 13.447 -7.547 1.00 86.25 360 GLN A O 1
ATOM 2906 N N . ILE A 1 361 ? 1.593 13.533 -5.658 1.00 83.38 361 ILE A N 1
ATOM 2907 C CA . ILE A 1 361 ? 0.460 13.438 -4.740 1.00 83.38 361 ILE A CA 1
ATOM 2908 C C . ILE A 1 361 ? 0.436 14.690 -3.869 1.00 83.38 361 ILE A C 1
ATOM 2910 O O . ILE A 1 361 ? 1.428 15.037 -3.223 1.00 83.38 361 ILE A O 1
ATOM 2914 N N . SER A 1 362 ? -0.716 15.349 -3.814 1.00 79.06 362 SER A N 1
ATOM 2915 C CA . SER A 1 362 ? -0.919 16.565 -3.026 1.00 79.06 362 SER A CA 1
ATOM 2916 C C . SER A 1 362 ? -2.165 16.471 -2.162 1.00 79.06 362 SER A C 1
ATOM 2918 O O . SER A 1 362 ? -3.053 15.650 -2.391 1.00 79.06 362 SER A O 1
ATOM 2920 N N . HIS A 1 363 ? -2.225 17.333 -1.148 1.00 78.31 363 HIS A N 1
ATOM 2921 C CA . HIS A 1 363 ? -3.430 17.477 -0.353 1.00 78.31 363 HIS A CA 1
ATOM 2922 C C . HIS A 1 363 ? -4.517 18.195 -1.164 1.00 78.31 363 HIS A C 1
ATOM 2924 O O . HIS A 1 363 ? -4.239 19.250 -1.735 1.00 78.31 363 HIS A O 1
ATOM 2930 N N . ALA A 1 364 ? -5.748 17.681 -1.175 1.00 75.88 364 ALA A N 1
ATOM 2931 C CA . ALA A 1 364 ? -6.853 18.246 -1.958 1.00 75.88 364 ALA A CA 1
ATOM 2932 C C . ALA A 1 364 ? -7.139 19.718 -1.596 1.00 75.88 364 ALA A C 1
ATOM 2934 O O . ALA A 1 364 ? -7.388 20.552 -2.463 1.00 75.88 364 ALA A O 1
ATOM 2935 N N . ALA A 1 365 ? -7.003 20.089 -0.315 1.00 72.50 365 ALA A N 1
ATOM 2936 C CA . ALA A 1 365 ? -7.214 21.475 0.118 1.00 72.50 365 ALA A CA 1
ATOM 2937 C C . ALA A 1 365 ? -6.182 22.471 -0.448 1.00 72.50 365 ALA A C 1
ATOM 2939 O O . ALA A 1 365 ? -6.468 23.666 -0.492 1.00 72.50 365 ALA A O 1
ATOM 2940 N N . CYS A 1 366 ? -5.010 22.013 -0.909 1.00 70.56 366 CYS A N 1
ATOM 2941 C CA . CYS A 1 366 ? -4.023 22.905 -1.518 1.00 70.56 366 CYS A CA 1
ATOM 2942 C C . CYS A 1 366 ? -4.553 23.537 -2.808 1.00 70.56 366 CYS A C 1
ATOM 2944 O O . CYS A 1 366 ? -4.211 24.684 -3.087 1.00 70.56 366 CYS A O 1
ATOM 2946 N N . GLU A 1 367 ? -5.398 22.844 -3.575 1.00 67.69 367 GLU A N 1
ATOM 2947 C CA . GLU A 1 367 ? -5.963 23.384 -4.819 1.00 67.69 367 GLU A CA 1
ATOM 2948 C C . GLU A 1 367 ? -6.908 24.558 -4.549 1.00 67.69 367 GLU A C 1
ATOM 2950 O O . GLU A 1 367 ? -6.845 25.567 -5.247 1.00 67.69 367 GLU A O 1
ATOM 2955 N N . ASN A 1 368 ? -7.687 24.472 -3.468 1.00 69.06 368 ASN A N 1
ATOM 2956 C CA . ASN A 1 368 ? -8.807 25.375 -3.203 1.00 69.06 368 ASN A CA 1
ATOM 2957 C C . ASN A 1 368 ? -8.524 26.445 -2.130 1.00 69.06 368 ASN A C 1
ATOM 2959 O O . ASN A 1 368 ? -9.279 27.409 -2.018 1.00 69.06 368 ASN A O 1
ATOM 2963 N N . GLN A 1 369 ? -7.464 26.299 -1.325 1.00 77.88 369 GLN A N 1
ATOM 2964 C CA . GLN A 1 369 ? -7.149 27.205 -0.212 1.00 77.88 369 GLN A CA 1
ATOM 2965 C C . GLN A 1 369 ? -5.690 27.699 -0.273 1.00 77.88 369 GLN A C 1
ATOM 2967 O O . GLN A 1 369 ? -4.785 27.005 0.193 1.00 77.88 369 GLN A O 1
ATOM 2972 N N . PRO A 1 370 ? -5.434 28.922 -0.779 1.00 74.69 370 PRO A N 1
ATOM 2973 C CA . PRO A 1 370 ? -4.079 29.470 -0.917 1.00 74.69 370 PRO A CA 1
ATOM 2974 C C . PRO A 1 370 ? -3.315 29.577 0.411 1.00 74.69 370 PRO A C 1
ATOM 2976 O O . PRO A 1 370 ? -2.175 29.149 0.495 1.00 74.69 370 PRO A O 1
ATOM 2979 N N . LEU A 1 371 ? -3.966 30.034 1.488 1.00 72.94 371 LEU A N 1
ATOM 2980 C CA . LEU A 1 371 ? -3.335 30.121 2.816 1.00 72.94 371 LEU A CA 1
ATOM 2981 C C . LEU A 1 371 ? -2.953 28.746 3.382 1.00 72.94 371 LEU A C 1
ATOM 2983 O O . LEU A 1 371 ? -1.949 28.611 4.081 1.00 72.94 371 LEU A O 1
ATOM 2987 N N . PHE A 1 372 ? -3.755 27.718 3.083 1.00 71.00 372 PHE A N 1
ATOM 2988 C CA . PHE A 1 372 ? -3.430 26.341 3.442 1.00 71.00 372 PHE A CA 1
ATOM 2989 C C . PHE A 1 372 ? -2.241 25.847 2.623 1.00 71.00 372 PHE A C 1
ATOM 2991 O O . PHE A 1 372 ? -1.337 25.238 3.185 1.00 71.00 372 PHE A O 1
ATOM 2998 N N . ARG A 1 373 ? -2.221 26.145 1.318 1.00 71.31 373 ARG A N 1
ATOM 2999 C CA . ARG A 1 373 ? -1.095 25.844 0.433 1.00 71.31 373 ARG A CA 1
ATOM 3000 C C . ARG A 1 373 ? 0.192 26.473 0.958 1.00 71.31 373 ARG A C 1
ATOM 3002 O O . ARG A 1 373 ? 1.151 25.741 1.140 1.00 71.31 373 ARG A O 1
ATOM 3009 N N . ASP A 1 374 ? 0.190 27.755 1.313 1.00 69.56 374 ASP A N 1
ATOM 3010 C CA . ASP A 1 374 ? 1.367 28.445 1.854 1.00 69.56 374 ASP A CA 1
ATOM 3011 C C . ASP A 1 374 ? 1.840 27.814 3.176 1.00 69.56 374 ASP A C 1
ATOM 3013 O O . ASP A 1 374 ? 3.028 27.563 3.370 1.00 69.56 374 ASP A O 1
ATOM 3017 N N . ALA A 1 375 ? 0.917 27.490 4.090 1.00 66.44 375 ALA A N 1
ATOM 3018 C CA . ALA A 1 375 ? 1.247 26.820 5.351 1.00 66.44 375 ALA A CA 1
ATOM 3019 C C . ALA A 1 375 ? 1.770 25.382 5.152 1.00 66.44 375 ALA A C 1
ATOM 3021 O O . ALA A 1 375 ? 2.696 24.954 5.847 1.00 66.44 375 ALA A O 1
ATOM 3022 N N . TYR A 1 376 ? 1.196 24.649 4.196 1.00 65.62 376 TYR A N 1
ATOM 3023 C CA . TYR A 1 376 ? 1.610 23.307 3.791 1.00 65.62 376 TYR A CA 1
ATOM 3024 C C . TYR A 1 376 ? 2.992 23.338 3.125 1.00 65.62 376 TYR A C 1
ATOM 3026 O O . TYR A 1 376 ? 3.877 22.555 3.465 1.00 65.62 376 TYR A O 1
ATOM 3034 N N . GLU A 1 377 ? 3.223 24.308 2.242 1.00 65.38 377 GLU A N 1
ATOM 3035 C CA . GLU A 1 377 ? 4.494 24.550 1.567 1.00 65.38 377 GLU A CA 1
ATOM 3036 C C . GLU A 1 377 ? 5.590 25.049 2.519 1.00 65.38 377 GLU A C 1
ATOM 3038 O O . GLU A 1 377 ? 6.769 24.787 2.284 1.00 65.38 377 GLU A O 1
ATOM 3043 N N . MET A 1 378 ? 5.244 25.738 3.604 1.00 65.56 378 MET A N 1
ATOM 3044 C CA . MET A 1 378 ? 6.197 26.128 4.649 1.00 65.56 378 MET A CA 1
ATOM 3045 C C . MET A 1 378 ? 6.511 24.995 5.641 1.00 65.56 378 MET A C 1
ATOM 3047 O O . MET A 1 378 ? 7.299 25.200 6.559 1.00 65.56 378 MET A O 1
ATOM 3051 N N . GLY A 1 379 ? 5.916 23.804 5.488 1.00 60.31 379 GLY A N 1
ATOM 3052 C CA . GLY A 1 379 ? 6.129 22.670 6.399 1.00 60.31 379 GLY A CA 1
ATOM 3053 C C . GLY A 1 379 ? 5.488 22.847 7.781 1.00 60.31 379 GLY A C 1
ATOM 3054 O O . GLY A 1 379 ? 5.677 22.010 8.662 1.00 60.31 379 GLY A O 1
ATOM 3055 N N . ASN A 1 380 ? 4.688 23.900 7.963 1.00 57.00 380 ASN A N 1
ATOM 3056 C CA . ASN A 1 380 ? 3.972 24.196 9.206 1.00 57.00 380 ASN A CA 1
ATOM 3057 C C . ASN A 1 380 ? 2.767 23.268 9.416 1.00 57.00 380 ASN A C 1
ATOM 3059 O O . ASN A 1 380 ? 2.216 23.195 10.513 1.00 57.00 380 ASN A O 1
ATOM 3063 N N . PHE A 1 381 ? 2.361 22.554 8.364 1.00 53.38 381 PHE A N 1
ATOM 3064 C CA . PHE A 1 381 ? 1.324 21.534 8.390 1.00 53.38 381 PHE A CA 1
ATOM 3065 C C . PHE A 1 381 ? 1.946 20.195 7.976 1.00 53.38 381 PHE A C 1
ATOM 3067 O O . PHE A 1 381 ? 1.911 19.814 6.810 1.00 53.38 381 PHE A O 1
ATOM 3074 N N . THR A 1 382 ? 2.546 19.476 8.926 1.00 51.53 382 THR A N 1
ATOM 3075 C CA . THR A 1 382 ? 2.992 18.087 8.724 1.00 51.53 382 THR A CA 1
ATOM 3076 C C . THR A 1 382 ? 2.102 17.147 9.522 1.00 51.53 382 THR A C 1
ATOM 3078 O O . THR A 1 382 ? 2.486 16.655 10.578 1.00 51.53 382 THR A O 1
ATOM 3081 N N . PRO A 1 383 ? 0.874 16.880 9.055 1.00 53.50 383 PRO A N 1
ATOM 3082 C CA . PRO A 1 383 ? 0.145 15.754 9.583 1.00 53.50 383 PRO A CA 1
ATOM 3083 C C . PRO A 1 383 ? 0.937 14.512 9.173 1.00 53.50 383 PRO A C 1
ATOM 3085 O O . PRO A 1 383 ? 1.072 14.190 7.992 1.00 53.50 383 PRO A O 1
ATOM 3088 N N . THR A 1 384 ? 1.541 13.868 10.158 1.00 55.12 384 THR A N 1
ATOM 3089 C CA . THR A 1 384 ? 2.281 12.614 10.067 1.00 55.12 384 THR A CA 1
ATOM 3090 C C . THR A 1 384 ? 1.354 11.558 9.479 1.00 55.12 384 THR A C 1
ATOM 3092 O O . THR A 1 384 ? 0.560 10.923 10.164 1.00 55.12 384 THR A O 1
ATOM 3095 N N . ARG A 1 385 ? 1.387 11.420 8.156 1.00 71.69 385 ARG A N 1
ATOM 3096 C CA . ARG A 1 385 ? 0.428 10.609 7.409 1.00 71.69 385 ARG A CA 1
ATOM 3097 C C . ARG A 1 385 ? 1.163 9.496 6.695 1.00 71.69 385 ARG A C 1
ATOM 3099 O O . ARG A 1 385 ? 2.208 9.704 6.074 1.00 71.69 385 ARG A O 1
ATOM 3106 N N . SER A 1 386 ? 0.637 8.287 6.857 1.00 78.12 386 SER A N 1
ATOM 3107 C CA . SER A 1 386 ? 1.052 7.154 6.039 1.00 78.12 386 SER A CA 1
ATOM 3108 C C . SER A 1 386 ? 0.132 7.110 4.827 1.00 78.12 386 SER A C 1
ATOM 3110 O O . SER A 1 386 ? -1.083 7.201 4.985 1.00 78.12 386 SER A O 1
ATOM 3112 N N . LEU A 1 387 ? 0.697 6.961 3.636 1.00 81.62 387 LEU A N 1
ATOM 3113 C CA . LEU A 1 387 ? -0.052 6.645 2.426 1.00 81.62 387 LEU A CA 1
ATOM 3114 C C . LEU A 1 387 ? 0.280 5.228 1.997 1.00 81.62 387 LEU A C 1
ATOM 3116 O O . LEU A 1 387 ? 1.373 4.725 2.257 1.00 81.62 387 LEU A O 1
ATOM 3120 N N . ARG A 1 388 ? -0.669 4.588 1.334 1.00 86.25 388 ARG A N 1
ATOM 3121 C CA . ARG A 1 388 ? -0.431 3.355 0.607 1.00 86.25 388 ARG A CA 1
ATOM 3122 C C . ARG A 1 388 ? -0.897 3.530 -0.825 1.00 86.25 388 ARG A C 1
ATOM 3124 O O . ARG A 1 388 ? -1.951 4.114 -1.069 1.00 86.25 388 ARG A O 1
ATOM 3131 N N . LEU A 1 389 ? -0.086 3.036 -1.746 1.00 87.50 389 LEU A N 1
ATOM 3132 C CA . LEU A 1 389 ? -0.352 3.065 -3.172 1.00 87.50 389 LEU A CA 1
ATOM 3133 C C . LEU A 1 389 ? -0.391 1.632 -3.692 1.00 87.50 389 LEU A C 1
ATOM 3135 O O . LEU A 1 389 ? 0.456 0.811 -3.338 1.00 87.50 389 LEU A O 1
ATOM 3139 N N . TYR A 1 390 ? -1.381 1.344 -4.525 1.00 86.81 390 TYR A N 1
ATOM 3140 C CA . TYR A 1 390 ? -1.502 0.087 -5.248 1.00 86.81 390 TYR A CA 1
ATOM 3141 C C . TYR A 1 390 ? -1.669 0.381 -6.736 1.00 86.81 390 TYR A C 1
ATOM 3143 O O . TYR A 1 390 ? -2.340 1.344 -7.102 1.00 86.81 390 TYR A O 1
ATOM 3151 N N . HIS A 1 391 ? -1.072 -0.440 -7.596 1.00 86.19 391 HIS A N 1
ATOM 3152 C CA . HIS A 1 391 ? -1.283 -0.342 -9.034 1.00 86.19 391 HIS A CA 1
ATOM 3153 C C . HIS A 1 391 ? -1.415 -1.725 -9.669 1.00 86.19 391 HIS A C 1
ATOM 3155 O O . HIS A 1 391 ? -0.770 -2.684 -9.247 1.00 86.19 391 HIS A O 1
ATOM 3161 N N . CYS A 1 392 ? -2.230 -1.820 -10.713 1.00 85.00 392 CYS A N 1
ATOM 3162 C CA . CYS A 1 392 ? -2.402 -3.040 -11.493 1.00 85.00 392 CYS A CA 1
ATOM 3163 C C . CYS A 1 392 ? -2.630 -2.722 -12.968 1.00 85.00 392 CYS A C 1
ATOM 3165 O O . CYS A 1 392 ? -2.952 -1.590 -13.329 1.00 85.00 392 CYS A O 1
ATOM 3167 N N . ILE A 1 393 ? -2.460 -3.724 -13.832 1.00 82.38 393 ILE A N 1
ATOM 3168 C CA . ILE A 1 393 ? -2.879 -3.609 -15.230 1.00 82.38 393 ILE A CA 1
ATOM 3169 C C . ILE A 1 393 ? -4.390 -3.382 -15.244 1.00 82.38 393 ILE A C 1
ATOM 3171 O O . ILE A 1 393 ? -5.145 -4.160 -14.656 1.00 82.38 393 ILE A O 1
ATOM 3175 N N . HIS A 1 394 ? -4.829 -2.313 -15.905 1.00 79.81 394 HIS A N 1
ATOM 3176 C CA . HIS A 1 394 ? -6.244 -2.008 -16.004 1.00 79.81 394 HIS A CA 1
ATOM 3177 C C . HIS A 1 394 ? -6.943 -3.102 -16.817 1.00 79.81 394 HIS A C 1
ATOM 3179 O O . HIS A 1 394 ? -6.649 -3.302 -17.995 1.00 79.81 394 HIS A O 1
ATOM 3185 N N . ASN A 1 395 ? -7.869 -3.812 -16.174 1.00 71.38 395 ASN A N 1
ATOM 3186 C CA . ASN A 1 395 ? -8.718 -4.801 -16.819 1.00 71.38 395 ASN A CA 1
ATOM 3187 C C . ASN A 1 395 ? -10.163 -4.277 -16.846 1.00 71.38 395 ASN A C 1
ATOM 3189 O O . ASN A 1 395 ? -10.833 -4.321 -15.812 1.00 71.38 395 ASN A O 1
ATOM 3193 N N . PRO A 1 396 ? -10.667 -3.836 -18.012 1.00 61.88 396 PRO A N 1
ATOM 3194 C CA . PRO A 1 396 ? -12.036 -3.337 -18.151 1.00 61.88 396 PRO A CA 1
ATOM 3195 C C . PRO A 1 396 ? -13.110 -4.376 -17.794 1.00 61.88 396 PRO A C 1
ATOM 3197 O O . PRO A 1 396 ? -14.246 -4.012 -17.513 1.00 61.88 396 PRO A O 1
ATOM 3200 N N . ALA A 1 397 ? -12.764 -5.668 -17.820 1.00 56.34 397 ALA A N 1
ATOM 3201 C CA . ALA A 1 397 ? -13.664 -6.786 -17.549 1.00 56.34 397 ALA A CA 1
ATOM 3202 C C . ALA A 1 397 ? -13.537 -7.354 -16.119 1.00 56.34 397 ALA A C 1
ATOM 3204 O O . ALA A 1 397 ? -14.167 -8.372 -15.811 1.00 56.34 397 ALA A O 1
ATOM 3205 N N . ALA A 1 398 ? -12.710 -6.754 -15.251 1.00 57.25 398 ALA A N 1
ATOM 3206 C CA . ALA A 1 398 ? -12.548 -7.216 -13.873 1.00 57.25 398 ALA A CA 1
ATOM 3207 C C . ALA A 1 398 ? -13.872 -7.119 -13.080 1.00 57.25 398 ALA A C 1
ATOM 3209 O O . ALA A 1 398 ? -14.662 -6.199 -13.306 1.00 57.25 398 ALA A O 1
ATOM 3210 N N . PRO A 1 399 ? -14.154 -8.062 -12.154 1.00 49.19 399 PRO A N 1
ATOM 3211 C CA . PRO A 1 399 ? -15.338 -7.982 -11.312 1.00 49.19 399 PRO A CA 1
ATOM 3212 C C . PRO A 1 399 ? -15.314 -6.707 -10.458 1.00 49.19 399 PRO A C 1
ATOM 3214 O O . PRO A 1 399 ? -14.353 -6.427 -9.750 1.00 49.19 399 PRO A O 1
ATOM 3217 N N . ILE A 1 400 ? -16.413 -5.964 -10.539 1.00 45.09 400 ILE A N 1
ATOM 3218 C CA . ILE A 1 400 ? -16.641 -4.671 -9.888 1.00 45.09 400 ILE A CA 1
ATOM 3219 C C . ILE A 1 400 ? -16.462 -4.791 -8.365 1.00 45.09 400 ILE A C 1
ATOM 3221 O O . ILE A 1 400 ? -17.073 -5.669 -7.751 1.00 45.09 400 ILE A O 1
ATOM 3225 N N . GLY A 1 401 ? -15.654 -3.906 -7.769 1.00 47.59 401 GLY A N 1
ATOM 3226 C CA . GLY A 1 401 ? -15.463 -3.819 -6.314 1.00 47.59 401 GLY A CA 1
ATOM 3227 C C . GLY A 1 401 ? -14.759 -5.020 -5.672 1.00 47.59 401 GLY A C 1
ATOM 3228 O O . GLY A 1 401 ? -14.896 -5.234 -4.469 1.00 47.59 401 GLY A O 1
ATOM 3229 N N . ASP A 1 402 ? -14.050 -5.841 -6.452 1.00 56.75 402 ASP A N 1
ATOM 3230 C CA . ASP A 1 402 ? -13.347 -7.009 -5.928 1.00 56.75 402 ASP A CA 1
ATOM 3231 C C . ASP A 1 402 ? -12.064 -6.594 -5.198 1.00 56.75 402 ASP A C 1
ATOM 3233 O O . ASP A 1 402 ? -11.007 -6.454 -5.805 1.00 56.75 402 ASP A O 1
ATOM 3237 N N . GLU A 1 403 ? -12.132 -6.440 -3.875 1.00 55.91 403 GLU A N 1
ATOM 3238 C CA . GLU A 1 403 ? -10.954 -6.147 -3.048 1.00 55.91 403 GLU A CA 1
ATOM 3239 C C . GLU A 1 403 ? -9.848 -7.215 -3.157 1.00 55.91 403 GLU A C 1
ATOM 3241 O O . GLU A 1 403 ? -8.707 -6.964 -2.767 1.00 55.91 403 GLU A O 1
ATOM 3246 N N . SER A 1 404 ? -10.130 -8.393 -3.734 1.00 58.44 404 SER A N 1
ATOM 3247 C CA . SER A 1 404 ? -9.105 -9.411 -3.979 1.00 58.44 404 SER A CA 1
ATOM 3248 C C . SER A 1 404 ? -8.084 -9.029 -5.055 1.00 58.44 404 SER A C 1
ATOM 3250 O O . SER A 1 404 ? -7.059 -9.708 -5.168 1.00 58.44 404 SER A O 1
ATOM 3252 N N . ILE A 1 405 ? -8.311 -7.930 -5.791 1.00 65.75 405 ILE A N 1
ATOM 3253 C CA . ILE A 1 405 ? -7.294 -7.338 -6.668 1.00 65.75 405 ILE A CA 1
ATOM 3254 C C . ILE A 1 405 ? -6.129 -6.752 -5.864 1.00 65.75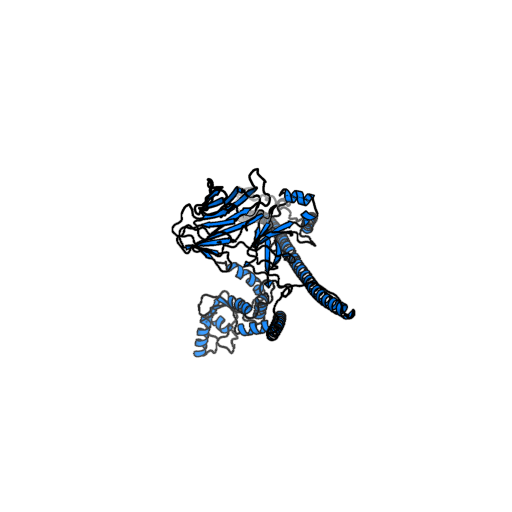 405 ILE A C 1
ATOM 3256 O O . ILE A 1 405 ? -5.006 -6.749 -6.352 1.00 65.75 405 ILE A O 1
ATOM 3260 N N . PHE A 1 406 ? -6.349 -6.296 -4.626 1.00 68.06 406 PHE A N 1
ATOM 3261 C CA . PHE A 1 406 ? -5.310 -5.659 -3.819 1.00 68.06 406 PHE A CA 1
ATOM 3262 C C . PHE A 1 406 ? -4.383 -6.708 -3.197 1.00 68.06 406 PHE A C 1
ATOM 3264 O O . PHE A 1 406 ? -4.569 -7.175 -2.073 1.00 68.06 406 PHE A O 1
ATOM 3271 N N . HIS A 1 407 ? -3.344 -7.089 -3.933 1.00 71.00 407 HIS A N 1
ATOM 3272 C CA . HIS A 1 407 ? -2.310 -7.979 -3.418 1.00 71.00 407 HIS A CA 1
ATOM 3273 C C . HIS A 1 407 ? -1.389 -7.233 -2.447 1.00 71.00 407 HIS A C 1
ATOM 3275 O O . HIS A 1 407 ? -0.637 -6.356 -2.865 1.00 71.00 407 HIS A O 1
ATOM 3281 N N . GLU A 1 408 ? -1.387 -7.619 -1.165 1.00 65.56 408 GLU A N 1
ATOM 3282 C CA . GLU A 1 408 ? -0.603 -6.947 -0.109 1.00 65.56 408 GLU A CA 1
ATOM 3283 C C . GLU A 1 408 ? 0.881 -6.762 -0.461 1.00 65.56 408 GLU A C 1
ATOM 3285 O O . GLU A 1 408 ? 1.466 -5.723 -0.165 1.00 65.56 408 GLU A O 1
ATOM 3290 N N . ASN A 1 409 ? 1.477 -7.725 -1.168 1.00 68.50 409 ASN A N 1
ATOM 3291 C CA . ASN A 1 409 ? 2.887 -7.685 -1.572 1.00 68.50 409 ASN A CA 1
ATOM 3292 C C . ASN A 1 409 ? 3.208 -6.623 -2.640 1.00 68.50 409 ASN A C 1
ATOM 3294 O O . ASN A 1 409 ? 4.378 -6.354 -2.892 1.00 68.50 409 ASN A O 1
ATOM 3298 N N . GLN A 1 410 ? 2.193 -6.053 -3.290 1.00 70.50 410 GLN A N 1
ATOM 3299 C CA . GLN A 1 410 ? 2.322 -5.000 -4.303 1.00 70.50 410 GLN A CA 1
ATOM 3300 C C . GLN A 1 410 ? 1.949 -3.615 -3.753 1.00 70.50 410 GLN A C 1
ATOM 3302 O O . GLN A 1 410 ? 2.004 -2.628 -4.482 1.00 70.50 410 GLN A O 1
ATOM 3307 N N . ILE A 1 411 ? 1.561 -3.527 -2.477 1.00 78.38 411 ILE A N 1
ATOM 3308 C CA . ILE A 1 411 ? 1.189 -2.263 -1.847 1.00 78.38 411 ILE A CA 1
ATOM 3309 C C . ILE A 1 411 ? 2.452 -1.537 -1.383 1.00 78.38 411 ILE A C 1
ATOM 3311 O O . ILE A 1 411 ? 3.168 -1.991 -0.489 1.00 78.38 411 ILE A O 1
ATOM 3315 N N . GLN A 1 412 ? 2.693 -0.358 -1.947 1.00 80.00 412 GLN A N 1
ATOM 3316 C CA . GLN A 1 412 ? 3.784 0.510 -1.532 1.00 80.00 412 GLN A CA 1
ATOM 3317 C C . GLN A 1 412 ? 3.328 1.411 -0.381 1.00 80.00 412 GLN A C 1
ATOM 3319 O O . GLN A 1 412 ? 2.419 2.221 -0.550 1.00 80.00 412 GLN A O 1
ATOM 3324 N N . ILE A 1 413 ? 3.964 1.291 0.790 1.00 80.44 413 ILE A N 1
ATOM 3325 C CA . ILE A 1 413 ? 3.694 2.151 1.952 1.00 80.44 413 ILE A CA 1
ATOM 3326 C C . ILE A 1 413 ? 4.679 3.314 1.974 1.00 80.44 413 ILE A C 1
ATOM 3328 O O . ILE A 1 413 ? 5.894 3.127 1.953 1.00 80.44 413 ILE A O 1
ATOM 3332 N N . LEU A 1 414 ? 4.139 4.515 2.105 1.00 75.75 414 LEU A N 1
ATOM 3333 C CA . LEU A 1 414 ? 4.865 5.766 2.089 1.00 75.75 414 LEU A CA 1
ATOM 3334 C C . LEU A 1 414 ? 4.680 6.473 3.436 1.00 75.75 414 LEU A C 1
ATOM 3336 O O . LEU A 1 414 ? 3.553 6.671 3.891 1.00 75.75 414 LEU A O 1
ATOM 3340 N N . LYS A 1 415 ? 5.783 6.824 4.102 1.00 69.00 415 LYS A N 1
ATOM 3341 C CA . LYS A 1 415 ? 5.787 7.458 5.432 1.00 69.00 415 LYS A CA 1
ATOM 3342 C C . LYS A 1 415 ? 6.470 8.820 5.367 1.00 69.00 415 LYS A C 1
ATOM 3344 O O . LYS A 1 415 ? 7.449 8.961 4.645 1.00 69.00 415 LYS A O 1
ATOM 3349 N N . GLY A 1 416 ? 6.003 9.780 6.169 1.00 58.84 416 GLY A N 1
ATOM 3350 C CA . GLY A 1 416 ? 6.670 11.082 6.311 1.00 58.84 416 GLY A CA 1
ATOM 3351 C C . GLY A 1 416 ? 6.595 11.942 5.048 1.00 58.84 416 GLY A C 1
ATOM 3352 O O . GLY A 1 416 ? 7.571 12.587 4.683 1.00 58.84 416 GLY A O 1
ATOM 3353 N N . PHE A 1 417 ? 5.448 11.904 4.369 1.00 57.53 417 PHE A N 1
ATOM 3354 C CA . PHE A 1 417 ? 5.199 12.600 3.109 1.00 57.53 417 PHE A CA 1
ATOM 3355 C C . PHE A 1 417 ? 5.441 14.122 3.244 1.00 57.53 417 PHE A C 1
ATOM 3357 O O . PHE A 1 417 ? 4.740 14.796 3.996 1.00 57.53 417 PHE A O 1
ATOM 3364 N N . SER A 1 418 ? 6.436 14.657 2.524 1.00 52.41 418 SER A N 1
ATOM 3365 C CA . SER A 1 418 ? 6.916 16.051 2.566 1.00 52.41 418 SER A CA 1
ATOM 3366 C C . SER A 1 418 ? 6.606 16.839 1.274 1.00 52.41 418 SER A C 1
ATOM 3368 O O . SER A 1 418 ? 5.919 16.366 0.383 1.00 52.41 418 SER A O 1
ATOM 3370 N N . LYS A 1 419 ? 7.045 18.092 1.158 1.00 47.91 419 LYS A N 1
ATOM 3371 C CA . LYS A 1 419 ? 6.601 19.070 0.141 1.00 47.91 419 LYS A CA 1
ATOM 3372 C C . LYS A 1 419 ? 6.711 18.634 -1.341 1.00 47.91 419 LYS A C 1
ATOM 3374 O O . LYS A 1 419 ? 5.980 19.166 -2.169 1.00 47.91 419 LYS A O 1
ATOM 3379 N N . GLU A 1 420 ? 7.561 17.664 -1.684 1.00 53.97 420 GLU A N 1
ATOM 3380 C CA . GLU A 1 420 ? 7.862 17.265 -3.074 1.00 53.97 420 GLU A CA 1
ATOM 3381 C C . GLU A 1 420 ? 7.443 15.823 -3.416 1.00 53.97 420 GLU A C 1
ATOM 3383 O O . GLU A 1 420 ? 8.070 15.188 -4.256 1.00 53.97 420 GLU A O 1
ATOM 3388 N N . ASN A 1 421 ? 6.430 15.253 -2.753 1.00 66.62 421 ASN A N 1
ATOM 3389 C CA . ASN A 1 421 ? 6.157 13.812 -2.845 1.00 66.62 421 ASN A CA 1
ATOM 3390 C C . ASN A 1 421 ? 5.813 13.314 -4.256 1.00 66.62 421 ASN A C 1
ATOM 3392 O O . ASN A 1 421 ? 4.653 13.315 -4.684 1.00 66.62 421 ASN A O 1
ATOM 3396 N N . TYR A 1 422 ? 6.834 12.790 -4.922 1.00 76.19 422 TYR A N 1
ATOM 3397 C CA . TYR A 1 422 ? 6.705 11.981 -6.113 1.00 76.19 422 TYR A CA 1
ATOM 3398 C C . TYR A 1 422 ? 6.875 10.506 -5.762 1.00 76.19 422 TYR A C 1
ATOM 3400 O O . TYR A 1 422 ? 7.809 10.120 -5.057 1.00 76.19 422 TYR A O 1
ATOM 3408 N N . VAL A 1 423 ? 5.995 9.672 -6.299 1.00 80.00 423 VAL A N 1
ATOM 3409 C CA . VAL A 1 423 ? 6.123 8.216 -6.270 1.00 80.00 423 VAL A CA 1
ATOM 3410 C C . VAL A 1 423 ? 6.459 7.747 -7.670 1.00 80.00 423 VAL A C 1
ATOM 3412 O O . VAL A 1 423 ? 5.839 8.180 -8.638 1.00 80.00 423 VAL A O 1
ATOM 3415 N N . TYR A 1 424 ? 7.440 6.861 -7.779 1.00 80.44 424 TYR A N 1
ATOM 3416 C CA . TYR A 1 424 ? 7.811 6.264 -9.052 1.00 80.44 424 TYR A CA 1
ATOM 3417 C C . TYR A 1 424 ? 7.154 4.894 -9.186 1.00 80.44 424 TYR A C 1
ATOM 3419 O O . TYR A 1 424 ? 7.373 4.020 -8.348 1.00 80.44 424 TYR A O 1
ATOM 3427 N N . LEU A 1 425 ? 6.372 4.713 -10.248 1.00 83.56 425 LEU A N 1
ATOM 3428 C CA . LEU A 1 425 ? 5.964 3.397 -10.724 1.00 83.56 425 LEU A CA 1
ATOM 3429 C C . LEU A 1 425 ? 6.913 2.983 -11.836 1.00 83.56 425 LEU A C 1
ATOM 3431 O O . LEU A 1 425 ? 6.947 3.634 -12.874 1.00 83.56 425 LEU A O 1
ATOM 3435 N N . ASN A 1 426 ? 7.676 1.918 -11.617 1.00 81.88 426 ASN A N 1
ATOM 3436 C CA . ASN A 1 426 ? 8.710 1.456 -12.542 1.00 81.88 426 ASN A CA 1
ATOM 3437 C C . ASN A 1 426 ? 8.282 0.168 -13.253 1.00 81.88 426 ASN A C 1
ATOM 3439 O O . ASN A 1 426 ? 7.309 -0.472 -12.860 1.00 81.88 426 ASN A O 1
ATOM 3443 N N . CYS A 1 427 ? 9.069 -0.248 -14.249 1.00 77.12 427 CYS A N 1
ATOM 3444 C CA . CYS A 1 427 ? 8.874 -1.513 -14.970 1.00 77.12 427 CYS A CA 1
ATOM 3445 C C . CYS A 1 427 ? 7.492 -1.629 -15.636 1.00 77.12 427 CYS A C 1
ATOM 3447 O O . CYS A 1 427 ? 6.871 -2.689 -15.619 1.00 77.12 427 CYS A O 1
ATOM 3449 N N . LEU A 1 428 ? 7.014 -0.527 -16.208 1.00 84.38 428 LEU A N 1
ATOM 3450 C CA . LEU A 1 428 ? 5.754 -0.469 -16.933 1.00 84.38 428 LEU A CA 1
ATOM 3451 C C . LEU A 1 428 ? 5.959 -0.843 -18.400 1.00 84.38 428 LEU A C 1
ATOM 3453 O O . LEU A 1 428 ? 6.952 -0.450 -19.020 1.00 84.38 428 LEU A O 1
ATOM 3457 N N . GLU A 1 429 ? 4.987 -1.557 -18.954 1.00 82.94 429 GLU A N 1
ATOM 3458 C CA . GLU A 1 429 ? 4.932 -1.836 -20.385 1.00 82.94 429 GLU A CA 1
ATOM 3459 C C . GLU A 1 429 ? 4.437 -0.593 -21.144 1.00 82.94 429 GLU A C 1
ATOM 3461 O O . GLU A 1 429 ? 3.427 0.005 -20.750 1.00 82.94 429 GLU A O 1
ATOM 3466 N N . PRO A 1 430 ? 5.115 -0.171 -22.228 1.00 83.88 430 PRO A N 1
ATOM 3467 C CA . PRO A 1 430 ? 4.673 0.972 -23.017 1.00 83.88 430 PRO A CA 1
ATOM 3468 C C . PRO A 1 430 ? 3.265 0.762 -23.581 1.00 83.88 430 PRO A C 1
ATOM 3470 O O . PRO A 1 430 ? 2.945 -0.314 -24.080 1.00 83.88 430 PRO A O 1
ATOM 3473 N N . HIS A 1 431 ? 2.435 1.804 -23.546 1.00 82.38 431 HIS A N 1
ATOM 3474 C CA . HIS A 1 431 ? 1.026 1.812 -23.977 1.00 82.38 431 HIS A CA 1
ATOM 3475 C C . HIS A 1 431 ? 0.081 0.918 -23.157 1.00 82.38 431 HIS A C 1
ATOM 3477 O O . HIS A 1 431 ? -1.131 0.959 -23.372 1.00 82.38 431 HIS A O 1
ATOM 3483 N N . GLN A 1 432 ? 0.587 0.163 -22.179 1.00 86.81 432 GLN A N 1
ATOM 3484 C CA . GLN A 1 432 ? -0.261 -0.562 -21.245 1.00 86.81 432 GLN A CA 1
ATOM 3485 C C . GLN A 1 432 ? -0.881 0.420 -20.247 1.00 86.81 432 GLN A C 1
ATOM 3487 O O . GLN A 1 432 ? -0.186 1.200 -19.594 1.00 86.81 432 GLN A O 1
ATOM 3492 N N . VAL A 1 433 ? -2.207 0.373 -20.116 1.00 84.56 433 VAL A N 1
ATOM 3493 C CA . VAL A 1 433 ? -2.938 1.180 -19.134 1.00 84.56 433 VAL A CA 1
ATOM 3494 C C . VAL A 1 433 ? -2.894 0.488 -17.778 1.00 84.56 433 VAL A C 1
ATOM 3496 O O . VAL A 1 433 ? -3.225 -0.697 -17.664 1.00 84.56 433 VAL A O 1
ATOM 3499 N N . TYR A 1 434 ? -2.514 1.245 -16.755 1.00 87.06 434 TYR A N 1
ATOM 3500 C CA . TYR A 1 434 ? -2.495 0.835 -15.359 1.00 87.06 434 TYR A CA 1
ATOM 3501 C C . TYR A 1 434 ? -3.532 1.628 -14.566 1.00 87.06 434 TYR A C 1
ATOM 3503 O O . TYR A 1 434 ? -3.717 2.824 -14.786 1.00 87.06 434 TYR A O 1
ATOM 3511 N N . ALA A 1 435 ? -4.199 0.952 -13.634 1.00 87.31 435 ALA A N 1
ATOM 3512 C CA . ALA A 1 435 ? -5.071 1.565 -12.643 1.00 87.31 435 ALA A CA 1
ATOM 3513 C C . ALA A 1 435 ? -4.293 1.764 -11.339 1.00 87.31 435 ALA A C 1
ATOM 3515 O O . ALA A 1 435 ? -3.658 0.826 -10.858 1.00 87.31 435 ALA A O 1
ATOM 3516 N N . ILE A 1 436 ? -4.339 2.976 -10.786 1.00 87.75 436 ILE A N 1
ATOM 3517 C CA . ILE A 1 436 ? -3.586 3.396 -9.602 1.00 87.75 436 ILE A CA 1
ATOM 3518 C C . ILE A 1 436 ? -4.568 3.808 -8.507 1.00 87.75 436 ILE A C 1
ATOM 3520 O O . ILE A 1 436 ? -5.445 4.637 -8.733 1.00 87.75 436 ILE A O 1
ATOM 3524 N N . TYR A 1 437 ? -4.384 3.261 -7.311 1.00 86.38 437 TYR A N 1
ATOM 3525 C CA . TYR A 1 437 ? -5.238 3.477 -6.149 1.00 86.38 437 TYR A CA 1
ATOM 3526 C C . TYR A 1 437 ? -4.412 4.031 -4.995 1.00 86.38 437 TYR A C 1
ATOM 3528 O O . TYR A 1 437 ? -3.292 3.575 -4.747 1.00 86.38 437 TYR A O 1
ATOM 3536 N N . ILE A 1 438 ? -4.980 4.983 -4.256 1.00 85.56 438 ILE A N 1
ATOM 3537 C CA . ILE A 1 438 ? -4.356 5.570 -3.069 1.00 85.56 438 ILE A CA 1
ATOM 3538 C C . ILE A 1 438 ? -5.281 5.400 -1.871 1.00 85.56 438 ILE A C 1
ATOM 3540 O O . ILE A 1 438 ? -6.495 5.528 -1.977 1.00 85.56 438 ILE A O 1
ATOM 3544 N N . SER A 1 439 ? -4.696 5.122 -0.713 1.00 83.38 439 SER A N 1
ATOM 3545 C CA . SER A 1 439 ? -5.375 5.138 0.579 1.00 83.38 439 SER A CA 1
ATOM 3546 C C . SER A 1 439 ? -4.449 5.775 1.615 1.00 83.38 439 SER A C 1
ATOM 3548 O O . SER A 1 439 ? -3.223 5.766 1.466 1.00 83.38 439 SER A O 1
ATOM 3550 N N . TYR A 1 440 ? -5.022 6.383 2.647 1.00 80.25 440 TYR A N 1
ATOM 3551 C CA . TYR A 1 440 ? -4.285 7.138 3.651 1.00 80.25 440 TYR A CA 1
ATOM 3552 C C . TYR A 1 440 ? -4.629 6.673 5.058 1.00 80.25 440 TYR A C 1
ATOM 3554 O O . TYR A 1 440 ? -5.650 6.041 5.304 1.00 80.25 440 TYR A O 1
ATOM 3562 N N . ARG A 1 441 ? -3.741 6.975 5.997 1.00 78.12 441 ARG A N 1
ATOM 3563 C CA . ARG A 1 441 ? -3.942 6.700 7.413 1.00 78.12 441 ARG A CA 1
ATOM 3564 C C . ARG A 1 441 ? -3.458 7.878 8.235 1.00 78.12 441 ARG A C 1
ATOM 3566 O O . ARG A 1 441 ? -2.312 8.316 8.076 1.00 78.12 441 ARG A O 1
ATOM 3573 N N . GLU A 1 442 ? -4.328 8.351 9.118 1.00 71.69 442 GLU A N 1
ATOM 3574 C CA . GLU A 1 442 ? -3.992 9.378 10.096 1.00 71.69 442 GLU A CA 1
ATOM 3575 C C . GLU A 1 442 ? -3.235 8.786 11.287 1.00 71.69 442 GLU A C 1
ATOM 3577 O O . GLU A 1 442 ? -3.377 7.613 11.642 1.00 71.69 442 GLU A O 1
ATOM 3582 N N . GLU A 1 443 ? -2.385 9.595 11.909 1.00 64.00 443 GLU A N 1
ATOM 3583 C CA . GLU A 1 443 ? -1.651 9.161 13.088 1.00 64.00 443 GLU A CA 1
ATOM 3584 C C . GLU A 1 443 ? -2.612 8.901 14.256 1.00 64.00 443 GLU A C 1
ATOM 3586 O O . GLU A 1 443 ? -3.403 9.757 14.643 1.00 64.00 443 GLU A O 1
ATOM 3591 N N . GLY A 1 444 ? -2.546 7.694 14.819 1.00 59.03 444 GLY A N 1
ATOM 3592 C CA . GLY A 1 444 ? -3.430 7.267 15.903 1.00 59.03 444 GLY A CA 1
ATOM 3593 C C . GLY A 1 444 ? -4.736 6.608 15.452 1.00 59.03 444 GLY A C 1
ATOM 3594 O O . GLY A 1 444 ? -5.443 6.091 16.320 1.00 59.03 444 GLY A O 1
ATOM 3595 N N . SER A 1 445 ? -5.039 6.551 14.146 1.00 65.69 445 SER A N 1
ATOM 3596 C CA . SER A 1 445 ? -6.131 5.705 13.648 1.00 65.69 445 SER A CA 1
ATOM 3597 C C . SER A 1 445 ? -5.735 4.221 13.664 1.00 65.69 445 SER A C 1
ATOM 3599 O O . SER A 1 445 ? -4.566 3.855 13.494 1.00 65.69 445 SER A O 1
ATOM 3601 N N . SER A 1 446 ? -6.713 3.345 13.902 1.00 62.25 446 SER A N 1
ATOM 3602 C CA . SER A 1 446 ? -6.527 1.888 13.882 1.00 62.25 446 SER A CA 1
ATOM 3603 C C . SER A 1 446 ? -6.508 1.313 12.462 1.00 62.25 446 SER A C 1
ATOM 3605 O O . SER A 1 446 ? -5.943 0.238 12.262 1.00 62.25 446 SER A O 1
ATOM 3607 N N . GLY A 1 447 ? -7.098 2.016 11.489 1.00 71.25 447 GLY A N 1
ATOM 3608 C CA . GLY A 1 447 ? -7.341 1.536 10.127 1.00 71.25 447 GLY A CA 1
ATOM 3609 C C . GLY A 1 447 ? -6.884 2.505 9.037 1.00 71.25 447 GLY A C 1
ATOM 3610 O O . GLY A 1 447 ? -6.589 3.671 9.297 1.00 71.25 447 GLY A O 1
ATOM 3611 N N . TRP A 1 448 ? -6.778 1.985 7.816 1.00 78.31 448 TRP A N 1
ATOM 3612 C CA . TRP A 1 448 ? -6.568 2.773 6.602 1.00 78.31 448 TRP A CA 1
ATOM 3613 C C . TRP A 1 448 ? -7.912 3.246 6.058 1.00 78.31 448 TRP A C 1
ATOM 3615 O O . TRP A 1 448 ? -8.873 2.485 6.106 1.00 78.31 448 TRP A O 1
ATOM 3625 N N . SER A 1 449 ? -7.930 4.422 5.436 1.00 76.94 449 SER A N 1
ATOM 3626 C CA . SER A 1 449 ? -9.081 4.897 4.676 1.00 76.94 449 SER A CA 1
ATOM 3627 C C . SER A 1 449 ? -9.472 3.903 3.573 1.00 76.94 449 SER A C 1
ATOM 3629 O O . SER A 1 449 ? -8.612 3.133 3.101 1.00 76.94 449 SER A O 1
ATOM 3631 N N . PRO A 1 450 ? -10.700 4.011 3.037 1.00 76.88 450 PRO A N 1
ATOM 3632 C CA . PRO A 1 450 ? -11.051 3.404 1.760 1.00 76.88 450 PRO A CA 1
ATOM 3633 C C . PRO A 1 450 ? -10.039 3.760 0.661 1.00 76.88 450 PRO A C 1
ATOM 3635 O O . PRO A 1 450 ? -9.351 4.789 0.726 1.00 76.88 450 PRO A O 1
ATOM 3638 N N . TRP A 1 451 ? -9.931 2.891 -0.343 1.00 80.12 451 TRP A N 1
ATOM 3639 C CA . TRP A 1 451 ? -9.172 3.186 -1.556 1.00 80.12 451 TRP A CA 1
ATOM 3640 C C . TRP A 1 451 ? -9.870 4.276 -2.373 1.00 80.12 451 TRP A C 1
ATOM 3642 O O . TRP A 1 451 ? -11.097 4.338 -2.422 1.00 80.12 451 TRP A O 1
ATOM 3652 N N . SER A 1 452 ? -9.083 5.138 -3.015 1.00 79.81 452 SER A N 1
ATOM 3653 C CA . SER A 1 452 ? -9.579 6.103 -3.994 1.00 79.81 452 SER A CA 1
ATOM 3654 C C . SER A 1 452 ? -10.164 5.395 -5.215 1.00 79.81 452 SER A C 1
ATOM 3656 O O . SER A 1 452 ? -9.802 4.255 -5.508 1.00 79.81 452 SER A O 1
ATOM 3658 N N . PHE A 1 453 ? -10.959 6.117 -6.006 1.00 76.12 453 PHE A N 1
ATOM 3659 C CA . PHE A 1 453 ? -11.230 5.707 -7.384 1.00 76.12 453 PHE A CA 1
ATOM 3660 C C . PHE A 1 453 ? -9.917 5.480 -8.154 1.00 76.12 453 PHE A C 1
ATOM 3662 O O . PHE A 1 453 ? -8.925 6.178 -7.883 1.00 76.12 453 PHE A O 1
ATOM 3669 N N . PRO A 1 454 ? -9.885 4.522 -9.101 1.00 79.62 454 PRO A N 1
ATOM 3670 C CA . PRO A 1 454 ? -8.692 4.255 -9.883 1.00 79.62 454 PRO A CA 1
ATOM 3671 C C . PRO A 1 454 ? -8.342 5.453 -10.755 1.00 79.62 454 PRO A C 1
ATOM 3673 O O . PRO A 1 454 ? -9.125 5.881 -11.603 1.00 79.62 454 PRO A O 1
ATOM 3676 N N . PHE A 1 455 ? -7.117 5.938 -10.614 1.00 85.38 455 PHE A N 1
ATOM 3677 C CA . PHE A 1 455 ? -6.525 6.830 -11.593 1.00 85.38 455 PHE A CA 1
ATOM 3678 C C . PHE A 1 455 ? -5.903 5.994 -12.710 1.00 85.38 455 PHE A C 1
ATOM 3680 O O . PHE A 1 455 ? -5.055 5.138 -12.451 1.00 85.38 455 PHE A O 1
ATOM 3687 N N . LEU A 1 456 ? -6.320 6.225 -13.954 1.00 87.25 456 LEU A N 1
ATOM 3688 C CA . LEU A 1 456 ? -5.797 5.496 -15.106 1.00 87.25 456 LEU A CA 1
ATOM 3689 C C . LEU A 1 456 ? -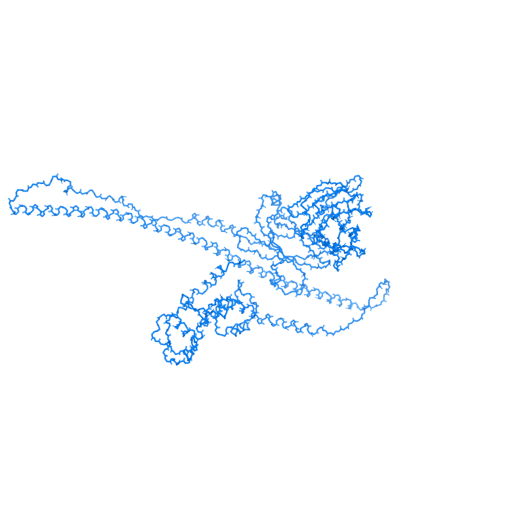4.608 6.241 -15.708 1.00 87.25 456 LEU A C 1
ATOM 3691 O O . LEU A 1 456 ? -4.711 7.422 -16.035 1.00 87.25 456 LEU A O 1
ATOM 3695 N N . ALA A 1 457 ? -3.487 5.546 -15.873 1.00 88.25 457 ALA A N 1
ATOM 3696 C CA . ALA A 1 457 ? -2.286 6.117 -16.464 1.00 88.25 457 ALA A CA 1
ATOM 3697 C C . ALA A 1 457 ? -1.497 5.083 -17.272 1.00 88.25 457 ALA A C 1
ATOM 3699 O O . ALA A 1 457 ? -1.555 3.882 -17.017 1.00 88.25 457 ALA A O 1
ATOM 3700 N N . SER A 1 458 ? -0.726 5.567 -18.237 1.00 88.94 458 SER A N 1
ATOM 3701 C CA . SER A 1 458 ? 0.179 4.772 -19.067 1.00 88.94 458 SER A CA 1
ATOM 3702 C C . SER A 1 458 ? 1.391 5.615 -19.442 1.00 88.94 458 SER A C 1
ATOM 3704 O O . SER A 1 458 ? 1.307 6.844 -19.456 1.00 88.94 458 SER A O 1
ATOM 3706 N N . THR A 1 459 ? 2.496 4.964 -19.795 1.00 88.50 459 THR A N 1
ATOM 3707 C CA . THR A 1 459 ? 3.637 5.622 -20.444 1.00 88.50 459 THR A CA 1
ATOM 3708 C C . THR A 1 459 ? 3.723 5.174 -21.898 1.00 88.50 459 THR A C 1
ATOM 3710 O O . THR A 1 459 ? 3.569 3.989 -22.182 1.00 88.50 459 THR A O 1
ATOM 3713 N N . SER A 1 460 ? 3.950 6.095 -22.832 1.00 87.06 460 SER A N 1
ATOM 3714 C CA . SER A 1 460 ? 4.304 5.754 -24.218 1.00 87.06 460 SER A CA 1
ATOM 3715 C C . SER A 1 460 ? 5.818 5.663 -24.428 1.00 87.06 460 SER A C 1
ATOM 3717 O O . SER A 1 460 ? 6.269 5.284 -25.507 1.00 87.06 460 SER A O 1
ATOM 3719 N N . ILE A 1 461 ? 6.614 6.034 -23.418 1.00 85.56 461 ILE A N 1
ATOM 3720 C CA . ILE A 1 461 ? 8.070 6.117 -23.524 1.00 85.56 461 ILE A CA 1
ATOM 3721 C C . ILE A 1 461 ? 8.663 4.729 -23.236 1.00 85.56 461 ILE A C 1
ATOM 3723 O O . ILE A 1 461 ? 8.464 4.199 -22.136 1.00 85.56 461 ILE A O 1
ATOM 3727 N N . PRO A 1 462 ? 9.388 4.117 -24.191 1.00 84.50 462 PRO A N 1
ATOM 3728 C CA . PRO A 1 462 ? 9.988 2.804 -23.994 1.00 84.50 462 PRO A CA 1
ATOM 3729 C C . PRO A 1 462 ? 11.039 2.833 -22.883 1.00 84.50 462 PRO A C 1
ATOM 3731 O O . PRO A 1 462 ? 11.651 3.864 -22.612 1.00 84.50 462 PRO A O 1
ATOM 3734 N N . GLY A 1 463 ? 11.241 1.688 -22.234 1.00 86.88 463 GLY A N 1
ATOM 3735 C CA . GLY A 1 463 ? 12.285 1.538 -21.225 1.00 86.88 463 GLY A CA 1
ATOM 3736 C C . GLY A 1 463 ? 13.689 1.586 -21.822 1.00 86.88 463 GLY A C 1
ATOM 3737 O O . GLY A 1 463 ? 13.882 1.417 -23.027 1.00 86.88 463 GLY A O 1
ATOM 3738 N N . TYR A 1 464 ? 14.673 1.774 -20.948 1.00 91.19 464 TYR A N 1
ATOM 3739 C CA . TYR A 1 464 ? 16.081 1.696 -21.313 1.00 91.19 464 TYR A CA 1
ATOM 3740 C C . TYR A 1 464 ? 16.440 0.298 -21.825 1.00 91.19 464 TYR A C 1
ATOM 3742 O O . TYR A 1 464 ? 15.991 -0.704 -21.264 1.00 91.19 464 TYR A O 1
ATOM 3750 N N . CYS A 1 465 ? 17.270 0.223 -22.864 1.00 93.19 465 CYS A N 1
ATOM 3751 C CA . CYS A 1 465 ? 17.742 -1.050 -23.397 1.00 93.19 465 CYS A CA 1
ATOM 3752 C C . CYS A 1 465 ? 19.194 -0.991 -23.874 1.00 93.19 465 CYS A C 1
ATOM 3754 O O . CYS A 1 465 ? 19.666 0.011 -24.422 1.00 93.19 465 CYS A O 1
ATOM 3756 N N . TRP A 1 466 ? 19.895 -2.104 -23.677 1.00 94.38 466 TRP A N 1
ATOM 3757 C CA . TRP A 1 466 ? 21.244 -2.311 -24.191 1.00 94.38 466 TRP A CA 1
ATOM 3758 C C . TRP A 1 466 ? 21.245 -2.484 -25.713 1.00 94.38 466 TRP A C 1
ATOM 3760 O O . TRP A 1 466 ? 20.253 -2.910 -26.310 1.00 94.38 466 TRP A O 1
ATOM 3770 N N . GLU A 1 467 ? 22.376 -2.186 -26.350 1.00 93.62 467 GLU A N 1
ATOM 3771 C CA . GLU A 1 467 ? 22.617 -2.587 -27.736 1.00 93.62 467 GLU A CA 1
ATOM 3772 C C . GLU A 1 467 ? 22.568 -4.119 -27.885 1.00 93.62 467 GLU A C 1
ATOM 3774 O O . GLU A 1 467 ? 22.970 -4.870 -26.995 1.00 93.62 467 GLU A O 1
ATOM 3779 N N . THR A 1 468 ? 22.083 -4.605 -29.027 1.00 90.06 468 THR A N 1
ATOM 3780 C CA . THR A 1 468 ? 21.904 -6.047 -29.277 1.00 90.06 468 THR A CA 1
ATOM 3781 C C . THR A 1 468 ? 23.113 -6.703 -29.938 1.00 90.06 468 THR A C 1
ATOM 3783 O O . THR A 1 468 ? 23.254 -7.925 -29.901 1.00 90.06 468 THR A O 1
ATOM 3786 N N . ILE A 1 469 ? 23.993 -5.905 -30.546 1.00 87.69 469 ILE A N 1
ATOM 3787 C CA . ILE A 1 469 ? 25.139 -6.381 -31.322 1.00 87.69 469 ILE A CA 1
ATOM 3788 C C . ILE A 1 469 ? 26.415 -6.104 -30.528 1.00 87.69 469 ILE A C 1
ATOM 3790 O O . ILE A 1 469 ? 27.076 -5.090 -30.722 1.00 87.69 469 ILE A O 1
ATOM 3794 N N . ASN A 1 470 ? 26.781 -7.028 -29.638 1.00 90.12 470 ASN A N 1
ATOM 3795 C CA . ASN A 1 470 ? 28.045 -6.969 -28.909 1.00 90.12 470 ASN A CA 1
ATOM 3796 C C . ASN A 1 470 ? 28.634 -8.377 -28.734 1.00 90.12 470 ASN A C 1
ATOM 3798 O O . ASN A 1 470 ? 27.981 -9.274 -28.208 1.00 90.12 470 ASN A O 1
ATOM 3802 N N . SER A 1 471 ? 29.879 -8.592 -29.165 1.00 91.19 471 SER A N 1
ATOM 3803 C CA . SER A 1 471 ? 30.515 -9.919 -29.112 1.00 91.19 471 SER A CA 1
ATOM 3804 C C . SER A 1 471 ? 30.975 -10.335 -27.710 1.00 91.19 471 SER A C 1
ATOM 3806 O O . SER A 1 471 ? 31.234 -11.515 -27.476 1.00 91.19 471 SER A O 1
ATOM 3808 N N . ALA A 1 472 ? 31.095 -9.387 -26.775 1.00 92.31 472 ALA A N 1
ATOM 3809 C CA . ALA A 1 472 ? 31.630 -9.635 -25.437 1.00 92.31 472 ALA A CA 1
ATOM 3810 C C . ALA A 1 472 ? 30.558 -9.761 -24.347 1.00 92.31 472 ALA A C 1
ATOM 3812 O O . ALA A 1 472 ? 30.873 -10.161 -23.219 1.00 92.31 472 ALA A O 1
ATOM 3813 N N . TRP A 1 473 ? 29.310 -9.426 -24.675 1.00 94.31 473 TRP A N 1
ATOM 3814 C CA . TRP A 1 473 ? 28.190 -9.364 -23.747 1.00 94.31 473 TRP A CA 1
ATOM 3815 C C . TRP A 1 473 ? 27.014 -10.185 -24.266 1.00 94.31 473 TRP A C 1
ATOM 3817 O O . TRP A 1 473 ? 26.652 -10.120 -25.434 1.00 94.31 473 TRP A O 1
ATOM 3827 N N . LYS A 1 474 ? 26.397 -10.956 -23.372 1.00 94.56 474 LYS A N 1
ATOM 3828 C CA . LYS A 1 474 ? 25.135 -11.643 -23.626 1.00 94.56 474 LYS A CA 1
ATOM 3829 C C . LYS A 1 474 ? 23.999 -10.806 -23.053 1.00 94.56 474 LYS A C 1
ATOM 3831 O O . LYS A 1 474 ? 23.992 -10.552 -21.850 1.00 94.56 474 LYS A O 1
ATOM 3836 N N . ILE A 1 475 ? 23.046 -10.433 -23.898 1.00 95.88 475 ILE A N 1
ATOM 3837 C CA . ILE A 1 475 ? 21.886 -9.616 -23.529 1.00 95.88 475 ILE A CA 1
ATOM 3838 C C . ILE A 1 475 ? 20.661 -10.516 -23.314 1.00 95.88 475 ILE A C 1
ATOM 3840 O O . ILE A 1 475 ? 20.510 -11.539 -23.988 1.00 95.88 475 ILE A O 1
ATOM 3844 N N . SER A 1 476 ? 19.823 -10.180 -22.337 1.00 93.00 476 SER A N 1
ATOM 3845 C CA . SER A 1 476 ? 18.544 -10.848 -22.074 1.00 93.00 476 SER A CA 1
ATOM 3846 C C . SER A 1 476 ? 17.498 -10.559 -23.154 1.00 93.00 476 SER A C 1
ATOM 3848 O O . SER A 1 476 ? 17.639 -9.647 -23.964 1.00 93.00 476 SER A O 1
ATOM 3850 N N . SER A 1 477 ? 16.406 -11.329 -23.158 1.00 86.62 477 SER A N 1
ATOM 3851 C CA . SER A 1 477 ? 15.302 -11.152 -24.112 1.00 86.62 477 SER A CA 1
ATOM 3852 C C . SER A 1 477 ? 14.526 -9.846 -23.928 1.00 86.62 477 SER A C 1
ATOM 3854 O O . SER A 1 477 ? 13.971 -9.342 -24.895 1.00 86.62 477 SER A O 1
ATOM 3856 N N . ASP A 1 478 ? 14.481 -9.304 -22.707 1.00 82.94 478 ASP A N 1
ATOM 3857 C CA . ASP A 1 478 ? 13.860 -8.007 -22.395 1.00 82.94 478 ASP A CA 1
ATOM 3858 C C . ASP A 1 478 ? 14.806 -6.815 -22.634 1.00 82.94 478 ASP A C 1
ATOM 3860 O O . ASP A 1 478 ? 14.422 -5.669 -22.416 1.00 82.94 478 ASP A O 1
ATOM 3864 N N . LEU A 1 479 ? 16.040 -7.081 -23.087 1.00 91.44 479 LEU A N 1
ATOM 3865 C CA . LEU A 1 479 ? 17.088 -6.103 -23.390 1.00 91.44 479 LEU A CA 1
ATOM 3866 C C . LEU A 1 479 ? 17.556 -5.243 -22.200 1.00 91.44 479 LEU A C 1
ATOM 3868 O O . LEU A 1 479 ? 18.284 -4.268 -22.406 1.00 91.44 479 LEU A O 1
ATOM 3872 N N . ARG A 1 480 ? 17.184 -5.597 -20.963 1.00 90.50 480 ARG A N 1
ATOM 3873 C CA . ARG A 1 480 ? 17.532 -4.845 -19.742 1.00 90.50 480 ARG A CA 1
ATOM 3874 C C . ARG A 1 480 ? 18.658 -5.470 -18.928 1.00 90.50 480 ARG A C 1
ATOM 3876 O O . ARG A 1 480 ? 19.274 -4.791 -18.109 1.00 90.50 480 ARG A O 1
ATOM 3883 N N . GLU A 1 481 ? 18.971 -6.739 -19.149 1.00 93.94 481 GLU A N 1
ATOM 3884 C CA . GLU A 1 481 ? 20.048 -7.433 -18.449 1.00 93.94 481 GLU A CA 1
ATOM 3885 C C . GLU A 1 481 ? 21.187 -7.766 -19.411 1.00 93.94 481 GLU A C 1
ATOM 3887 O O . GLU A 1 481 ? 20.985 -8.251 -20.525 1.00 93.94 481 GLU A O 1
ATOM 3892 N N . ALA A 1 482 ? 22.411 -7.532 -18.954 1.00 95.50 482 ALA A N 1
ATOM 3893 C CA . ALA A 1 482 ? 23.624 -7.814 -19.697 1.00 95.50 482 ALA A CA 1
ATOM 3894 C C . ALA A 1 482 ? 24.595 -8.627 -18.843 1.00 95.50 482 ALA A C 1
ATOM 3896 O O . ALA A 1 482 ? 24.872 -8.295 -17.690 1.00 95.50 482 ALA A O 1
ATOM 3897 N N . SER A 1 483 ? 25.130 -9.706 -19.413 1.00 95.31 483 SER A N 1
ATOM 3898 C CA . SER A 1 483 ? 26.117 -10.580 -18.775 1.00 95.31 483 SER A CA 1
ATOM 3899 C C . SER A 1 483 ? 27.420 -10.587 -19.565 1.00 95.31 483 SER A C 1
ATOM 3901 O O . SER A 1 483 ? 27.422 -10.926 -20.750 1.00 95.31 483 SER A O 1
ATOM 3903 N N . LYS A 1 484 ? 28.544 -10.259 -18.924 1.00 94.69 484 LYS A N 1
ATOM 3904 C CA . LYS A 1 484 ? 29.864 -10.313 -19.566 1.00 94.69 484 LYS A CA 1
ATOM 3905 C C . LYS A 1 484 ? 30.279 -11.770 -19.770 1.00 94.69 484 LYS A C 1
ATOM 3907 O O . LYS A 1 484 ? 30.367 -12.526 -18.800 1.00 94.69 484 LYS A O 1
ATOM 3912 N N . ILE A 1 485 ? 30.551 -12.155 -21.018 1.00 94.06 485 ILE A N 1
ATOM 3913 C CA . ILE A 1 485 ? 30.855 -13.548 -21.399 1.00 94.06 485 ILE A CA 1
ATOM 3914 C C . ILE A 1 485 ? 32.282 -13.756 -21.913 1.00 94.06 485 ILE A C 1
ATOM 3916 O O . ILE A 1 485 ? 32.800 -14.865 -21.813 1.00 94.06 485 ILE A O 1
ATOM 3920 N N . VAL A 1 486 ? 32.932 -12.710 -22.425 1.00 91.44 486 VAL A N 1
ATOM 3921 C CA . VAL A 1 486 ? 34.302 -12.780 -22.957 1.00 91.44 486 VAL A CA 1
ATOM 3922 C C . VAL A 1 486 ? 35.204 -11.833 -22.174 1.00 91.44 486 VAL A C 1
ATOM 3924 O O . VAL A 1 486 ? 34.778 -10.740 -21.812 1.00 91.44 486 VAL A O 1
ATOM 3927 N N . ASN A 1 487 ? 36.458 -12.222 -21.943 1.00 89.06 487 ASN A N 1
ATOM 3928 C CA . ASN A 1 487 ? 37.484 -11.315 -21.430 1.00 89.06 487 ASN A CA 1
ATOM 3929 C C . ASN A 1 487 ? 37.876 -10.320 -22.537 1.00 89.06 487 ASN A C 1
ATOM 3931 O O . ASN A 1 487 ? 38.652 -10.642 -23.435 1.00 89.06 487 ASN A O 1
ATOM 3935 N N . SER A 1 488 ? 37.248 -9.147 -22.523 1.00 87.81 488 SER A N 1
ATOM 3936 C CA . SER A 1 488 ? 37.392 -8.110 -23.546 1.00 87.81 488 SER A CA 1
ATOM 3937 C C . SER A 1 488 ? 37.191 -6.742 -22.914 1.00 87.81 488 SER A C 1
ATOM 3939 O O . SER A 1 488 ? 36.286 -6.562 -22.100 1.00 87.81 488 SER A O 1
ATOM 3941 N N . LEU A 1 489 ? 37.955 -5.752 -23.365 1.00 87.44 489 LEU A N 1
ATOM 3942 C CA . LEU A 1 489 ? 37.826 -4.363 -22.920 1.00 87.44 489 LEU A CA 1
ATOM 3943 C C . LEU A 1 489 ? 36.687 -3.605 -23.613 1.00 87.44 489 LEU A C 1
ATOM 3945 O O . LEU A 1 489 ? 36.508 -2.420 -23.350 1.00 87.44 489 LEU A O 1
ATOM 3949 N N . THR A 1 490 ? 35.921 -4.261 -24.489 1.00 88.06 490 THR A N 1
ATOM 3950 C CA . THR A 1 490 ? 34.800 -3.624 -25.183 1.00 88.06 490 THR A CA 1
ATOM 3951 C C . THR A 1 490 ? 33.692 -3.233 -24.189 1.00 88.06 490 THR A C 1
ATOM 3953 O O . THR A 1 490 ? 33.146 -4.116 -23.501 1.00 88.06 490 THR A O 1
ATOM 3956 N N . PRO A 1 491 ? 33.361 -1.930 -24.073 1.00 91.62 491 PRO A N 1
ATOM 3957 C CA . PRO A 1 491 ? 32.183 -1.491 -23.335 1.00 91.62 491 PRO A CA 1
ATOM 3958 C C . PRO A 1 491 ? 30.906 -1.966 -24.039 1.00 91.62 491 PRO A C 1
ATOM 3960 O O . PRO A 1 491 ? 30.923 -2.338 -25.214 1.00 91.62 491 PRO A O 1
ATOM 3963 N N . LEU A 1 492 ? 29.816 -1.993 -23.284 1.00 93.81 492 LEU A N 1
ATOM 3964 C CA . LEU A 1 492 ? 28.459 -2.185 -23.776 1.00 93.81 492 LEU A CA 1
ATOM 3965 C C . LEU A 1 492 ? 27.713 -0.864 -23.626 1.00 93.81 492 LEU A C 1
ATOM 3967 O O . LEU A 1 492 ? 27.730 -0.293 -22.535 1.00 93.81 492 LEU A O 1
ATOM 3971 N N . PHE A 1 493 ? 27.058 -0.402 -24.685 1.00 94.31 493 PHE A N 1
ATOM 3972 C CA . PHE A 1 493 ? 26.302 0.850 -24.679 1.00 94.31 493 PHE A CA 1
ATOM 3973 C C . PHE A 1 493 ? 24.789 0.615 -24.694 1.00 94.31 493 PHE A C 1
ATOM 3975 O O . PHE A 1 493 ? 24.299 -0.479 -24.989 1.00 94.31 493 PHE A O 1
ATOM 3982 N N . SER A 1 494 ? 24.040 1.663 -24.372 1.00 94.81 494 SER A N 1
ATOM 3983 C CA . SER A 1 494 ? 22.618 1.764 -24.670 1.00 94.81 494 SER A CA 1
ATOM 3984 C C . SER A 1 494 ? 22.380 1.746 -26.181 1.00 94.81 494 SER A C 1
ATOM 3986 O O . SER A 1 494 ? 23.208 2.218 -26.958 1.00 94.81 494 SER A O 1
ATOM 3988 N N . SER A 1 495 ? 21.228 1.229 -26.608 1.00 92.25 495 SER A N 1
ATOM 3989 C CA . SER A 1 495 ? 20.888 1.135 -28.038 1.00 92.25 495 SER A CA 1
ATOM 3990 C C . SER A 1 495 ? 20.762 2.500 -28.735 1.00 92.25 495 SER A C 1
ATOM 3992 O O . SER A 1 495 ? 20.942 2.599 -29.948 1.00 92.25 495 SER A O 1
ATOM 3994 N N . SER A 1 496 ? 20.453 3.554 -27.975 1.00 90.88 496 SER A N 1
ATOM 3995 C CA . SER A 1 496 ? 20.419 4.951 -28.416 1.00 90.88 496 SER A CA 1
ATOM 3996 C C . SER A 1 496 ? 20.653 5.909 -27.233 1.00 90.88 496 SER A C 1
ATOM 3998 O O . SER A 1 496 ? 20.866 5.469 -26.097 1.00 90.88 496 SER A O 1
ATOM 4000 N N . ALA A 1 497 ? 20.621 7.223 -27.477 1.00 91.38 497 ALA A N 1
ATOM 4001 C CA . ALA A 1 497 ? 20.651 8.242 -26.427 1.00 91.38 497 ALA A CA 1
ATOM 4002 C C . ALA A 1 497 ? 19.288 8.313 -25.707 1.00 91.38 497 ALA A C 1
ATOM 4004 O O . ALA A 1 497 ? 18.414 9.106 -26.066 1.00 91.38 497 ALA A O 1
ATOM 4005 N N . GLN A 1 498 ? 19.090 7.421 -24.735 1.00 91.31 498 GLN A N 1
ATOM 4006 C CA . GLN A 1 498 ? 17.798 7.187 -24.080 1.00 91.31 498 GLN A CA 1
ATOM 4007 C C . GLN A 1 498 ? 17.636 7.918 -22.741 1.00 91.31 498 GLN A C 1
ATOM 4009 O O . GLN A 1 498 ? 16.508 8.049 -22.278 1.00 91.31 498 GLN A O 1
ATOM 4014 N N . TYR A 1 499 ? 18.721 8.380 -22.109 1.00 91.38 499 TYR A N 1
ATOM 4015 C CA . TYR A 1 499 ? 18.662 9.092 -20.828 1.00 91.38 499 TYR A CA 1
ATOM 4016 C C . TYR A 1 499 ? 18.604 10.601 -21.059 1.00 91.38 499 TYR A C 1
ATOM 4018 O O . TYR A 1 499 ? 19.372 11.129 -21.858 1.00 91.38 499 TYR A O 1
ATOM 4026 N N . PHE A 1 500 ? 17.697 11.302 -20.381 1.00 89.50 500 PHE A N 1
ATOM 4027 C CA . PHE A 1 500 ? 17.444 12.721 -20.626 1.00 89.50 500 PHE A CA 1
ATOM 4028 C C . PHE A 1 500 ? 16.992 13.460 -19.351 1.00 89.50 500 PHE A C 1
ATOM 4030 O O . PHE A 1 500 ? 16.654 12.825 -18.348 1.00 89.50 500 PHE A O 1
ATOM 4037 N N . PRO A 1 501 ? 17.000 14.804 -19.350 1.00 87.94 501 PRO A N 1
ATOM 4038 C CA . PRO A 1 501 ? 16.641 15.613 -18.189 1.00 87.94 501 PRO A CA 1
ATOM 4039 C C . PRO A 1 501 ? 15.256 15.298 -17.631 1.00 87.94 501 PRO A C 1
ATOM 4041 O O . PRO A 1 501 ? 14.294 15.125 -18.376 1.00 87.94 501 PRO A O 1
ATOM 4044 N N . GLY A 1 502 ? 15.148 15.249 -16.303 1.00 83.94 502 GLY A N 1
ATOM 4045 C CA . GLY A 1 502 ? 13.915 14.883 -15.606 1.00 83.94 502 GLY A CA 1
ATOM 4046 C C . GLY A 1 502 ? 13.688 13.376 -15.463 1.00 83.94 502 GLY A C 1
ATOM 4047 O O . GLY A 1 502 ? 12.739 12.988 -14.780 1.00 83.94 502 GLY A O 1
ATOM 4048 N N . CYS A 1 503 ? 14.540 12.536 -16.062 1.00 86.25 503 CYS A N 1
ATOM 4049 C CA . CYS A 1 503 ? 14.482 11.086 -15.908 1.00 86.25 503 CYS A CA 1
ATOM 4050 C C . CYS A 1 503 ? 15.407 10.554 -14.818 1.00 86.25 503 CYS A C 1
ATOM 4052 O O . CYS A 1 503 ? 16.390 11.181 -14.420 1.00 86.25 503 CYS A O 1
ATOM 4054 N N . ARG A 1 504 ? 15.082 9.333 -14.396 1.00 89.56 504 ARG A N 1
ATOM 4055 C CA . ARG A 1 504 ? 15.878 8.480 -13.522 1.00 89.56 504 ARG A CA 1
ATOM 4056 C C . ARG A 1 504 ? 16.379 7.287 -14.322 1.00 89.56 504 ARG A C 1
ATOM 4058 O O . ARG A 1 504 ? 15.613 6.746 -15.116 1.00 89.56 504 ARG A O 1
ATOM 4065 N N . ILE A 1 505 ? 17.613 6.856 -14.089 1.00 92.06 505 ILE A N 1
ATOM 4066 C CA . ILE A 1 505 ? 18.102 5.538 -14.513 1.00 92.06 505 ILE A CA 1
ATOM 4067 C C . ILE A 1 505 ? 18.711 4.820 -13.317 1.00 92.06 505 ILE A C 1
ATOM 4069 O O . ILE A 1 505 ? 19.483 5.406 -12.556 1.00 92.06 505 ILE A O 1
ATOM 4073 N N . SER A 1 506 ? 18.354 3.553 -13.144 1.00 91.88 506 SER A N 1
ATOM 4074 C CA . SER A 1 506 ? 18.921 2.690 -12.113 1.00 91.88 506 SER A CA 1
ATOM 4075 C C . SER A 1 506 ? 19.729 1.561 -12.740 1.00 91.88 506 SER A C 1
ATOM 4077 O O . SER A 1 506 ? 19.364 1.009 -13.775 1.00 91.88 506 SER A O 1
ATOM 4079 N N . VAL A 1 507 ? 20.861 1.239 -12.123 1.00 93.75 507 VAL A N 1
ATOM 4080 C CA . VAL A 1 507 ? 21.787 0.206 -12.582 1.00 93.75 507 VAL A CA 1
ATOM 4081 C C . VAL A 1 507 ? 22.111 -0.694 -11.406 1.00 93.75 507 VAL A C 1
ATOM 4083 O O . VAL A 1 507 ? 22.771 -0.279 -10.453 1.00 93.75 507 VAL A O 1
ATOM 4086 N N . THR A 1 508 ? 21.659 -1.939 -11.468 1.00 93.81 508 THR A N 1
ATOM 4087 C CA . THR A 1 508 ? 21.914 -2.947 -10.442 1.00 93.81 508 THR A CA 1
ATOM 4088 C C . THR A 1 508 ? 23.044 -3.867 -10.886 1.00 93.81 508 THR A C 1
ATOM 4090 O O . THR A 1 508 ? 22.953 -4.538 -11.918 1.00 93.81 508 THR A O 1
ATOM 4093 N N . LEU A 1 509 ? 24.110 -3.931 -10.086 1.00 91.62 509 LEU A N 1
ATOM 4094 C CA . LEU A 1 509 ? 25.179 -4.917 -10.241 1.00 91.62 509 LEU A CA 1
ATOM 4095 C C . LEU A 1 509 ? 24.767 -6.212 -9.533 1.00 91.62 509 LEU A C 1
ATOM 4097 O O . LEU A 1 509 ? 25.034 -6.416 -8.348 1.00 91.62 509 LEU A O 1
ATOM 4101 N N . GLU A 1 510 ? 24.076 -7.092 -10.252 1.00 91.44 510 GLU A N 1
ATOM 4102 C CA . GLU A 1 510 ? 23.570 -8.350 -9.694 1.00 91.44 510 GLU A CA 1
ATOM 4103 C C . GLU A 1 510 ? 24.684 -9.361 -9.414 1.00 91.44 510 GLU A C 1
ATOM 4105 O O . GLU A 1 510 ? 24.623 -10.132 -8.455 1.00 91.44 510 GLU A O 1
ATOM 4110 N N . LYS A 1 511 ? 25.714 -9.369 -10.264 1.00 90.12 511 LYS A N 1
ATOM 4111 C CA . LYS A 1 511 ? 26.900 -10.201 -10.081 1.00 90.12 511 LYS A CA 1
ATOM 4112 C C . LYS A 1 511 ? 28.141 -9.427 -10.480 1.00 90.12 511 LYS A C 1
ATOM 4114 O O . LYS A 1 511 ? 28.157 -8.767 -11.516 1.00 90.12 511 LYS A O 1
ATOM 4119 N N . ILE A 1 512 ? 29.183 -9.552 -9.672 1.00 87.62 512 ILE A N 1
ATOM 4120 C CA . ILE A 1 512 ? 30.475 -8.905 -9.886 1.00 87.62 512 ILE A CA 1
ATOM 4121 C C . ILE A 1 512 ? 31.528 -10.012 -10.039 1.00 87.62 512 ILE A C 1
ATOM 4123 O O . ILE A 1 512 ? 31.419 -11.030 -9.349 1.00 87.62 512 ILE A O 1
ATOM 4127 N N . PRO A 1 513 ? 32.492 -9.881 -10.967 1.00 87.38 513 PRO A N 1
ATOM 4128 C CA . PRO A 1 513 ? 33.593 -10.833 -11.088 1.00 87.38 513 PRO A CA 1
ATOM 4129 C C . PRO A 1 513 ? 34.477 -10.858 -9.834 1.00 87.38 513 PRO A C 1
ATOM 4131 O O . PRO A 1 513 ? 34.576 -9.860 -9.125 1.00 87.38 513 PRO A O 1
ATOM 4134 N N . ASP A 1 514 ? 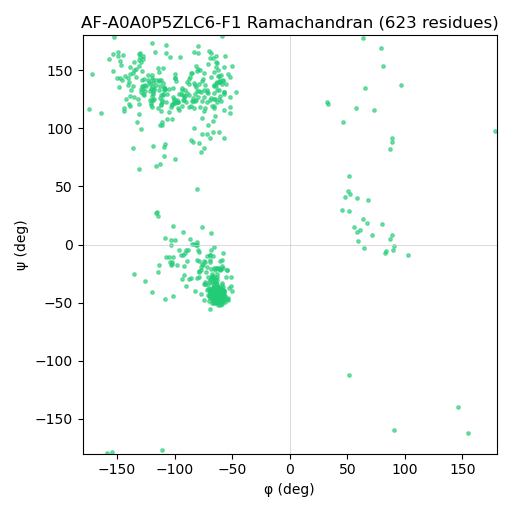35.180 -11.969 -9.605 1.00 84.88 514 ASP A N 1
ATOM 4135 C CA . ASP A 1 514 ? 36.097 -12.112 -8.459 1.00 84.88 514 ASP A CA 1
ATOM 4136 C C . ASP A 1 514 ? 37.269 -11.120 -8.516 1.00 84.88 514 ASP A C 1
ATOM 4138 O O . ASP A 1 514 ? 37.794 -10.691 -7.490 1.00 84.88 514 ASP A O 1
ATOM 4142 N N . ILE A 1 515 ? 37.681 -10.755 -9.732 1.00 86.69 515 ILE A N 1
ATOM 4143 C CA . ILE A 1 515 ? 38.728 -9.771 -9.992 1.00 86.69 515 ILE A CA 1
ATOM 4144 C C . ILE A 1 515 ? 38.081 -8.576 -10.677 1.00 86.69 515 ILE A C 1
ATOM 4146 O O . ILE A 1 515 ? 37.564 -8.691 -11.790 1.00 86.69 515 ILE A O 1
ATOM 4150 N N . VAL A 1 516 ? 38.145 -7.433 -10.003 1.00 88.38 516 VAL A N 1
ATOM 4151 C CA . VAL A 1 516 ? 37.653 -6.150 -10.496 1.00 88.38 516 VAL A CA 1
ATOM 4152 C C . VAL A 1 516 ? 38.804 -5.183 -10.720 1.00 88.38 516 VAL A C 1
ATOM 4154 O O . VAL A 1 516 ? 39.816 -5.219 -10.019 1.00 88.38 516 VAL A O 1
ATOM 4157 N N . HIS A 1 517 ? 38.639 -4.303 -11.697 1.00 90.25 517 HIS A N 1
ATOM 4158 C CA . HIS A 1 517 ? 39.608 -3.274 -12.046 1.00 90.25 517 HIS A CA 1
ATOM 4159 C C . HIS A 1 517 ? 39.029 -1.883 -11.764 1.00 90.25 517 HIS A C 1
ATOM 4161 O O . HIS A 1 517 ? 37.827 -1.666 -11.891 1.00 90.25 517 HIS A O 1
ATOM 4167 N N . ALA A 1 518 ? 39.883 -0.899 -11.461 1.00 89.00 518 ALA A N 1
ATOM 4168 C CA . ALA A 1 518 ? 39.467 0.496 -11.228 1.00 89.00 518 ALA A CA 1
ATOM 4169 C C . ALA A 1 518 ? 38.766 1.150 -12.438 1.00 89.00 518 ALA A C 1
ATOM 4171 O O . ALA A 1 518 ? 38.164 2.216 -12.331 1.00 89.00 518 ALA A O 1
ATOM 4172 N N . GLU A 1 519 ? 38.887 0.501 -13.588 1.00 90.56 519 GLU A N 1
ATOM 4173 C CA . GLU A 1 519 ? 38.349 0.858 -14.886 1.00 90.56 519 GLU A CA 1
ATOM 4174 C C . GLU A 1 519 ? 37.005 0.166 -15.209 1.00 90.56 519 GLU A C 1
ATOM 4176 O O . GLU A 1 519 ? 36.419 0.441 -16.266 1.00 90.56 519 GLU A O 1
ATOM 4181 N N . ASP A 1 520 ? 36.545 -0.730 -14.327 1.00 92.50 520 ASP A N 1
ATOM 4182 C CA . ASP A 1 520 ? 35.231 -1.369 -14.378 1.00 92.50 520 ASP A CA 1
ATOM 4183 C C . ASP A 1 520 ? 34.181 -0.456 -13.755 1.00 92.50 520 ASP A C 1
ATOM 4185 O O . ASP A 1 520 ? 34.422 0.161 -12.715 1.00 92.50 520 ASP A O 1
ATOM 4189 N N . GLY A 1 521 ? 33.002 -0.386 -14.364 1.00 93.06 521 GLY A N 1
ATOM 4190 C CA . GLY A 1 521 ? 31.921 0.452 -13.863 1.00 93.06 521 GLY A CA 1
ATOM 4191 C C . GLY A 1 521 ? 30.929 0.877 -14.931 1.00 93.06 521 GLY A C 1
ATOM 4192 O O . GLY A 1 521 ? 30.860 0.290 -16.014 1.00 93.06 521 GLY A O 1
ATOM 4193 N N . PHE A 1 522 ? 30.169 1.916 -14.607 1.00 95.31 522 PHE A N 1
ATOM 4194 C CA . PHE A 1 522 ? 29.066 2.443 -15.402 1.00 95.31 522 PHE A CA 1
ATOM 4195 C C . PHE A 1 522 ? 29.291 3.922 -15.725 1.00 95.31 522 PHE A C 1
ATOM 4197 O O . PHE A 1 522 ? 29.838 4.652 -14.902 1.00 95.31 522 PHE A O 1
ATOM 4204 N N . ALA A 1 523 ? 28.866 4.375 -16.903 1.00 95.62 523 ALA A N 1
ATOM 4205 C CA . ALA A 1 523 ? 28.962 5.775 -17.299 1.00 95.62 523 ALA A CA 1
ATOM 4206 C C . ALA A 1 523 ? 27.692 6.295 -17.973 1.00 95.62 523 ALA A C 1
ATOM 4208 O O . ALA A 1 523 ? 27.050 5.575 -18.737 1.00 95.62 523 ALA A O 1
ATOM 4209 N N . LEU A 1 524 ? 27.413 7.581 -17.761 1.00 95.44 524 LEU A N 1
ATOM 4210 C CA . LEU A 1 524 ? 26.623 8.411 -18.672 1.00 95.44 524 LEU A CA 1
ATOM 4211 C C . LEU A 1 524 ? 27.564 9.062 -19.693 1.00 95.44 524 LEU A C 1
ATOM 4213 O O . LEU A 1 524 ? 28.688 9.438 -19.353 1.00 95.44 524 LEU A O 1
ATOM 4217 N N . ILE A 1 525 ? 27.136 9.141 -20.952 1.00 94.12 525 ILE A N 1
ATOM 4218 C CA . ILE A 1 525 ? 28.030 9.340 -22.098 1.00 94.12 525 ILE A CA 1
ATOM 4219 C C . ILE A 1 525 ? 27.402 10.329 -23.083 1.00 94.12 525 ILE A C 1
ATOM 4221 O O . ILE A 1 525 ? 26.328 10.079 -23.631 1.00 94.12 525 ILE A O 1
ATOM 4225 N N . ASP A 1 526 ? 28.078 11.452 -23.319 1.00 91.69 526 ASP A N 1
ATOM 4226 C CA . ASP A 1 526 ? 27.680 12.441 -24.326 1.00 91.69 526 ASP A CA 1
ATOM 4227 C C . ASP A 1 526 ? 27.680 11.817 -25.738 1.00 91.69 526 ASP A C 1
ATOM 4229 O O . ASP A 1 526 ? 28.529 10.990 -26.070 1.00 91.69 526 ASP A O 1
ATOM 4233 N N . GLN A 1 527 ? 26.746 12.226 -26.601 1.00 85.06 527 GLN A N 1
ATOM 4234 C CA . GLN A 1 527 ? 26.562 11.679 -27.954 1.00 85.06 527 GLN A CA 1
ATOM 4235 C C . GLN A 1 527 ? 27.792 11.848 -28.861 1.00 85.06 527 GLN A C 1
ATOM 4237 O O . GLN A 1 527 ? 27.931 11.128 -29.848 1.00 85.06 527 GLN A O 1
ATOM 4242 N N . GLY A 1 528 ? 28.671 12.805 -28.552 1.00 75.94 528 GLY A N 1
ATOM 4243 C CA . GLY A 1 528 ? 29.912 13.043 -29.295 1.00 75.94 528 GLY A CA 1
ATOM 4244 C C . GLY A 1 528 ? 31.064 12.094 -28.948 1.00 75.94 528 GLY A C 1
ATOM 4245 O O . GLY A 1 528 ? 32.123 12.181 -29.568 1.00 75.94 528 GLY A O 1
ATOM 4246 N N . VAL A 1 529 ? 30.896 11.214 -27.958 1.00 82.62 529 VAL A N 1
ATOM 4247 C CA . VAL A 1 529 ? 31.955 10.323 -27.470 1.00 82.62 529 VAL A CA 1
ATOM 4248 C C . VAL A 1 529 ? 31.928 9.003 -28.242 1.00 82.62 529 VAL A C 1
ATOM 4250 O O . VAL A 1 529 ? 30.923 8.298 -28.250 1.00 82.62 529 VAL A O 1
ATOM 4253 N N . GLN A 1 530 ? 33.045 8.644 -28.881 1.00 70.06 530 GLN A N 1
ATOM 4254 C CA . GLN A 1 530 ? 33.178 7.405 -29.655 1.00 70.06 530 GLN A CA 1
ATOM 4255 C C . GLN A 1 530 ? 34.389 6.586 -29.205 1.00 70.06 530 GLN A C 1
ATOM 4257 O O . GLN A 1 530 ? 35.510 7.089 -29.189 1.00 70.06 530 GLN A O 1
ATOM 4262 N N . GLY A 1 531 ? 34.167 5.297 -28.922 1.00 68.38 531 GLY A N 1
ATOM 4263 C CA . GLY A 1 531 ? 35.224 4.341 -28.572 1.00 68.38 531 GLY A CA 1
ATOM 4264 C C . GLY A 1 531 ? 35.965 4.659 -27.262 1.00 68.38 531 GLY A C 1
ATOM 4265 O O . GLY A 1 531 ? 35.694 5.652 -26.593 1.00 68.38 531 GLY A O 1
ATOM 4266 N N . GLY A 1 532 ? 36.903 3.787 -26.875 1.00 71.19 532 GLY A N 1
ATOM 4267 C CA . GLY A 1 532 ? 37.814 4.026 -25.745 1.00 71.19 532 GLY A CA 1
ATOM 4268 C C . GLY A 1 532 ? 37.342 3.525 -24.372 1.00 71.19 532 GLY A C 1
ATOM 4269 O O . GLY A 1 532 ? 36.528 2.606 -24.256 1.00 71.19 532 GLY A O 1
ATOM 4270 N N . THR A 1 533 ? 37.935 4.092 -23.317 1.00 85.06 533 THR A N 1
ATOM 4271 C CA . THR A 1 533 ? 37.614 3.812 -21.909 1.00 85.06 533 THR A CA 1
ATOM 4272 C C . THR A 1 533 ? 36.373 4.588 -21.480 1.00 85.06 533 THR A C 1
ATOM 4274 O O . THR A 1 533 ? 36.150 5.701 -21.938 1.00 85.06 533 THR A O 1
ATOM 4277 N N . LEU A 1 534 ? 35.584 4.055 -20.543 1.00 90.94 534 LEU A N 1
ATOM 4278 C CA . LEU A 1 534 ? 34.434 4.805 -20.015 1.00 90.94 534 LEU A CA 1
ATOM 4279 C C . LEU A 1 534 ? 34.846 6.028 -19.188 1.00 90.94 534 LEU A C 1
ATOM 4281 O O . LEU A 1 534 ? 34.082 6.976 -19.106 1.00 90.94 534 LEU A O 1
ATOM 4285 N N . ASN A 1 535 ? 36.044 6.021 -18.601 1.00 92.56 535 ASN A N 1
ATOM 4286 C CA . ASN A 1 535 ? 36.612 7.186 -17.935 1.00 92.56 535 ASN A CA 1
ATOM 4287 C C . ASN A 1 535 ? 37.331 8.073 -18.960 1.00 92.56 535 ASN A C 1
ATOM 4289 O O . ASN A 1 535 ? 38.511 7.856 -19.239 1.00 92.56 535 ASN A O 1
ATOM 4293 N N . GLN A 1 536 ? 36.616 9.020 -19.562 1.00 91.88 536 GLN A N 1
ATOM 4294 C CA . GLN A 1 536 ? 37.174 9.939 -20.558 1.00 91.88 536 GLN A CA 1
ATOM 4295 C C . GLN A 1 536 ? 36.426 11.276 -20.598 1.00 91.88 536 GLN A C 1
ATOM 4297 O O . GLN A 1 536 ? 35.469 11.513 -19.856 1.00 91.88 536 GLN A O 1
ATOM 4302 N N . GLU A 1 537 ? 36.876 12.190 -21.450 1.00 90.94 537 GLU A N 1
ATOM 4303 C CA . GLU A 1 537 ? 36.188 13.461 -21.646 1.00 90.94 537 GLU A CA 1
ATOM 4304 C C . GLU A 1 537 ? 34.786 13.252 -22.246 1.00 90.94 537 GLU A C 1
ATOM 4306 O O . GLU A 1 537 ? 34.608 12.408 -23.121 1.00 90.94 537 GLU A O 1
ATOM 4311 N N . GLY A 1 538 ? 33.784 14.001 -21.773 1.00 90.00 538 GLY A N 1
ATOM 4312 C CA . GLY A 1 538 ? 32.391 13.839 -22.209 1.00 90.00 538 GLY A CA 1
ATOM 4313 C C . GLY A 1 538 ? 31.654 12.674 -21.540 1.00 90.00 538 GLY A C 1
ATOM 4314 O O . GLY A 1 538 ? 30.620 12.237 -22.038 1.00 90.00 538 GLY A O 1
ATOM 4315 N N . THR A 1 539 ? 32.166 12.158 -20.419 1.00 93.94 539 THR A N 1
ATOM 4316 C CA . THR A 1 539 ? 31.520 11.085 -19.646 1.00 93.94 539 THR A CA 1
ATOM 4317 C C . THR A 1 539 ? 31.387 11.451 -18.175 1.00 93.94 539 THR A C 1
ATOM 4319 O O . THR A 1 539 ? 32.232 12.159 -17.617 1.00 93.94 539 THR A O 1
ATOM 4322 N N . PHE A 1 540 ? 30.338 10.934 -17.542 1.00 95.12 540 PHE A N 1
ATOM 4323 C CA . PHE A 1 540 ? 30.241 10.832 -16.096 1.00 95.12 540 PHE A CA 1
ATOM 4324 C C . PHE A 1 540 ? 30.322 9.357 -15.707 1.00 95.12 540 PHE A C 1
ATOM 4326 O O . PHE A 1 540 ? 29.365 8.611 -15.897 1.00 95.12 540 PHE A O 1
ATOM 4333 N N . PHE A 1 541 ? 31.483 8.937 -15.210 1.00 96.00 541 PHE A N 1
ATOM 4334 C CA . PHE A 1 541 ? 31.823 7.543 -14.944 1.00 96.00 541 PHE A CA 1
ATOM 4335 C C . PHE A 1 541 ? 31.887 7.262 -13.444 1.00 96.00 541 PHE A C 1
ATOM 4337 O O . PHE A 1 541 ? 32.501 8.007 -12.685 1.00 96.00 541 PHE A O 1
ATOM 4344 N N . VAL A 1 542 ? 31.293 6.150 -13.025 1.00 95.69 542 VAL A N 1
ATOM 4345 C CA . VAL A 1 542 ? 31.370 5.630 -11.661 1.00 95.69 542 VAL A CA 1
ATOM 4346 C C . VAL A 1 542 ? 32.001 4.258 -11.722 1.00 95.69 542 VAL A C 1
ATOM 4348 O O . VAL A 1 542 ? 31.458 3.345 -12.353 1.00 95.69 542 VAL A O 1
ATOM 4351 N N . ASN A 1 543 ? 33.152 4.110 -11.075 1.00 94.19 543 ASN A N 1
ATOM 4352 C CA . ASN A 1 543 ? 33.819 2.821 -11.035 1.00 94.19 543 ASN A CA 1
ATOM 4353 C C . ASN A 1 543 ? 33.257 1.917 -9.927 1.00 94.19 543 ASN A C 1
ATOM 4355 O O . ASN A 1 543 ? 32.573 2.358 -9.003 1.00 94.19 543 ASN A O 1
ATOM 4359 N N . VAL A 1 544 ? 33.579 0.630 -9.999 1.00 91.94 544 VAL A N 1
ATOM 4360 C CA . VAL A 1 544 ? 33.165 -0.383 -9.012 1.00 91.94 544 VAL A CA 1
ATOM 4361 C C . VAL A 1 544 ? 33.676 -0.128 -7.589 1.00 91.94 544 VAL A C 1
ATOM 4363 O O . VAL A 1 544 ? 33.085 -0.624 -6.631 1.00 91.94 544 VAL A O 1
ATOM 4366 N N . GLU A 1 545 ? 34.740 0.662 -7.427 1.00 92.06 545 GLU A N 1
ATOM 4367 C CA . GLU A 1 545 ? 35.258 1.085 -6.118 1.00 92.06 545 GLU A CA 1
ATOM 4368 C C . GLU A 1 545 ? 34.441 2.231 -5.498 1.00 92.06 545 GLU A C 1
ATOM 4370 O O . GLU A 1 545 ? 34.706 2.596 -4.358 1.00 92.06 545 GLU A O 1
ATOM 4375 N N . GLY A 1 546 ? 33.467 2.795 -6.225 1.00 91.56 546 GLY A N 1
ATOM 4376 C CA . GLY A 1 546 ? 32.644 3.923 -5.781 1.00 91.56 546 GLY A CA 1
ATOM 4377 C C . GLY A 1 546 ? 33.228 5.302 -6.112 1.00 91.56 546 GLY A C 1
ATOM 4378 O O . GLY A 1 546 ? 32.698 6.318 -5.681 1.00 91.56 546 GLY A O 1
ATOM 4379 N N . LYS A 1 547 ? 34.306 5.391 -6.897 1.00 94.69 547 LYS A N 1
ATOM 4380 C CA . LYS A 1 547 ? 34.886 6.679 -7.316 1.00 94.69 547 LYS A CA 1
ATOM 4381 C C . LYS A 1 547 ? 34.110 7.269 -8.492 1.00 94.69 547 LYS A C 1
ATOM 4383 O O . LYS A 1 547 ? 33.876 6.587 -9.492 1.00 94.69 547 LYS A O 1
ATOM 4388 N N . LEU A 1 548 ? 33.770 8.551 -8.381 1.00 95.62 548 LEU A N 1
ATOM 4389 C CA . LEU A 1 548 ? 33.015 9.329 -9.362 1.00 95.62 548 LEU A CA 1
ATOM 4390 C C . LEU A 1 548 ? 33.970 10.191 -10.193 1.00 95.62 548 LEU A C 1
ATOM 4392 O O . LEU A 1 548 ? 34.723 11.000 -9.650 1.00 95.62 548 LEU A O 1
ATOM 4396 N N . PHE A 1 549 ? 33.913 10.058 -11.513 1.00 95.69 549 PHE A N 1
ATOM 4397 C CA . PHE A 1 549 ? 34.754 10.777 -12.462 1.00 95.69 549 PHE A CA 1
ATOM 4398 C C . PHE A 1 549 ? 33.903 11.587 -13.429 1.00 95.69 549 PHE A C 1
ATOM 4400 O O . PHE A 1 549 ? 33.066 11.033 -14.136 1.00 95.69 549 PHE A O 1
ATOM 4407 N N . ILE A 1 550 ? 34.155 12.889 -13.515 1.00 94.06 550 ILE A N 1
ATOM 4408 C CA . ILE A 1 550 ? 33.513 13.775 -14.485 1.00 94.06 550 ILE A CA 1
ATOM 4409 C C . ILE A 1 550 ? 34.566 14.212 -15.495 1.00 94.06 550 ILE A C 1
ATOM 4411 O O . ILE A 1 550 ? 35.591 14.788 -15.126 1.00 94.06 550 ILE A O 1
ATOM 4415 N N . ASN A 1 551 ? 34.319 13.939 -16.776 1.00 90.44 551 ASN A N 1
ATOM 4416 C CA . ASN A 1 551 ? 35.222 14.280 -17.877 1.00 90.44 551 ASN A CA 1
ATOM 4417 C C . ASN A 1 551 ? 36.660 13.774 -17.650 1.00 90.44 551 ASN A C 1
ATOM 4419 O O . ASN A 1 551 ? 37.629 14.510 -17.839 1.00 90.44 551 ASN A O 1
ATOM 4423 N N . GLY A 1 552 ? 36.802 12.530 -17.183 1.00 90.44 552 GLY A N 1
ATOM 4424 C CA . GLY A 1 552 ? 38.104 11.911 -16.916 1.00 90.44 552 GLY A CA 1
ATOM 4425 C C . GLY A 1 552 ? 38.734 12.266 -15.562 1.00 90.44 552 GLY A C 1
ATOM 4426 O O . GLY A 1 552 ? 39.773 11.712 -15.206 1.00 90.44 552 GLY A O 1
ATOM 4427 N N . LYS A 1 553 ? 38.148 13.196 -14.798 1.00 93.19 553 LYS A N 1
ATOM 4428 C CA . LYS A 1 553 ? 38.725 13.714 -13.548 1.00 93.19 553 LYS A CA 1
ATOM 4429 C C . LYS A 1 553 ? 37.938 13.230 -12.342 1.00 93.19 553 LYS A C 1
ATOM 4431 O O . LYS A 1 553 ? 36.715 13.328 -12.330 1.00 93.19 553 LYS A O 1
ATOM 4436 N N . LEU A 1 554 ? 38.647 12.747 -11.320 1.00 95.00 554 LEU A N 1
ATOM 4437 C CA . LEU A 1 554 ? 38.039 12.361 -10.048 1.00 95.00 554 LEU A CA 1
ATOM 4438 C C . LEU A 1 554 ? 37.337 13.578 -9.435 1.00 95.00 554 LEU A C 1
ATOM 4440 O O . LEU A 1 554 ? 37.962 14.620 -9.242 1.00 95.00 554 LEU A O 1
ATOM 4444 N N . CYS A 1 555 ? 36.046 13.432 -9.165 1.00 93.50 555 CYS A N 1
ATOM 4445 C CA . CYS A 1 555 ? 35.195 14.482 -8.624 1.00 93.50 555 CYS A CA 1
ATOM 4446 C C . CYS A 1 555 ? 34.825 14.201 -7.168 1.00 93.50 555 CYS A C 1
ATOM 4448 O O . CYS A 1 555 ? 34.917 15.098 -6.338 1.00 93.50 555 CYS A O 1
ATOM 4450 N N . ASP A 1 556 ? 34.406 12.972 -6.866 1.00 92.81 556 ASP A N 1
ATOM 4451 C CA . ASP A 1 556 ? 33.908 12.584 -5.544 1.00 92.81 556 ASP A CA 1
ATOM 4452 C C . ASP A 1 556 ? 34.012 11.056 -5.355 1.00 92.81 556 ASP A C 1
ATOM 4454 O O . ASP A 1 556 ? 34.473 10.340 -6.254 1.00 92.81 556 ASP A O 1
ATOM 4458 N N . ALA A 1 557 ? 33.593 10.539 -4.202 1.00 92.00 557 ALA A N 1
ATOM 4459 C CA . ALA A 1 557 ? 33.478 9.109 -3.943 1.00 92.00 557 ALA A CA 1
ATOM 4460 C C . ALA A 1 557 ? 32.223 8.781 -3.123 1.00 92.00 557 ALA A C 1
ATOM 4462 O O . ALA A 1 557 ? 31.847 9.517 -2.218 1.00 92.00 557 ALA A O 1
ATOM 4463 N N . ILE A 1 558 ? 31.625 7.643 -3.451 1.00 91.00 558 ILE A N 1
ATOM 4464 C CA . ILE A 1 558 ? 30.517 7.002 -2.748 1.00 91.00 558 ILE A CA 1
ATOM 4465 C C . ILE A 1 558 ? 30.945 5.622 -2.261 1.00 91.00 558 ILE A C 1
ATOM 4467 O O . ILE A 1 558 ? 32.005 5.096 -2.613 1.00 91.00 558 ILE A O 1
ATOM 4471 N N . ASP A 1 559 ? 30.062 5.014 -1.493 1.00 88.19 559 ASP A N 1
ATOM 4472 C CA . ASP A 1 559 ? 30.126 3.639 -1.051 1.00 88.19 559 ASP A CA 1
ATOM 4473 C C . ASP A 1 559 ? 30.458 2.651 -2.201 1.00 88.19 559 ASP A C 1
ATOM 4475 O O . ASP A 1 559 ? 29.795 2.668 -3.249 1.00 88.19 559 ASP A O 1
ATOM 4479 N N . PRO A 1 560 ? 31.436 1.735 -2.025 1.00 87.31 560 PRO A N 1
ATOM 4480 C CA . PRO A 1 560 ? 31.866 0.821 -3.081 1.00 87.31 560 PRO A CA 1
ATOM 4481 C C . PRO A 1 560 ? 30.733 -0.050 -3.613 1.00 87.31 560 PRO A C 1
ATOM 4483 O O . PRO A 1 560 ? 29.918 -0.580 -2.848 1.00 87.31 560 PRO A O 1
ATOM 4486 N N . LEU A 1 561 ? 30.732 -0.290 -4.924 1.00 85.19 561 LEU A N 1
ATOM 4487 C CA . LEU A 1 561 ? 29.695 -1.072 -5.598 1.00 85.19 561 LEU A CA 1
ATOM 4488 C C . LEU A 1 561 ? 29.934 -2.588 -5.512 1.00 85.19 561 LEU A C 1
ATOM 4490 O O . LEU A 1 561 ? 29.128 -3.354 -6.023 1.00 85.19 561 LEU A O 1
ATOM 4494 N N . SER A 1 562 ? 31.011 -3.028 -4.853 1.00 74.69 562 SER A N 1
ATOM 4495 C CA . SER A 1 562 ? 31.486 -4.419 -4.791 1.00 74.69 562 SER A CA 1
ATOM 4496 C C . SER A 1 562 ? 30.572 -5.409 -4.051 1.00 74.69 562 SER A C 1
ATOM 4498 O O . SER A 1 562 ? 30.797 -6.617 -4.127 1.00 74.69 562 SER A O 1
ATOM 4500 N N . LEU A 1 563 ? 29.531 -4.942 -3.354 1.00 77.31 563 LEU A N 1
ATOM 4501 C CA . LEU A 1 563 ? 28.528 -5.821 -2.743 1.00 77.31 563 LEU A CA 1
ATOM 4502 C C . LEU A 1 563 ? 27.486 -6.254 -3.785 1.00 77.31 563 LEU A C 1
ATOM 4504 O O . LEU A 1 563 ? 26.972 -5.433 -4.546 1.00 77.31 563 LEU A O 1
ATOM 4508 N N . ALA A 1 564 ? 27.133 -7.540 -3.788 1.00 67.94 564 ALA A N 1
ATOM 4509 C CA . ALA A 1 564 ? 26.129 -8.080 -4.705 1.00 67.94 564 ALA A CA 1
ATOM 4510 C C . ALA A 1 564 ? 24.770 -7.371 -4.550 1.00 67.94 564 ALA A C 1
ATOM 4512 O O . ALA A 1 564 ? 24.333 -7.090 -3.433 1.00 67.94 564 ALA A O 1
ATOM 4513 N N . ASN A 1 565 ? 24.095 -7.122 -5.678 1.00 83.06 565 ASN A N 1
ATOM 4514 C CA . ASN A 1 565 ? 22.819 -6.400 -5.785 1.00 83.06 565 ASN A CA 1
ATOM 4515 C C . ASN A 1 565 ? 22.874 -4.923 -5.359 1.00 83.06 565 ASN A C 1
ATOM 4517 O O . ASN A 1 565 ? 21.841 -4.325 -5.048 1.00 83.06 565 ASN A O 1
ATOM 4521 N N . THR A 1 566 ? 24.059 -4.304 -5.370 1.00 88.31 566 THR A N 1
ATOM 4522 C CA . THR A 1 566 ? 24.154 -2.849 -5.203 1.00 88.31 566 THR A CA 1
ATOM 4523 C C . THR A 1 566 ? 23.512 -2.158 -6.405 1.00 88.31 566 THR A C 1
ATOM 4525 O O . THR A 1 566 ? 23.801 -2.501 -7.552 1.00 88.31 566 THR A O 1
ATOM 4528 N N . THR A 1 567 ? 22.630 -1.194 -6.135 1.00 91.31 567 THR A N 1
ATOM 4529 C CA . THR A 1 567 ? 21.959 -0.388 -7.162 1.00 91.31 567 THR A CA 1
ATOM 4530 C C . THR A 1 567 ? 22.471 1.041 -7.107 1.00 91.31 567 THR A C 1
ATOM 4532 O O . THR A 1 567 ? 22.407 1.685 -6.061 1.00 91.31 567 THR A O 1
ATOM 4535 N N . LEU A 1 568 ? 22.967 1.514 -8.245 1.00 93.38 568 LEU A N 1
ATOM 4536 C CA . LEU A 1 568 ? 23.377 2.887 -8.484 1.00 93.38 568 LEU A CA 1
ATOM 4537 C C . LEU A 1 568 ? 22.258 3.593 -9.249 1.00 93.38 568 LEU A C 1
ATOM 4539 O O . LEU A 1 568 ? 21.848 3.118 -10.304 1.00 93.38 568 LEU A O 1
ATOM 4543 N N . THR A 1 569 ? 21.745 4.697 -8.719 1.00 92.94 569 THR A N 1
ATOM 4544 C CA . THR A 1 569 ? 20.658 5.455 -9.356 1.00 92.94 569 THR A CA 1
ATOM 4545 C C . THR A 1 569 ? 21.132 6.856 -9.696 1.00 92.94 569 THR A C 1
ATOM 4547 O O . THR A 1 569 ? 21.719 7.525 -8.850 1.00 92.94 569 THR A O 1
ATOM 4550 N N . PHE A 1 570 ? 20.855 7.302 -10.916 1.00 93.75 570 PHE A N 1
ATOM 4551 C CA . PHE A 1 570 ? 21.107 8.663 -11.369 1.00 93.75 570 PHE A CA 1
ATOM 4552 C C . PHE A 1 570 ? 19.770 9.353 -11.591 1.00 93.75 570 PHE A C 1
ATOM 4554 O O . PHE A 1 570 ? 18.971 8.904 -12.414 1.00 93.75 570 PHE A O 1
ATOM 4561 N N . ASP A 1 571 ? 19.548 10.439 -10.862 1.00 90.56 571 ASP A N 1
ATOM 4562 C CA . ASP A 1 571 ? 18.418 11.338 -11.047 1.00 90.56 571 ASP A CA 1
ATOM 4563 C C . ASP A 1 571 ? 18.875 12.597 -11.762 1.00 90.56 571 ASP A C 1
ATOM 4565 O O . ASP A 1 571 ? 19.698 13.341 -11.231 1.00 90.56 571 ASP A O 1
ATOM 4569 N N . CYS A 1 572 ? 18.333 12.866 -12.950 1.00 90.44 572 CYS A N 1
ATOM 4570 C CA . CYS A 1 572 ? 18.569 14.136 -13.616 1.00 90.44 572 CYS A CA 1
ATOM 4571 C C . CYS A 1 572 ? 17.491 15.139 -13.249 1.00 90.44 572 CYS A C 1
ATOM 4573 O O . CYS A 1 572 ? 16.304 14.939 -13.513 1.00 90.44 572 CYS A O 1
ATOM 4575 N N . HIS A 1 573 ? 17.919 16.283 -12.729 1.00 88.50 573 HIS A N 1
ATOM 4576 C CA . HIS A 1 573 ? 17.032 17.415 -12.546 1.00 88.50 573 HIS A CA 1
ATOM 4577 C C . HIS A 1 573 ? 16.461 17.872 -13.911 1.00 88.50 573 HIS A C 1
ATOM 4579 O O . HIS A 1 573 ? 17.187 17.846 -14.909 1.00 88.50 573 HIS A O 1
ATOM 4585 N N . PRO A 1 574 ? 15.175 18.272 -14.000 1.00 82.69 574 PRO A N 1
ATOM 4586 C CA . PRO A 1 574 ? 14.553 18.673 -15.267 1.00 82.69 574 PRO A CA 1
ATOM 4587 C C . PRO A 1 574 ? 15.100 19.993 -15.820 1.00 82.69 574 PRO A C 1
ATOM 4589 O O . PRO A 1 574 ? 15.140 20.183 -17.033 1.00 82.69 574 PRO A O 1
ATOM 4592 N N . ASN A 1 575 ? 15.533 20.902 -14.943 1.00 82.25 575 ASN A N 1
ATOM 4593 C CA . ASN A 1 575 ? 16.113 22.175 -15.365 1.00 82.25 575 ASN A CA 1
ATOM 4594 C C . ASN A 1 575 ? 17.582 21.980 -15.745 1.00 82.25 575 ASN A C 1
ATOM 4596 O O . ASN A 1 575 ? 18.376 21.528 -14.920 1.00 82.25 575 ASN A O 1
ATOM 4600 N N . ILE A 1 576 ? 17.922 22.370 -16.971 1.00 83.50 576 ILE A N 1
ATOM 4601 C CA . ILE A 1 576 ? 19.280 22.366 -17.515 1.00 83.50 576 ILE A CA 1
ATOM 4602 C C . ILE A 1 576 ? 19.735 23.815 -17.666 1.00 83.50 576 ILE A C 1
ATOM 4604 O O . ILE A 1 576 ? 18.968 24.666 -18.120 1.00 83.50 576 ILE A O 1
ATOM 4608 N N . GLU A 1 577 ? 20.988 24.096 -17.335 1.00 85.62 577 GLU A N 1
ATOM 4609 C CA . GLU A 1 577 ? 21.598 25.401 -17.581 1.00 85.62 577 GLU A CA 1
ATOM 4610 C C . GLU A 1 577 ? 22.320 25.382 -18.937 1.00 85.62 577 GLU A C 1
ATOM 4612 O O . GLU A 1 577 ? 23.124 24.491 -19.212 1.00 85.62 577 GLU A O 1
ATOM 4617 N N . THR A 1 578 ? 22.040 26.359 -19.802 1.00 84.44 578 THR A N 1
ATOM 4618 C CA . THR A 1 578 ? 22.809 26.537 -21.044 1.00 84.44 578 THR A CA 1
ATOM 4619 C C . THR A 1 578 ? 24.117 27.248 -20.722 1.00 84.44 578 THR A C 1
ATOM 4621 O O . THR A 1 578 ? 24.107 28.311 -20.104 1.00 84.44 578 THR A O 1
ATOM 4624 N N . ILE A 1 579 ? 25.239 26.673 -21.147 1.00 85.50 579 ILE A N 1
ATOM 4625 C CA . ILE A 1 579 ? 26.582 27.235 -20.973 1.00 85.50 579 ILE A CA 1
ATOM 4626 C C . ILE A 1 579 ? 27.203 27.527 -22.344 1.00 85.50 579 ILE A C 1
ATOM 4628 O O . ILE A 1 579 ? 26.702 27.062 -23.365 1.00 85.50 579 ILE A O 1
ATOM 4632 N N . ALA A 1 580 ? 28.293 28.301 -22.377 1.00 80.69 580 ALA A N 1
ATOM 4633 C CA . ALA A 1 580 ? 28.921 28.745 -23.629 1.00 80.69 580 ALA A CA 1
ATOM 4634 C C . ALA A 1 580 ? 29.248 27.590 -24.598 1.00 80.69 580 ALA A C 1
ATOM 4636 O O . ALA A 1 580 ? 29.041 27.733 -25.799 1.00 80.69 580 ALA A O 1
ATOM 4637 N N . ASP A 1 581 ? 29.673 26.442 -24.058 1.00 77.31 581 ASP A N 1
ATOM 4638 C CA . ASP A 1 581 ? 30.142 25.285 -24.829 1.00 77.31 581 ASP A CA 1
ATOM 4639 C C . ASP A 1 581 ? 29.230 24.046 -24.684 1.00 77.31 581 ASP A C 1
ATOM 4641 O O . ASP A 1 581 ? 29.700 22.916 -24.826 1.00 77.31 581 ASP A O 1
ATOM 4645 N N . GLY A 1 582 ? 27.943 24.230 -24.346 1.00 84.94 582 GLY A N 1
ATOM 4646 C CA . GLY A 1 582 ? 26.973 23.129 -24.268 1.00 84.94 582 GLY A CA 1
ATOM 4647 C C . GLY A 1 582 ? 25.896 23.283 -23.190 1.00 84.94 582 GLY A C 1
ATOM 4648 O O . GLY A 1 582 ? 25.354 24.365 -22.959 1.00 84.94 582 GLY A O 1
ATOM 4649 N N . LEU A 1 583 ? 25.566 22.178 -22.524 1.00 87.94 583 LEU A N 1
ATOM 4650 C CA . LEU A 1 583 ? 24.526 22.079 -21.501 1.00 87.94 583 LEU A CA 1
ATOM 4651 C C . LEU A 1 583 ? 25.114 21.592 -20.175 1.00 87.94 583 LEU A C 1
ATOM 4653 O O . LEU A 1 583 ? 25.909 20.657 -20.153 1.00 87.94 583 LEU A O 1
ATOM 4657 N N . ARG A 1 584 ? 24.701 22.182 -19.052 1.00 89.75 584 ARG A N 1
ATOM 4658 C CA . ARG A 1 584 ? 25.043 21.708 -17.705 1.00 89.75 584 ARG A CA 1
ATOM 4659 C C . ARG A 1 584 ? 23.833 21.024 -17.075 1.00 89.75 584 ARG A C 1
ATOM 4661 O O . ARG A 1 584 ? 22.825 21.664 -16.777 1.00 89.75 584 ARG A O 1
ATOM 4668 N N . MET A 1 585 ? 23.966 19.721 -16.854 1.00 90.94 585 MET A N 1
ATOM 4669 C CA . MET A 1 585 ? 22.979 18.874 -16.192 1.00 90.94 585 MET A CA 1
ATOM 4670 C C . MET A 1 585 ? 23.292 18.778 -14.700 1.00 90.94 585 MET A C 1
ATOM 4672 O O . MET A 1 585 ? 24.439 18.549 -14.312 1.00 90.94 585 MET A O 1
ATOM 4676 N N . GLN A 1 586 ? 22.270 18.926 -13.862 1.00 92.94 586 GLN A N 1
ATOM 4677 C CA . GLN A 1 586 ? 22.355 18.641 -12.433 1.00 92.94 586 GLN A CA 1
ATOM 4678 C C . GLN A 1 586 ? 21.892 17.205 -12.195 1.00 92.94 586 GLN A C 1
ATOM 4680 O O . GLN A 1 586 ? 20.747 16.858 -12.493 1.00 92.94 586 GLN A O 1
ATOM 4685 N N . LEU A 1 587 ? 22.782 16.382 -11.654 1.00 93.12 587 LEU A N 1
ATOM 4686 C CA . LEU A 1 587 ? 22.535 14.977 -11.368 1.00 93.12 587 LEU A CA 1
ATOM 4687 C C . LEU A 1 587 ? 22.611 14.733 -9.863 1.00 93.12 587 LEU A C 1
ATOM 4689 O O . LEU A 1 587 ? 23.499 15.261 -9.197 1.00 93.12 587 LEU A O 1
ATOM 4693 N N . THR A 1 588 ? 21.734 13.885 -9.343 1.00 92.94 588 THR A N 1
ATOM 4694 C CA . THR A 1 588 ? 21.869 13.317 -8.002 1.00 92.94 588 THR A CA 1
ATOM 4695 C C . THR A 1 588 ? 22.149 11.830 -8.138 1.00 92.94 588 THR A C 1
ATOM 4697 O O . THR A 1 588 ? 21.372 11.093 -8.744 1.00 92.94 588 THR A O 1
ATOM 4700 N N . VAL A 1 589 ? 23.286 11.389 -7.609 1.00 93.69 589 VAL A N 1
ATOM 4701 C CA . VAL A 1 589 ? 23.687 9.984 -7.596 1.00 93.69 589 VAL A CA 1
ATOM 4702 C C . VAL A 1 589 ? 23.330 9.383 -6.251 1.00 93.69 589 VAL A C 1
ATOM 4704 O O . VAL A 1 589 ? 23.796 9.858 -5.217 1.00 93.69 589 VAL A O 1
ATOM 4707 N N . HIS A 1 590 ? 22.528 8.325 -6.272 1.00 92.19 590 HIS A N 1
ATOM 4708 C CA . HIS A 1 590 ? 22.132 7.576 -5.090 1.00 92.19 590 HIS A CA 1
ATOM 4709 C C . HIS A 1 590 ? 22.782 6.194 -5.102 1.00 92.19 590 HIS A C 1
ATOM 4711 O O . HIS A 1 590 ? 22.655 5.439 -6.071 1.00 92.19 590 HIS A O 1
ATOM 4717 N N . CYS A 1 591 ? 23.435 5.848 -3.998 1.00 91.06 591 CYS A N 1
ATOM 4718 C CA . CYS A 1 591 ? 23.958 4.513 -3.745 1.00 91.06 591 CYS A CA 1
ATOM 4719 C C . CYS A 1 591 ? 23.714 4.175 -2.276 1.00 91.06 591 CYS A C 1
ATOM 4721 O O . CYS A 1 591 ? 24.171 4.885 -1.383 1.00 91.06 591 CYS A O 1
ATOM 4723 N N . ARG A 1 592 ? 22.969 3.097 -2.013 1.00 86.25 592 ARG A N 1
ATOM 4724 C CA . ARG A 1 592 ? 22.549 2.707 -0.655 1.00 86.25 592 ARG A CA 1
ATOM 4725 C C . ARG A 1 592 ? 21.887 3.874 0.096 1.00 86.25 592 ARG A C 1
ATOM 4727 O O . ARG A 1 592 ? 20.795 4.281 -0.284 1.00 86.25 592 ARG A O 1
ATOM 4734 N N . ASN A 1 593 ? 22.531 4.385 1.146 1.00 80.44 593 ASN A N 1
ATOM 4735 C CA . ASN A 1 593 ? 22.025 5.474 1.986 1.00 80.44 593 ASN A CA 1
ATOM 4736 C C . ASN A 1 593 ? 22.702 6.823 1.681 1.00 80.44 593 ASN A C 1
ATOM 4738 O O . ASN A 1 593 ? 22.435 7.803 2.373 1.00 80.44 593 ASN A O 1
ATOM 4742 N N . GLU A 1 594 ? 23.577 6.874 0.677 1.00 86.19 594 GLU A N 1
ATOM 4743 C CA . GLU A 1 594 ? 24.306 8.073 0.273 1.00 86.19 594 GLU A CA 1
ATOM 4744 C C . GLU A 1 594 ? 23.641 8.725 -0.939 1.00 86.19 594 GLU A C 1
ATOM 4746 O O . GLU A 1 594 ? 23.031 8.064 -1.786 1.00 86.19 594 GLU A O 1
ATOM 4751 N N . SER A 1 595 ? 23.709 10.053 -1.007 1.00 89.50 595 SER A N 1
ATOM 4752 C CA . SER A 1 595 ? 23.148 10.850 -2.099 1.00 89.50 595 SER A CA 1
ATOM 4753 C C . SER A 1 595 ? 24.066 12.033 -2.380 1.00 89.50 595 SER A C 1
ATOM 4755 O O . SER A 1 595 ? 24.266 12.871 -1.505 1.00 89.50 595 SER A O 1
ATOM 4757 N N . HIS A 1 596 ? 24.626 12.088 -3.586 1.00 92.12 596 HIS A N 1
ATOM 4758 C CA . HIS A 1 596 ? 25.619 13.085 -3.985 1.00 92.12 596 HIS A CA 1
ATOM 4759 C C . HIS A 1 596 ? 25.106 13.880 -5.179 1.00 92.12 596 HIS A C 1
ATOM 4761 O O . HIS A 1 596 ? 24.799 13.315 -6.227 1.00 92.12 596 HIS A O 1
ATOM 4767 N N . GLN A 1 597 ? 25.015 15.197 -5.023 1.00 92.81 597 GLN A N 1
ATOM 4768 C CA . GLN A 1 597 ? 24.620 16.097 -6.098 1.00 92.81 597 GLN A CA 1
ATOM 4769 C C . GLN A 1 597 ? 25.858 16.572 -6.860 1.00 92.81 597 GLN A C 1
ATOM 4771 O O . GLN A 1 597 ? 26.795 17.105 -6.268 1.00 92.81 597 GLN A O 1
ATOM 4776 N N . VAL A 1 598 ? 25.842 16.421 -8.180 1.00 93.31 598 VAL A N 1
ATOM 4777 C CA . VAL A 1 598 ? 26.940 16.799 -9.069 1.00 93.31 598 VAL A CA 1
ATOM 4778 C C . VAL A 1 598 ? 26.421 17.546 -10.294 1.00 93.31 598 VAL A C 1
ATOM 4780 O O . VAL A 1 598 ? 25.269 17.397 -10.701 1.00 93.31 598 VAL A O 1
ATOM 4783 N N . TYR A 1 599 ? 27.293 18.341 -10.909 1.00 92.38 599 TYR A N 1
ATOM 4784 C CA . TYR A 1 599 ? 27.008 19.022 -12.168 1.00 92.38 599 TYR A CA 1
ATOM 4785 C C . TYR A 1 599 ? 27.885 18.443 -13.269 1.00 92.38 599 TYR A C 1
ATOM 4787 O O . TYR A 1 599 ? 29.109 18.421 -13.145 1.00 92.38 599 TYR A O 1
ATOM 4795 N N . TRP A 1 600 ? 27.261 18.006 -14.357 1.00 92.06 600 TRP A N 1
ATOM 4796 C CA . TRP A 1 600 ? 27.948 17.444 -15.511 1.00 92.06 600 TRP A CA 1
ATOM 4797 C C . TRP A 1 600 ? 27.663 18.277 -16.758 1.00 92.06 600 TRP A C 1
ATOM 4799 O O . TRP A 1 600 ? 26.509 18.516 -17.109 1.00 92.06 600 TRP A O 1
ATOM 4809 N N . SER A 1 601 ? 28.729 18.743 -17.410 1.00 89.25 601 SER A N 1
ATOM 4810 C CA . SER A 1 601 ? 28.641 19.498 -18.659 1.00 89.25 601 SER A CA 1
ATOM 4811 C C . SER A 1 601 ? 28.753 18.566 -19.863 1.00 89.25 601 SER A C 1
ATOM 4813 O O . SER A 1 601 ? 29.750 17.854 -19.999 1.00 89.25 601 SER A O 1
ATOM 4815 N N . VAL A 1 602 ? 27.756 18.629 -20.738 1.00 86.31 602 VAL A N 1
ATOM 4816 C CA . VAL A 1 602 ? 27.619 17.883 -21.993 1.00 86.31 602 VAL A CA 1
ATOM 4817 C C . VAL A 1 602 ? 27.822 18.872 -23.141 1.00 86.31 602 VAL A C 1
ATOM 4819 O O . VAL A 1 602 ? 27.293 19.982 -23.089 1.00 86.31 602 VAL A O 1
ATOM 4822 N N . ARG A 1 603 ? 28.623 18.524 -24.153 1.00 77.88 603 ARG A N 1
ATOM 4823 C CA . ARG A 1 603 ? 29.017 19.464 -25.221 1.00 77.88 603 ARG A CA 1
ATOM 4824 C C . ARG A 1 603 ? 27.933 19.649 -26.274 1.00 77.88 603 ARG A C 1
ATOM 4826 O O . ARG A 1 603 ? 27.875 20.682 -26.932 1.00 77.88 603 ARG A O 1
ATOM 4833 N N . ASN A 1 604 ? 27.101 18.633 -26.477 1.00 67.00 604 ASN A N 1
ATOM 4834 C CA . ASN A 1 604 ? 26.022 18.703 -27.448 1.00 67.00 604 ASN A CA 1
ATOM 4835 C C . ASN A 1 604 ? 24.859 19.563 -26.912 1.00 67.00 604 ASN A C 1
ATOM 4837 O O . ASN A 1 604 ? 24.514 19.494 -25.735 1.00 67.00 604 AS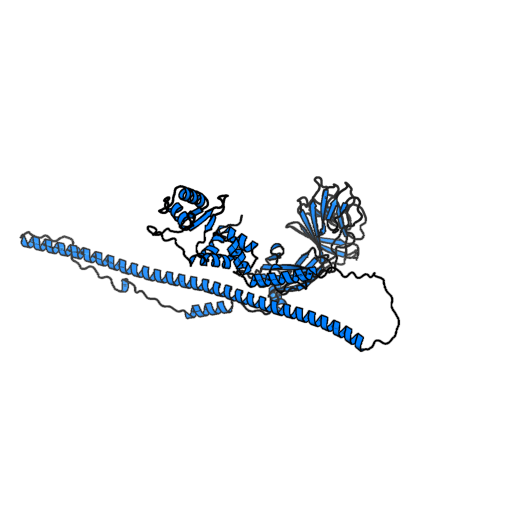N A O 1
ATOM 4841 N N . HIS A 1 605 ? 24.213 20.345 -27.784 1.00 68.31 605 HIS A N 1
ATOM 4842 C CA . HIS A 1 605 ? 22.949 21.020 -27.452 1.00 68.31 605 HIS A CA 1
ATOM 4843 C C . HIS A 1 605 ? 21.770 20.036 -27.362 1.00 68.31 605 HIS A C 1
ATOM 4845 O O . HIS A 1 605 ? 20.683 20.416 -26.929 1.00 68.31 605 HIS A O 1
ATOM 4851 N N . ASN A 1 606 ? 21.966 18.777 -27.772 1.00 72.56 606 ASN A N 1
ATOM 4852 C CA . ASN A 1 606 ? 21.031 17.701 -27.480 1.00 72.56 606 ASN A CA 1
ATOM 4853 C C . ASN A 1 606 ? 21.190 17.256 -26.020 1.00 72.56 606 ASN A C 1
ATOM 4855 O O . ASN A 1 606 ? 22.279 16.871 -25.601 1.00 72.56 606 ASN A O 1
ATOM 4859 N N . SER A 1 607 ? 20.101 17.299 -25.259 1.00 78.50 607 SER A N 1
ATOM 4860 C CA . SER A 1 607 ? 20.089 16.945 -23.840 1.00 78.50 607 SER A CA 1
ATOM 4861 C C . SER A 1 607 ? 20.065 15.438 -23.576 1.00 78.50 607 SER A C 1
ATOM 4863 O O . SER A 1 607 ? 20.321 15.015 -22.448 1.00 78.50 607 SER A O 1
ATOM 4865 N N . ASN A 1 608 ? 19.766 14.620 -24.588 1.00 89.88 608 ASN A N 1
ATOM 4866 C CA . ASN A 1 608 ? 19.748 13.171 -24.442 1.00 89.88 608 ASN A CA 1
ATOM 4867 C C . ASN A 1 608 ? 21.169 12.602 -24.487 1.00 89.88 608 ASN A C 1
ATOM 4869 O O . ASN A 1 608 ? 21.962 12.959 -25.357 1.00 89.88 608 ASN A O 1
ATOM 4873 N N . VAL A 1 609 ? 21.473 11.639 -23.627 1.00 92.75 609 VAL A N 1
ATOM 4874 C CA . VAL A 1 609 ? 22.793 11.010 -23.529 1.00 92.75 609 VAL A CA 1
ATOM 4875 C C . VAL A 1 609 ? 22.684 9.488 -23.578 1.00 92.75 609 VAL A C 1
ATOM 4877 O O . VAL A 1 609 ? 21.637 8.896 -23.290 1.00 92.75 609 VAL A O 1
ATOM 4880 N N . TYR A 1 610 ? 23.781 8.852 -23.973 1.00 94.25 610 TYR A N 1
ATOM 4881 C CA . TYR A 1 610 ? 23.949 7.408 -23.890 1.00 94.25 610 TYR A CA 1
ATOM 4882 C C . TYR A 1 610 ? 24.314 7.010 -22.461 1.00 94.25 610 TYR A C 1
ATOM 4884 O O . TYR A 1 610 ? 24.748 7.827 -21.645 1.00 94.25 610 TYR A O 1
ATOM 4892 N N . PHE A 1 611 ? 24.189 5.725 -22.173 1.00 95.31 611 PHE A N 1
ATOM 4893 C CA . PHE A 1 611 ? 24.807 5.125 -21.004 1.00 95.31 611 PHE A CA 1
ATOM 4894 C C . PHE A 1 611 ? 25.555 3.861 -21.407 1.00 95.31 611 PHE A C 1
ATOM 4896 O O . PHE A 1 611 ? 25.294 3.275 -22.457 1.00 95.31 611 PHE A O 1
ATOM 4903 N N . GLY A 1 612 ? 26.513 3.442 -20.592 1.00 94.88 612 GLY A N 1
ATOM 4904 C CA . GLY A 1 612 ? 27.323 2.280 -20.906 1.00 94.88 612 GLY A CA 1
ATOM 4905 C C . GLY A 1 612 ? 27.945 1.639 -19.684 1.00 94.88 612 GLY A C 1
ATOM 4906 O O . GLY A 1 612 ? 28.081 2.253 -18.627 1.00 94.88 612 GLY A O 1
ATOM 4907 N N . VAL A 1 613 ? 28.333 0.380 -19.839 1.00 94.38 613 VAL A N 1
ATOM 4908 C CA . VAL A 1 613 ? 28.966 -0.410 -18.790 1.00 94.38 613 VAL A CA 1
ATOM 4909 C C . VAL A 1 613 ? 30.184 -1.139 -19.332 1.00 94.38 613 VAL A C 1
ATOM 4911 O O . VAL A 1 613 ? 30.214 -1.593 -20.478 1.00 94.38 613 VAL A O 1
ATOM 4914 N N . ARG A 1 614 ? 31.222 -1.256 -18.505 1.00 92.88 614 ARG A N 1
ATOM 4915 C CA . ARG A 1 614 ? 32.432 -1.992 -18.858 1.00 92.88 614 ARG A CA 1
ATOM 4916 C C . ARG A 1 614 ? 32.905 -2.831 -17.688 1.00 92.88 614 ARG A C 1
ATOM 4918 O O . ARG A 1 614 ? 33.009 -2.338 -16.572 1.00 92.88 614 ARG A O 1
ATOM 4925 N N . PHE A 1 615 ? 33.213 -4.086 -17.996 1.00 92.38 615 PHE A N 1
ATOM 4926 C CA . PHE A 1 615 ? 33.891 -5.021 -17.112 1.00 92.38 615 PHE A CA 1
ATOM 4927 C C . PHE A 1 615 ? 34.968 -5.763 -17.900 1.00 92.38 615 PHE A C 1
ATOM 4929 O O . PHE A 1 615 ? 34.708 -6.195 -19.030 1.00 92.38 615 PHE A O 1
ATOM 4936 N N . HIS A 1 616 ? 36.153 -5.909 -17.310 1.00 91.12 616 HIS A N 1
ATOM 4937 C CA . HIS A 1 616 ? 37.262 -6.669 -17.891 1.00 91.12 616 HIS A CA 1
ATOM 4938 C C . HIS A 1 616 ? 36.946 -8.164 -17.907 1.00 91.12 616 HIS A C 1
ATOM 4940 O O . HIS A 1 616 ? 36.971 -8.813 -18.954 1.00 91.12 616 HIS A O 1
ATOM 4946 N N . GLN A 1 617 ? 36.634 -8.707 -16.729 1.00 89.75 617 GLN A N 1
ATOM 4947 C CA . GLN A 1 617 ? 36.474 -10.139 -16.531 1.00 89.75 617 GLN A CA 1
ATOM 4948 C C . GLN A 1 617 ? 35.045 -10.602 -16.840 1.00 89.75 617 GLN A C 1
ATOM 4950 O O . GLN A 1 617 ? 34.077 -9.893 -16.537 1.00 89.75 617 GLN A O 1
ATOM 4955 N N . PRO A 1 618 ? 34.881 -11.809 -17.410 1.00 90.94 618 PRO A N 1
ATOM 4956 C CA . PRO A 1 618 ? 33.569 -12.421 -17.552 1.00 90.94 618 PRO A CA 1
ATOM 4957 C C . PRO A 1 618 ? 32.947 -12.714 -16.180 1.00 90.94 618 PRO A C 1
ATOM 4959 O O . PRO A 1 618 ? 33.638 -12.863 -15.173 1.00 90.94 618 PRO A O 1
ATOM 4962 N N . GLY A 1 619 ? 31.619 -12.827 -16.146 1.00 87.81 619 GLY A N 1
ATOM 4963 C CA . GLY A 1 619 ? 30.862 -13.133 -14.929 1.00 87.81 619 GLY A CA 1
ATOM 4964 C C . GLY A 1 619 ? 30.161 -11.937 -14.285 1.00 87.81 619 GLY A C 1
ATOM 4965 O O . GLY A 1 619 ? 29.327 -12.155 -13.406 1.00 87.81 619 GLY A O 1
ATOM 4966 N N . ALA A 1 620 ? 30.426 -10.712 -14.751 1.00 91.38 620 ALA A N 1
ATOM 4967 C CA . ALA A 1 620 ? 29.635 -9.540 -14.389 1.00 91.38 620 ALA A CA 1
ATOM 4968 C C . ALA A 1 620 ? 28.210 -9.666 -14.948 1.00 91.38 620 ALA A C 1
ATOM 4970 O O . ALA A 1 620 ? 28.042 -10.043 -16.112 1.00 91.38 620 ALA A O 1
ATOM 4971 N N . ARG A 1 621 ? 27.198 -9.329 -14.145 1.00 93.75 621 ARG A N 1
ATOM 4972 C CA . ARG A 1 621 ? 25.798 -9.244 -14.575 1.00 93.75 621 ARG A CA 1
ATOM 4973 C C . ARG A 1 621 ? 25.186 -7.940 -14.091 1.00 93.75 621 ARG A C 1
ATOM 4975 O O . ARG A 1 621 ? 25.234 -7.640 -12.899 1.00 93.75 621 ARG A O 1
ATOM 4982 N N . VAL A 1 622 ? 24.634 -7.186 -15.032 1.00 93.94 622 VAL A N 1
ATOM 4983 C CA . VAL A 1 622 ? 24.178 -5.811 -14.839 1.00 93.94 622 VAL A CA 1
ATOM 4984 C C . VAL A 1 622 ? 22.755 -5.692 -15.356 1.00 93.94 622 VAL A C 1
ATOM 4986 O O . VAL A 1 622 ? 22.463 -6.163 -16.454 1.00 93.94 622 VAL A O 1
ATOM 4989 N N . LYS A 1 623 ? 21.888 -5.055 -14.575 1.00 93.56 623 LYS A N 1
ATOM 4990 C CA . LYS A 1 623 ? 20.489 -4.809 -14.918 1.00 93.56 623 LYS A CA 1
ATOM 4991 C C . LYS A 1 623 ? 20.198 -3.315 -14.909 1.00 93.56 623 LYS A C 1
ATOM 4993 O O . LYS A 1 623 ? 20.574 -2.641 -13.955 1.00 93.56 623 LYS A O 1
ATOM 4998 N N . ILE A 1 624 ? 19.542 -2.816 -15.951 1.00 91.06 624 ILE A N 1
ATOM 4999 C CA . ILE A 1 624 ? 19.039 -1.436 -16.023 1.00 91.06 624 ILE A CA 1
ATOM 5000 C C . ILE A 1 624 ? 17.551 -1.392 -15.688 1.00 91.06 624 ILE A C 1
ATOM 5002 O O . ILE A 1 624 ? 16.790 -2.282 -16.081 1.00 91.06 624 ILE A O 1
ATOM 5006 N N . GLY A 1 625 ? 17.148 -0.361 -14.951 1.00 82.44 625 GLY A N 1
ATOM 5007 C CA . GLY A 1 625 ? 15.785 -0.165 -14.464 1.00 82.44 625 GLY A CA 1
ATOM 5008 C C . GLY A 1 625 ? 15.322 1.272 -14.534 1.00 82.44 625 GLY A C 1
ATOM 5009 O O . GLY A 1 625 ? 16.186 2.180 -14.429 1.00 82.44 625 GLY A O 1
#

Nearest PDB structures (foldseek):
  6rpx-assembly1_A  TM=6.162E-01  e=6.327E-21  Mus musculus
  6rpz-assembly1_A  TM=6.203E-01  e=8.005E-20  Mus musculus
  3wcy-assembly1_A  TM=3.226E-01  e=2.371E-06  Mus musculus
  3se4-assembly1_A  TM=3.819E-01  e=3.977E-05  Homo sapiens
  3s98-assembly1_A  TM=3.888E-01  e=1.540E-04  Homo sapiens

Secondary structure (DSSP, 8-state):
---HHHHHHHHHHHTTSS-----S--SS----S-TT-HHHHHHHHHHSPPPTT--HHHHHHHHHHHTTEEEETTEEEEE-TTS--EEEEP-SHHHHHHHHHHHHT-TTT----HHHHHHHHHHHHEE-TTHHHHHHHHHHH-HHHHHHHHHHHHHHHHHTS-----------------------HHHHHHHHHHHHHHHHHHHHHHHHHHHHHHHHHHHHHHHHHHHHHHHHHHHHHHHHHHHHHHHHHHHHHHHHHHHHHHHHHHHHHHHHHHHHHHHHHHHHHHHHTT------S-GGGSSPPPPPPGGGG---------HHHHHHHHHHHTTS----SS-SEEEEEEEEETTEEEEEEEEHHHHH-HHHHHHHHTT------EEEEEEEE--TTSPTT-GGG--GGGPEEEES--TT-EEEE-SPPTT--EEEEEEEE-TT-SSPPPPPPPEEE---SPPP-B-S--SSEEEPTTS-EEEE-S-----EEBSS--B-TT-EEEEEEEE--SS--TT-EEEEE-TT--SS-SSSTTEEEEETTSEEEETTEEEEE-S-TTSTTEEEEEEEPS--EEETTEEEEEEEEEETTEEEEEEEEESSS---BEEEEE-SSTT-EEEE-

Sequence (625 aa):
MMDTSQFSFQIGHVVRENETTLNADLSNVISSNNVTSFENISFFLATRKYPNGLNLNQKRTLRKAATNFSLVDNKLYYIGKNKTDKRLVILDEEGKKQVFEDCHGSSIEGGHGGQKKTLEKIESLFFWRGMVKDVIHWVTACEICRHKEKRCNQLYKKAKTVDFVNDTSQSSDTCQDDITTGENPTNGIYETAKYSMEQIELCLQKIQHYELEVVNMSKTAEVEIDDTLDFLLAKIMKLISRKKREMKIQVEEQKIRSLNLLKTFRKQFEGRLKTIRKLILDVEKATKDNQPWSSPKNKSAVSLPEMLKREELGGIWSVFNTDEAHEEIGKIIKKCGNISEQPPYIISNILQLPASLRIQISHAACENQPLFRDAYEMGNFTPTRSLRLYHCIHNPAAPIGDESIFHENQIQILKGFSKENYVYLNCLEPHQVYAIYISYREEGSSGWSPWSFPFLASTSIPGYCWETINSAWKISSDLREASKIVNSLTPLFSSSAQYFPGCRISVTLEKIPDIVHAEDGFALIDQGVQGGTLNQEGTFFVNVEGKLFINGKLCDAIDPLSLANTTLTFDCHPNIETIADGLRMQLTVHCRNESHQVYWSVRNHNSNVYFGVRFHQPGARVKIG

Organism: NCBI:txid35525